Protein 3H7T (pdb70)

Radius of gyration: 24.02 Å; Cα contacts (8 Å, |Δi|>4): 1308; chains: 2; bounding box: 68×55×52 Å

CATH classification: 2.40.10.10 (+1 more: 2.40.10.10)

InterPro domains:
  IPR001254 Serine proteases, trypsin domain [PF00089] (27-246)
  IPR001254 Serine proteases, trypsin domain [PS50240] (27-255)
  IPR001254 Serine proteases, trypsin domain [SM00020] (26-250)
  IPR001254 Serine proteases, trypsin domain [cd00190] (27-247)
  IPR009003 Peptidase S1, PA clan [SSF50494] (15-255)
  IPR050430 Peptidase S1 family serine proteases [PTHR24276] (25-256)

Structure (mmCIF, N/CA/C/O backbone):
data_3H7T
#
_entry.id   3H7T
#
_cell.length_a   133.159
_cell.length_b   133.159
_cell.length_c   83.706
_cell.angle_alpha   90.000
_cell.angle_beta   90.000
_cell.angle_gamma   120.000
#
_symmetry.space_group_name_H-M   'P 63'
#
loop_
_entity.id
_entity.type
_entity.pdbx_description
1 polymer 'Group 3 allergen SMIPP-S YvT004A06'
2 non-polymer 'ZINC ION'
3 water water
#
loop_
_atom_site.group_PDB
_atom_site.id
_atom_site.type_symbol
_atom_site.label_atom_id
_atom_site.label_alt_id
_atom_site.label_comp_id
_atom_site.label_asym_id
_atom_site.label_entity_id
_atom_site.label_seq_id
_atom_site.pdbx_PDB_ins_code
_atom_site.Cartn_x
_atom_site.Cartn_y
_atom_site.Cartn_z
_atom_site.occupancy
_atom_site.B_iso_or_equiv
_atom_site.auth_seq_id
_atom_site.auth_comp_id
_atom_site.auth_asym_id
_atom_site.auth_atom_id
_atom_site.pdbx_PDB_model_num
ATOM 1 N N . ILE A 1 1 ? 18.757 76.036 1.995 1.00 19.72 1 ILE A N 1
ATOM 2 C CA . ILE A 1 1 ? 18.325 74.738 2.597 1.00 20.29 1 ILE A CA 1
ATOM 3 C C . ILE A 1 1 ? 17.420 74.009 1.607 1.00 21.13 1 ILE A C 1
ATOM 4 O O . ILE A 1 1 ? 16.399 74.547 1.166 1.00 22.08 1 ILE A O 1
ATOM 9 N N . ILE A 1 2 ? 17.814 72.798 1.243 1.00 20.81 2 ILE A N 1
ATOM 10 C CA . ILE A 1 2 ? 17.000 71.956 0.372 1.00 21.52 2 ILE A CA 1
ATOM 11 C C . ILE A 1 2 ? 16.079 71.070 1.218 1.00 21.91 2 ILE A C 1
ATOM 12 O O . ILE A 1 2 ? 16.543 70.346 2.090 1.00 22.75 2 ILE A O 1
ATOM 17 N N . GLY A 1 3 ? 14.772 71.151 0.974 1.00 21.41 3 GLY A N 1
ATOM 18 C CA . GLY A 1 3 ? 13.815 70.281 1.663 1.00 21.39 3 GLY A CA 1
ATOM 19 C C . GLY A 1 3 ? 13.342 70.831 3.000 1.00 21.05 3 GLY A C 1
ATOM 20 O O . GLY A 1 3 ? 12.905 70.082 3.873 1.00 21.84 3 GLY A O 1
ATOM 21 N N . GLY A 1 4 ? 13.443 72.140 3.166 1.00 20.42 4 GLY A N 1
ATOM 22 C CA . GLY A 1 4 ? 12.918 72.805 4.347 1.00 20.92 4 GLY A CA 1
ATOM 23 C C . GLY A 1 4 ? 11.673 73.582 3.967 1.00 21.45 4 GLY A C 1
ATOM 24 O O . GLY A 1 4 ? 11.021 73.267 2.980 1.00 20.58 4 GLY A O 1
ATOM 25 N N . LYS A 1 5 ? 11.349 74.600 4.753 1.00 22.20 5 LYS A N 1
ATOM 26 C CA . LYS A 1 5 ? 10.176 75.430 4.486 1.00 24.29 5 LYS A CA 1
ATOM 27 C C . LYS A 1 5 ? 10.445 76.868 4.884 1.00 24.14 5 LYS A C 1
ATOM 28 O O . LYS A 1 5 ? 11.394 77.141 5.631 1.00 23.09 5 LYS A O 1
ATOM 34 N N . LYS A 1 6 ? 9.622 77.784 4.376 1.00 24.34 6 LYS A N 1
ATOM 35 C CA . LYS A 1 6 ? 9.777 79.201 4.683 1.00 25.56 6 LYS A CA 1
ATOM 36 C C . LYS A 1 6 ? 9.628 79.427 6.176 1.00 25.40 6 LYS A C 1
ATOM 37 O O . LYS A 1 6 ? 8.715 78.899 6.808 1.00 25.61 6 LYS A O 1
ATOM 43 N N . SER A 1 7 ? 10.549 80.197 6.737 1.00 25.06 7 SER A N 1
ATOM 44 C CA . SER A 1 7 ? 10.522 80.493 8.150 1.00 25.46 7 SER A CA 1
ATOM 45 C C . SER A 1 7 ? 10.266 81.982 8.388 1.00 25.24 7 SER A C 1
ATOM 46 O O . SER A 1 7 ? 9.816 82.702 7.493 1.00 24.25 7 SER A O 1
ATOM 49 N N . ASP A 1 8 ? 10.564 82.422 9.604 1.00 25.18 8 ASP A N 1
ATOM 50 C CA . ASP A 1 8 ? 10.455 83.820 9.999 1.00 26.17 8 ASP A CA 1
ATOM 51 C C . ASP A 1 8 ? 11.561 84.097 11.008 1.00 24.50 8 ASP A C 1
ATOM 52 O O . ASP A 1 8 ? 11.912 83.212 11.802 1.00 24.63 8 ASP A O 1
ATOM 57 N N . ILE A 1 9 ? 12.116 85.308 10.982 1.00 23.60 9 ILE A N 1
ATOM 58 C CA . ILE A 1 9 ? 13.233 85.657 11.872 1.00 23.89 9 ILE A CA 1
ATOM 59 C C . ILE A 1 9 ? 12.837 85.597 13.356 1.00 25.13 9 ILE A C 1
ATOM 60 O O . ILE A 1 9 ? 13.704 85.439 14.215 1.00 24.31 9 ILE A O 1
ATOM 65 N N . THR A 1 10 ? 11.536 85.684 13.644 1.00 25.98 10 THR A N 1
ATOM 66 C CA . THR A 1 10 ? 11.052 85.532 15.023 1.00 26.74 10 THR A CA 1
ATOM 67 C C . THR A 1 10 ? 11.126 84.074 15.489 1.00 26.95 10 THR A C 1
ATOM 68 O O . THR A 1 10 ? 11.203 83.807 16.688 1.00 27.49 10 THR A O 1
ATOM 72 N N . LYS A 1 11 ? 11.150 83.137 14.540 1.00 26.69 11 LYS A N 1
ATOM 73 C CA . LYS A 1 11 ? 11.343 81.718 14.870 1.00 26.66 11 LYS A CA 1
ATOM 74 C C . LYS A 1 11 ? 12.808 81.365 15.107 1.00 26.37 11 LYS A C 1
ATOM 75 O O . LYS A 1 11 ? 13.103 80.406 15.809 1.00 27.34 11 LYS A O 1
ATOM 81 N N . GLU A 1 12 ? 13.725 82.119 14.504 1.00 25.85 12 GLU A N 1
ATOM 82 C CA . GLU A 1 12 ? 15.158 81.907 14.725 1.00 25.44 12 GLU A CA 1
ATOM 83 C C . GLU A 1 12 ? 15.876 83.240 14.878 1.00 24.51 12 GLU A C 1
ATOM 84 O O . GLU A 1 12 ? 16.726 83.575 14.053 1.00 23.35 12 GLU A O 1
ATOM 90 N N . PRO A 1 13 ? 15.545 84.000 15.951 1.00 25.10 13 PRO A N 1
ATOM 91 C CA . PRO A 1 13 ? 16.034 85.374 16.136 1.00 24.70 13 PRO A CA 1
ATOM 92 C C . PRO A 1 13 ? 17.546 85.489 16.326 1.00 24.91 13 PRO A C 1
ATOM 93 O O . PRO A 1 13 ? 18.079 86.606 16.343 1.00 25.16 13 PRO A O 1
ATOM 97 N N . TRP A 1 14 ? 18.219 84.344 16.452 1.00 24.71 14 TRP A N 1
ATOM 98 C CA . TRP A 1 14 ? 19.676 84.278 16.561 1.00 24.75 14 TRP A CA 1
ATOM 99 C C . TRP A 1 14 ? 20.371 84.307 15.204 1.00 25.04 14 TRP A C 1
ATOM 100 O O . TRP A 1 14 ? 21.566 84.605 15.124 1.00 25.60 14 TRP A O 1
ATOM 111 N N . ALA A 1 15 ? 19.622 83.994 14.147 1.00 25.04 15 ALA A N 1
ATOM 112 C CA . ALA A 1 15 ? 20.179 83.890 12.800 1.00 24.65 15 ALA A CA 1
ATOM 113 C C . ALA A 1 15 ? 20.534 85.248 12.211 1.00 24.85 15 ALA A C 1
ATOM 114 O O . ALA A 1 15 ? 19.762 86.208 12.311 1.00 25.28 15 ALA A O 1
ATOM 116 N N . VAL A 1 16 ? 21.722 85.318 11.620 1.00 24.17 16 VAL A N 1
ATOM 117 C CA . VAL A 1 16 ? 22.160 86.490 10.873 1.00 22.60 16 VAL A CA 1
ATOM 118 C C . VAL A 1 16 ? 22.728 86.124 9.506 1.00 22.03 16 VAL A C 1
ATOM 119 O O . VAL A 1 16 ? 23.090 84.966 9.243 1.00 20.19 16 VAL A O 1
ATOM 123 N N . GLY A 1 17 ? 22.792 87.130 8.634 1.00 22.63 17 GLY A N 1
ATOM 124 C CA . GLY A 1 17 ? 23.441 87.003 7.348 1.00 23.67 17 GLY A CA 1
ATOM 125 C C . GLY A 1 17 ? 24.850 87.549 7.413 1.00 24.72 17 GLY A C 1
ATOM 126 O O . GLY A 1 17 ? 25.112 88.553 8.085 1.00 25.02 17 GLY A O 1
ATOM 127 N N . VAL A 1 18 ? 25.771 86.872 6.741 1.00 24.66 18 VAL A N 1
ATOM 128 C CA . VAL A 1 18 ? 27.154 87.337 6.689 1.00 25.80 18 VAL A CA 1
ATOM 129 C C . VAL A 1 18 ? 27.491 87.686 5.248 1.00 26.75 18 VAL A C 1
ATOM 130 O O . VAL A 1 18 ? 27.740 86.811 4.416 1.00 27.40 18 VAL A O 1
ATOM 134 N N . LEU A 1 19 ? 27.461 88.983 4.964 1.00 26.63 19 LEU A N 1
ATOM 135 C CA . LEU A 1 19 ? 27.724 89.487 3.625 1.00 27.27 19 LEU A CA 1
ATOM 136 C C . LEU A 1 19 ? 29.211 89.766 3.484 1.00 27.21 19 LEU A C 1
ATOM 137 O O . LEU A 1 19 ? 29.800 90.516 4.270 1.00 27.23 19 LEU A O 1
ATOM 142 N N . VAL A 1 20 ? 29.817 89.133 2.493 1.00 27.60 20 VAL A N 1
ATOM 143 C CA . VAL A 1 20 ? 31.250 89.228 2.290 1.00 29.06 20 VAL A CA 1
ATOM 144 C C . VAL A 1 20 ? 31.489 89.796 0.907 1.00 30.37 20 VAL A C 1
ATOM 145 O O . VAL A 1 20 ? 31.002 89.256 -0.086 1.00 28.77 20 VAL A O 1
ATOM 149 N N . ASP A 1 21 ? 32.249 90.888 0.857 1.00 32.22 21 ASP A N 1
ATOM 150 C CA . ASP A 1 21 ? 32.471 91.627 -0.374 1.00 33.82 21 ASP A CA 1
ATOM 151 C C . ASP A 1 21 ? 33.046 90.741 -1.478 1.00 33.74 21 ASP A C 1
ATOM 152 O O . ASP A 1 21 ? 34.109 90.137 -1.310 1.00 33.96 21 ASP A O 1
ATOM 157 N N . GLU A 1 22 ? 32.305 90.662 -2.587 1.00 33.80 22 GLU A N 1
ATOM 158 C CA . GLU A 1 22 ? 32.661 89.882 -3.790 1.00 33.86 22 GLU A CA 1
ATOM 159 C C . GLU A 1 22 ? 32.887 88.380 -3.545 1.00 33.75 22 GLU A C 1
ATOM 160 O O . GLU A 1 22 ? 33.506 87.686 -4.363 1.00 33.63 22 GLU A O 1
ATOM 162 N N . LYS A 1 23 ? 32.354 87.882 -2.429 1.00 32.28 23 LYS A N 1
ATOM 163 C CA . LYS A 1 23 ? 32.493 86.483 -2.048 1.00 31.57 23 LYS A CA 1
ATOM 164 C C . LYS A 1 23 ? 31.117 85.866 -1.741 1.00 29.89 23 LYS A C 1
ATOM 165 O O . LYS A 1 23 ? 30.133 86.600 -1.602 1.00 28.73 23 LYS A O 1
ATOM 169 N N . PRO A 1 24 ? 31.043 84.520 -1.634 1.00 28.78 24 PRO A N 1
ATOM 170 C CA . PRO A 1 24 ? 29.786 83.827 -1.312 1.00 27.37 24 PRO A CA 1
ATOM 171 C C . PRO A 1 24 ? 29.132 84.298 -0.016 1.00 26.37 24 PRO A C 1
ATOM 172 O O . PRO A 1 24 ? 29.828 84.606 0.952 1.00 25.79 24 PRO A O 1
ATOM 176 N N . PHE A 1 25 ? 27.801 84.363 -0.019 1.00 25.69 25 PHE A N 1
ATOM 177 C CA . PHE A 1 25 ? 27.009 84.615 1.184 1.00 24.95 25 PHE A CA 1
ATOM 178 C C . PHE A 1 25 ? 27.121 83.429 2.153 1.00 25.04 25 PHE A C 1
ATOM 179 O O . PHE A 1 25 ? 27.285 82.281 1.728 1.00 25.01 25 PHE A O 1
ATOM 187 N N . CYS A 1 26 ? 27.050 83.739 3.445 1.00 25.21 26 CYS A N 1
ATOM 188 C CA . CYS A 1 26 ? 26.966 82.750 4.510 1.00 27.07 26 CYS A CA 1
ATOM 189 C C . CYS A 1 26 ? 25.976 83.186 5.572 1.00 26.00 26 CYS A C 1
ATOM 190 O O . CYS A 1 26 ? 25.643 84.371 5.679 1.00 25.96 26 CYS A O 1
ATOM 193 N N . GLY A 1 27 ? 25.516 82.219 6.357 1.00 23.12 27 GLY A N 1
ATOM 194 C CA . GLY A 1 27 ? 24.722 82.505 7.536 1.00 22.24 27 GLY A CA 1
ATOM 195 C C . GLY A 1 27 ? 25.621 82.613 8.759 1.00 21.13 27 GLY A C 1
ATOM 196 O O . GLY A 1 27 ? 26.825 82.337 8.694 1.00 20.43 27 GLY A O 1
ATOM 197 N N . GLY A 1 28 ? 25.026 83.017 9.872 1.00 21.92 28 GLY A N 1
ATOM 198 C CA . GLY A 1 28 ? 25.743 83.185 11.135 1.00 23.16 28 GLY A CA 1
ATOM 199 C C . GLY A 1 28 ? 24.764 83.103 12.294 1.00 23.57 28 GLY A C 1
ATOM 200 O O . GLY A 1 28 ? 23.555 82.934 12.089 1.00 23.47 28 GLY A O 1
ATOM 201 N N . SER A 1 29 ? 25.279 83.223 13.512 1.00 22.13 29 SER A N 1
ATOM 202 C CA . SER A 1 29 ? 24.429 83.200 14.694 1.00 24.12 29 SER A CA 1
ATOM 203 C C . SER A 1 29 ? 24.949 84.182 15.761 1.00 24.51 29 SER A C 1
ATOM 204 O O . SER A 1 29 ? 26.164 84.332 15.923 1.00 25.50 29 SER A O 1
ATOM 207 N N . ILE A 1 30 ? 24.025 84.845 16.463 1.00 23.49 30 ILE A N 1
ATOM 208 C CA . ILE A 1 30 ? 24.346 85.772 17.548 1.00 24.07 30 ILE A CA 1
ATOM 209 C C . ILE A 1 30 ? 24.779 85.031 18.810 1.00 23.89 30 ILE A C 1
ATOM 210 O O . ILE A 1 30 ? 23.977 84.319 19.422 1.00 22.71 30 ILE A O 1
ATOM 215 N N . LEU A 1 31 ? 26.026 85.240 19.220 1.00 23.93 31 LEU A N 1
ATOM 216 C CA . LEU A 1 31 ? 26.492 84.749 20.521 1.00 25.17 31 LEU A CA 1
ATOM 217 C C . LEU A 1 31 ? 26.321 85.796 21.632 1.00 26.18 31 LEU A C 1
ATOM 218 O O . LEU A 1 31 ? 25.827 85.484 22.726 1.00 26.45 31 LEU A O 1
ATOM 223 N N . THR A 1 32 ? 26.741 87.027 21.346 1.00 26.59 32 THR A N 1
ATOM 224 C CA . THR A 1 32 ? 26.526 88.178 22.236 1.00 27.50 32 THR A CA 1
ATOM 225 C C . THR A 1 32 ? 26.263 89.405 21.376 1.00 28.27 32 THR A C 1
ATOM 226 O O . THR A 1 32 ? 26.335 89.330 20.146 1.00 28.97 32 THR A O 1
ATOM 230 N N . ALA A 1 33 ? 25.994 90.538 22.021 1.00 28.76 33 ALA A N 1
ATOM 231 C CA . ALA A 1 33 ? 25.739 91.793 21.318 1.00 28.98 33 ALA A CA 1
ATOM 232 C C . ALA A 1 33 ? 26.918 92.237 20.450 1.00 28.75 33 ALA A C 1
ATOM 233 O O . ALA A 1 33 ? 26.764 93.070 19.561 1.00 29.47 33 ALA A O 1
ATOM 235 N N . ASN A 1 34 ? 28.089 91.670 20.713 1.00 29.64 34 ASN A N 1
ATOM 236 C CA . ASN A 1 34 ? 29.321 92.040 20.019 1.00 29.62 34 ASN A CA 1
ATOM 237 C C . ASN A 1 34 ? 29.921 90.924 19.161 1.00 28.97 34 ASN A C 1
ATOM 238 O O . ASN A 1 34 ? 30.804 91.181 18.340 1.00 28.99 34 ASN A O 1
ATOM 243 N N . PHE A 1 35 ? 29.434 89.695 19.336 1.00 28.32 35 PHE A N 1
ATOM 244 C CA . PHE A 1 35 ? 30.038 88.532 18.671 1.00 26.97 35 PHE A CA 1
ATOM 245 C C . PHE A 1 35 ? 29.066 87.657 17.867 1.00 25.55 35 PHE A C 1
ATOM 246 O O . PHE A 1 35 ? 27.977 87.304 18.335 1.00 23.27 35 PHE A O 1
ATOM 254 N N . VAL A 1 36 ? 29.494 87.301 16.660 1.00 25.30 36 VAL A N 1
ATOM 255 C CA . VAL A 1 36 ? 28.746 86.404 15.791 1.00 24.81 36 VAL A CA 1
ATOM 256 C C . VAL A 1 36 ? 29.643 85.234 15.392 1.00 25.00 36 VAL A C 1
ATOM 257 O O . VAL A 1 36 ? 30.841 85.417 15.192 1.00 25.98 36 VAL A O 1
ATOM 261 N N . ILE A 1 37 ? 29.067 84.034 15.298 1.00 23.95 37 ILE A N 1
ATOM 262 C CA . ILE A 1 37 ? 29.811 82.863 14.832 1.00 23.32 37 ILE A CA 1
ATOM 263 C C . ILE A 1 37 ? 29.294 82.384 13.466 1.00 22.91 37 ILE A C 1
ATOM 264 O O . ILE A 1 37 ? 28.089 82.288 13.247 1.00 21.98 37 ILE A O 1
ATOM 269 N N . THR A 1 38 ? 30.230 82.091 12.571 1.00 23.47 38 THR A N 1
ATOM 270 C CA . THR A 1 38 ? 29.932 81.596 11.227 1.00 24.43 38 THR A CA 1
ATOM 271 C C . THR A 1 38 ? 30.962 80.513 10.870 1.00 24.39 38 THR A C 1
ATOM 272 O O . THR A 1 38 ? 31.735 80.089 11.738 1.00 24.34 38 THR A O 1
ATOM 276 N N . ALA A 1 39 ? 30.957 80.038 9.624 1.00 23.89 39 ALA A N 1
ATOM 277 C CA . ALA A 1 39 ? 31.963 79.075 9.174 1.00 24.28 39 ALA A CA 1
ATOM 278 C C . ALA A 1 39 ? 33.235 79.799 8.762 1.00 24.19 39 ALA A C 1
ATOM 279 O O . ALA A 1 39 ? 33.172 80.898 8.220 1.00 24.70 39 ALA A O 1
ATOM 281 N N . ALA A 1 40 ? 34.386 79.174 9.002 1.00 23.46 40 ALA A N 1
ATOM 282 C CA . ALA A 1 40 ? 35.668 79.742 8.574 1.00 22.97 40 ALA A CA 1
ATOM 283 C C . ALA A 1 40 ? 35.770 79.919 7.058 1.00 22.73 40 ALA A C 1
ATOM 284 O O . ALA A 1 40 ? 36.278 80.936 6.595 1.00 22.18 40 ALA A O 1
ATOM 286 N N . GLN A 1 41 ? 35.282 78.928 6.301 1.00 23.25 41 GLN A N 1
ATOM 287 C CA . GLN A 1 41 ? 35.277 78.962 4.829 1.00 25.19 41 GLN A CA 1
ATOM 288 C C . GLN A 1 41 ? 34.654 80.232 4.243 1.00 26.67 41 GLN A C 1
ATOM 289 O O . GLN A 1 41 ? 34.851 80.537 3.068 1.00 28.59 41 GLN A O 1
ATOM 295 N N . CYS A 1 42 ? 33.888 80.944 5.060 1.00 27.65 42 CYS A N 1
ATOM 296 C CA . CYS A 1 42 ? 33.180 82.144 4.636 1.00 29.51 42 CYS A CA 1
ATOM 297 C C . CYS A 1 42 ? 34.071 83.374 4.612 1.00 29.78 42 CYS A C 1
ATOM 298 O O . CYS A 1 42 ? 33.903 84.242 3.760 1.00 29.14 42 CYS A O 1
ATOM 301 N N . VAL A 1 43 ? 35.005 83.451 5.555 1.00 30.71 43 VAL A N 1
ATOM 302 C CA . VAL A 1 43 ? 35.690 84.714 5.838 1.00 31.94 43 VAL A CA 1
ATOM 303 C C . VAL A 1 43 ? 37.212 84.601 5.986 1.00 33.11 43 VAL A C 1
ATOM 304 O O . VAL A 1 43 ? 37.888 85.602 6.239 1.00 33.13 43 VAL A O 1
ATOM 308 N N . ASP A 1 44 ? 37.737 83.387 5.827 1.00 34.42 44 ASP A N 1
ATOM 309 C CA . ASP A 1 44 ? 39.175 83.124 5.914 1.00 35.16 44 ASP A CA 1
ATOM 310 C C . ASP A 1 44 ? 39.971 84.004 4.949 1.00 35.40 44 ASP A C 1
ATOM 311 O O . ASP A 1 44 ? 39.780 83.935 3.737 1.00 34.79 44 ASP A O 1
ATOM 316 N N . GLY A 1 45 ? 40.852 84.830 5.510 1.00 35.68 45 GLY A N 1
ATOM 317 C CA . GLY A 1 45 ? 41.724 85.707 4.730 1.00 36.07 45 GLY A CA 1
ATOM 318 C C . GLY A 1 45 ? 41.037 86.950 4.189 1.00 36.36 45 GLY A C 1
ATOM 319 O O . GLY A 1 45 ? 41.567 87.610 3.299 1.00 36.59 45 GLY A O 1
ATOM 320 N N . THR A 1 46 ? 39.864 87.269 4.735 1.00 36.28 46 THR A N 1
ATOM 321 C CA . THR A 1 46 ? 39.092 88.437 4.317 1.00 36.47 46 THR A CA 1
ATOM 322 C C . THR A 1 46 ? 39.162 89.534 5.374 1.00 36.35 46 THR A C 1
ATOM 323 O O . THR A 1 46 ? 38.937 89.287 6.565 1.00 34.94 46 THR A O 1
ATOM 327 N N . LYS A 1 47 ? 39.484 90.744 4.919 1.00 36.65 47 LYS A N 1
ATOM 328 C CA . LYS A 1 47 ? 39.531 91.933 5.771 1.00 37.02 47 LYS A CA 1
ATOM 329 C C . LYS A 1 47 ? 38.153 92.235 6.356 1.00 36.95 47 LYS A C 1
ATOM 330 O O . LYS A 1 47 ? 37.149 92.109 5.653 1.00 37.24 47 LYS A O 1
ATOM 336 N N . PRO A 1 48 ? 38.100 92.623 7.647 1.00 37.04 48 PRO A N 1
ATOM 337 C CA . PRO A 1 48 ? 36.837 92.867 8.351 1.00 37.65 48 PRO A CA 1
ATOM 338 C C . PRO A 1 48 ? 35.943 93.931 7.705 1.00 38.65 48 PRO A C 1
ATOM 339 O O . PRO A 1 48 ? 34.718 93.822 7.774 1.00 38.88 48 PRO A O 1
ATOM 343 N N . SER A 1 49 ? 36.548 94.937 7.075 1.00 38.75 49 SER A N 1
ATOM 344 C CA . SER A 1 49 ? 35.792 96.006 6.417 1.00 38.71 49 SER A CA 1
ATOM 345 C C . SER A 1 49 ? 34.993 95.503 5.211 1.00 38.53 49 SER A C 1
ATOM 346 O O . SER A 1 49 ? 34.034 96.146 4.783 1.00 37.93 49 SER A O 1
ATOM 349 N N . ASP A 1 50 ? 35.385 94.344 4.683 1.00 38.01 50 ASP A N 1
ATOM 350 C CA . ASP A 1 50 ? 34.6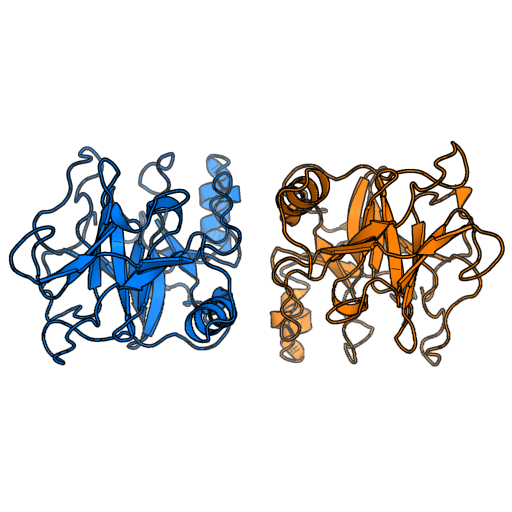80 93.712 3.574 1.00 37.03 50 ASP A CA 1
ATOM 351 C C . ASP A 1 50 ? 33.535 92.807 4.044 1.00 35.60 50 ASP A C 1
ATOM 352 O O . ASP A 1 50 ? 32.901 92.131 3.235 1.00 35.40 50 ASP A O 1
ATOM 357 N N . ILE A 1 51 ? 33.269 92.805 5.349 1.00 34.25 51 ILE A N 1
ATOM 358 C CA . ILE A 1 51 ? 32.257 91.917 5.925 1.00 32.65 51 ILE A CA 1
ATOM 359 C C . ILE A 1 51 ? 31.147 92.696 6.634 1.00 32.60 51 ILE A C 1
ATOM 360 O O . ILE A 1 51 ? 31.416 93.606 7.420 1.00 32.72 51 ILE A O 1
ATOM 365 N N . SER A 1 52 ? 29.904 92.326 6.335 1.00 32.70 52 SER A N 1
ATOM 366 C CA . SER A 1 52 ? 28.724 92.918 6.955 1.00 33.09 52 SER A CA 1
ATOM 367 C C . SER A 1 52 ? 27.891 91.840 7.649 1.00 32.58 52 SER A C 1
ATOM 368 O O . SER A 1 52 ? 27.797 90.709 7.170 1.00 32.17 52 SER A O 1
ATOM 371 N N . ILE A 1 53 ? 27.299 92.202 8.782 1.00 32.11 53 ILE A N 1
ATOM 372 C CA . ILE A 1 53 ? 26.389 91.326 9.509 1.00 31.09 53 ILE A CA 1
ATOM 373 C C . ILE A 1 53 ? 24.978 91.896 9.389 1.00 31.10 53 ILE A C 1
ATOM 374 O O . ILE A 1 53 ? 24.723 93.027 9.820 1.00 31.76 53 ILE A O 1
ATOM 379 N N . HIS A 1 54 ? 24.074 91.107 8.810 1.00 29.05 54 HIS A N 1
ATOM 380 C CA . HIS A 1 54 ? 22.689 91.524 8.579 1.00 28.21 54 HIS A CA 1
ATOM 381 C C . HIS A 1 54 ? 21.783 90.782 9.552 1.00 27.69 54 HIS A C 1
ATOM 382 O O . HIS A 1 54 ? 21.712 89.552 9.521 1.00 28.07 54 HIS A O 1
ATOM 389 N N . TYR A 1 55 ? 21.109 91.536 10.423 1.00 27.42 55 TYR A N 1
ATOM 390 C CA . TYR A 1 55 ? 20.300 90.961 11.498 1.00 26.69 55 TYR A CA 1
ATOM 391 C C . TYR A 1 55 ? 18.887 91.549 11.610 1.00 26.57 55 TYR A C 1
ATOM 392 O O . TYR A 1 55 ? 18.615 92.641 11.100 1.00 26.59 55 TYR A O 1
ATOM 401 N N . GLY A 1 56 ? 18.002 90.804 12.272 1.00 25.36 56 GLY A N 1
ATOM 402 C CA . GLY A 1 56 ? 16.635 91.241 12.544 1.00 25.65 56 GLY A CA 1
ATOM 403 C C . GLY A 1 56 ? 15.676 91.214 11.367 1.00 25.85 56 GLY A C 1
ATOM 404 O O . GLY A 1 56 ? 14.645 91.880 11.397 1.00 26.38 56 GLY A O 1
ATOM 405 N N . SER A 1 57 ? 16.002 90.436 10.337 1.00 23.91 57 SER A N 1
ATOM 406 C CA . SER A 1 57 ? 15.146 90.338 9.157 1.00 23.58 57 SER A CA 1
ATOM 407 C C . SER A 1 57 ? 15.012 88.899 8.659 1.00 22.63 57 SER A C 1
ATOM 408 O O . SER A 1 57 ? 15.966 88.125 8.731 1.00 22.82 57 SER A O 1
ATOM 411 N N . SER A 1 58 ? 13.821 88.554 8.172 1.00 22.54 58 SER A N 1
ATOM 412 C CA . SER A 1 58 ? 13.580 87.284 7.463 1.00 23.36 58 SER A CA 1
ATOM 413 C C . SER A 1 58 ? 14.220 87.277 6.069 1.00 22.81 58 SER A C 1
ATOM 414 O O . SER A 1 58 ? 14.392 86.217 5.454 1.00 22.55 58 SER A O 1
ATOM 417 N N . TYR A 1 59 ? 14.553 88.466 5.570 1.00 22.79 59 TYR A N 1
ATOM 418 C CA . TYR A 1 59 ? 15.107 88.623 4.238 1.00 23.29 59 TYR A CA 1
ATOM 419 C C . TYR A 1 59 ? 16.629 88.575 4.253 1.00 23.66 59 TYR A C 1
ATOM 420 O O . TYR A 1 59 ? 17.261 89.007 5.216 1.00 23.95 59 TYR A O 1
ATOM 429 N N . ARG A 1 60 ? 17.200 88.060 3.167 1.00 23.61 60 ARG A N 1
ATOM 430 C CA . ARG A 1 60 ? 18.635 87.789 3.089 1.00 24.22 60 ARG A CA 1
ATOM 431 C C . ARG A 1 60 ? 19.508 89.038 3.157 1.00 24.55 60 ARG A C 1
ATOM 432 O O . ARG A 1 60 ? 20.569 89.020 3.796 1.00 23.01 60 ARG A O 1
ATOM 440 N N . THR A 1 61 ? 19.073 90.106 2.482 1.00 24.94 61 THR A N 1
ATOM 441 C CA . THR A 1 61 ? 19.917 91.292 2.303 1.00 25.88 61 THR A CA 1
ATOM 442 C C . THR A 1 61 ? 19.222 92.605 2.666 1.00 26.07 61 THR A C 1
ATOM 443 O O . THR A 1 61 ? 19.861 93.649 2.668 1.00 25.67 61 THR A O 1
ATOM 447 N N . THR A 1 62 ? 17.924 92.550 2.962 1.00 26.43 62 THR A N 1
ATOM 448 C CA . THR A 1 62 ? 17.122 93.764 3.162 1.00 27.04 62 THR A CA 1
ATOM 449 C C . THR A 1 62 ? 16.278 93.760 4.437 1.00 27.71 62 THR A C 1
ATOM 450 O O . THR A 1 62 ? 16.041 92.710 5.044 1.00 27.41 62 THR A O 1
ATOM 454 N N . LYS A 1 63 ? 15.838 94.956 4.830 1.00 29.05 63 LYS A N 1
ATOM 455 C CA . LYS A 1 63 ? 14.838 95.161 5.893 1.00 30.83 63 LYS A CA 1
ATOM 456 C C . LYS A 1 63 ? 15.269 94.801 7.300 1.00 32.58 63 LYS A C 1
ATOM 457 O O . LYS A 1 63 ? 14.442 94.434 8.135 1.00 35.06 63 LYS A O 1
ATOM 463 N N . GLY A 1 64 ? 16.554 94.910 7.584 1.00 31.80 64 GLY A N 1
ATOM 464 C CA . GLY A 1 64 ? 16.973 94.769 8.964 1.00 32.62 64 GLY A CA 1
ATOM 465 C C . GLY A 1 64 ? 17.943 95.864 9.314 1.00 31.97 64 GLY A C 1
ATOM 466 O O . GLY A 1 64 ? 17.738 97.037 8.990 1.00 31.40 64 GLY A O 1
ATOM 467 N N . THR A 1 65 ? 19.017 95.456 9.960 1.00 31.60 65 THR A N 1
ATOM 468 C CA . THR A 1 65 ? 20.093 96.352 10.308 1.00 31.85 65 THR A CA 1
ATOM 469 C C . THR A 1 65 ? 21.377 95.681 9.862 1.00 32.02 65 THR A C 1
ATOM 470 O O . THR A 1 65 ? 21.516 94.458 9.963 1.00 32.42 65 THR A O 1
ATOM 474 N N . SER A 1 66 ? 22.292 96.478 9.328 1.00 32.13 66 SER A N 1
ATOM 475 C CA . SER A 1 66 ? 23.596 95.982 8.923 1.00 32.87 66 SER A CA 1
ATOM 476 C C . SER A 1 66 ? 24.657 96.677 9.753 1.00 32.83 66 SER A C 1
ATOM 477 O O . SER A 1 66 ? 24.555 97.869 10.040 1.00 33.04 66 SER A O 1
ATOM 480 N N . VAL A 1 67 ? 25.661 95.910 10.154 1.00 32.71 67 VAL A N 1
ATOM 481 C CA . VAL A 1 67 ? 26.748 96.413 10.979 1.00 32.86 67 VAL A CA 1
ATOM 482 C C . VAL A 1 67 ? 28.041 95.807 10.445 1.00 33.13 67 VAL A C 1
ATOM 483 O O . VAL A 1 67 ? 28.092 94.615 10.111 1.00 32.66 67 VAL A O 1
ATOM 487 N N . MET A 1 68 ? 29.069 96.641 10.336 1.00 32.99 68 MET A N 1
ATOM 488 C CA . MET A 1 68 ? 30.355 96.221 9.800 1.00 33.73 68 MET A CA 1
ATOM 489 C C . MET A 1 68 ? 31.097 95.341 10.804 1.00 33.17 68 MET A C 1
ATOM 490 O O . MET A 1 68 ? 30.903 95.467 12.016 1.00 32.03 68 MET A O 1
ATOM 495 N N . ALA A 1 69 ? 31.935 94.443 10.294 1.00 33.65 69 ALA A N 1
ATOM 496 C CA . ALA A 1 69 ? 32.829 93.662 11.150 1.00 33.86 69 ALA A CA 1
ATOM 497 C C . ALA A 1 69 ? 34.019 94.512 11.573 1.00 34.11 69 ALA A C 1
ATOM 498 O O . ALA A 1 69 ? 34.479 95.369 10.814 1.00 34.07 69 ALA A O 1
ATOM 500 N N . LYS A 1 70 ? 34.505 94.265 12.786 1.00 34.05 70 LYS A N 1
ATOM 501 C CA . LYS A 1 70 ? 35.701 94.921 13.305 1.00 34.44 70 LYS A CA 1
ATOM 502 C C . LYS A 1 70 ? 36.896 93.968 13.279 1.00 33.99 70 LYS A C 1
ATOM 503 O O . LYS A 1 70 ? 37.949 94.309 12.742 1.00 34.33 70 LYS A O 1
ATOM 509 N N . LYS A 1 71 ? 36.726 92.785 13.870 1.00 33.25 71 LYS A N 1
ATOM 510 C CA . LYS A 1 71 ? 37.777 91.769 13.921 1.00 33.21 71 LYS A CA 1
ATOM 511 C C . LYS A 1 71 ? 37.236 90.386 13.550 1.00 33.08 71 LYS A C 1
ATOM 512 O O . LYS A 1 71 ? 36.074 90.069 13.812 1.00 32.65 71 LYS A O 1
ATOM 518 N N . ILE A 1 72 ? 38.100 89.574 12.944 1.00 32.80 72 ILE A N 1
ATOM 519 C CA . ILE A 1 72 ? 37.776 88.209 12.559 1.00 32.08 72 ILE A CA 1
ATOM 520 C C . ILE A 1 72 ? 38.714 87.255 13.303 1.00 31.42 72 ILE A C 1
ATOM 521 O O . ILE A 1 72 ? 39.934 87.409 13.244 1.00 32.05 72 ILE A O 1
ATOM 526 N N . TYR A 1 73 ? 38.141 86.271 13.986 1.00 30.12 73 TYR A N 1
ATOM 527 C CA . TYR A 1 73 ? 38.929 85.282 14.722 1.00 29.91 73 TYR A CA 1
ATOM 528 C C . TYR A 1 73 ? 38.795 83.921 14.074 1.00 29.79 73 TYR A C 1
ATOM 529 O O . TYR A 1 73 ? 37.692 83.378 13.981 1.00 29.60 73 TYR A O 1
ATOM 538 N N . ILE A 1 74 ? 39.927 83.399 13.605 1.00 29.54 74 ILE A N 1
ATOM 539 C CA . ILE A 1 74 ? 40.025 82.065 13.023 1.00 29.96 74 ILE A CA 1
ATOM 540 C C . ILE A 1 74 ? 40.996 81.258 13.891 1.00 29.75 74 ILE A C 1
ATOM 541 O O . ILE A 1 74 ? 42.074 81.748 14.238 1.00 29.03 74 ILE A O 1
ATOM 546 N N . VAL A 1 75 ? 40.616 80.032 14.245 1.00 28.94 75 VAL A N 1
ATOM 547 C CA . VAL A 1 75 ? 41.481 79.168 15.065 1.00 28.04 75 VAL A CA 1
ATOM 548 C C . VAL A 1 75 ? 41.868 77.883 14.32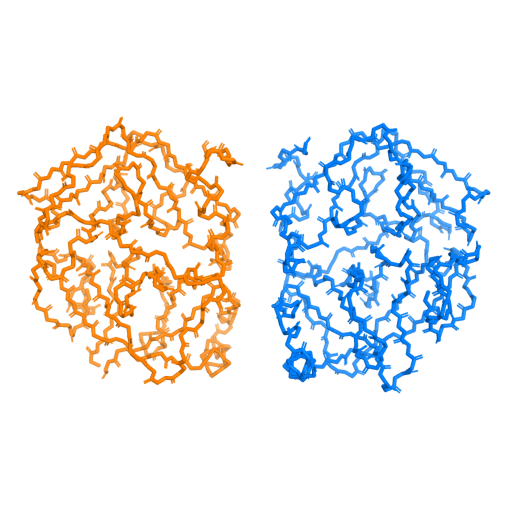8 1.00 27.77 75 VAL A C 1
ATOM 549 O O . VAL A 1 75 ? 41.218 76.843 14.475 1.00 29.02 75 VAL A O 1
ATOM 553 N N . ARG A 1 76 ? 42.931 77.980 13.530 1.00 27.04 76 ARG A N 1
ATOM 554 C CA . ARG A 1 76 ? 43.536 76.840 12.819 1.00 25.70 76 ARG A CA 1
ATOM 555 C C . ARG A 1 76 ? 42.630 76.177 11.767 1.00 24.98 76 ARG A C 1
ATOM 556 O O . ARG A 1 76 ? 42.627 74.951 11.613 1.00 23.65 76 ARG A O 1
ATOM 564 N N . TYR A 1 77 ? 41.875 76.986 11.025 1.00 25.11 77 TYR A N 1
ATOM 565 C CA . TYR A 1 77 ? 41.093 76.442 9.915 1.00 24.97 77 TYR A CA 1
ATOM 566 C C . TYR A 1 77 ? 42.012 75.749 8.913 1.00 24.87 77 TYR A C 1
ATOM 567 O O . TYR A 1 77 ? 43.014 76.326 8.493 1.00 24.93 77 TYR A O 1
ATOM 576 N N . HIS A 1 78 ? 41.683 74.507 8.563 1.00 24.41 78 HIS A N 1
ATOM 577 C CA . HIS A 1 78 ? 42.433 73.774 7.550 1.00 25.13 78 HIS A CA 1
ATOM 578 C C . HIS A 1 78 ? 41.553 73.543 6.324 1.00 25.78 78 HIS A C 1
ATOM 579 O O . HIS A 1 78 ? 40.736 72.621 6.318 1.00 24.84 78 HIS A O 1
ATOM 586 N N . PRO A 1 79 ? 41.718 74.381 5.277 1.00 26.54 79 PRO A N 1
ATOM 587 C CA . PRO A 1 79 ? 40.746 74.305 4.173 1.00 27.98 79 PRO A CA 1
ATOM 588 C C . PRO A 1 79 ? 40.749 72.971 3.426 1.00 28.62 79 PRO A C 1
ATOM 589 O O . PRO A 1 79 ? 39.730 72.610 2.851 1.00 29.73 79 PRO A O 1
ATOM 593 N N . LEU A 1 80 ? 41.860 72.237 3.450 1.00 29.14 80 LEU A N 1
ATOM 594 C CA . LEU A 1 80 ? 41.936 70.961 2.726 1.00 29.63 80 LEU A CA 1
ATOM 595 C C . LEU A 1 80 ? 40.995 69.902 3.293 1.00 29.66 80 LEU A C 1
ATOM 596 O O . LEU A 1 80 ? 40.312 69.198 2.546 1.00 30.32 80 LEU A O 1
ATOM 601 N N . THR A 1 81 ? 40.954 69.797 4.615 1.00 29.19 81 THR A N 1
ATOM 602 C CA . THR A 1 81 ? 40.085 68.837 5.282 1.00 27.96 81 THR A CA 1
ATOM 603 C C . THR A 1 81 ? 38.855 69.537 5.834 1.00 27.38 81 THR A C 1
ATOM 604 O O . THR A 1 81 ? 37.923 68.886 6.299 1.00 27.88 81 THR A O 1
ATOM 608 N N . MET A 1 82 ? 38.878 70.868 5.787 1.00 26.97 82 MET A N 1
ATOM 609 C CA . MET A 1 82 ? 37.844 71.726 6.375 1.00 26.88 82 MET A CA 1
ATOM 610 C C . MET A 1 82 ? 37.739 71.561 7.899 1.00 26.93 82 MET A C 1
ATOM 611 O O . MET A 1 82 ? 36.687 71.814 8.500 1.00 27.70 82 MET A O 1
ATOM 616 N N . GLN A 1 83 ? 38.850 71.156 8.510 1.00 26.66 83 GLN A N 1
ATOM 617 C CA . GLN A 1 83 ? 38.937 71.000 9.965 1.00 26.86 83 GLN A CA 1
ATOM 618 C C . GLN A 1 83 ? 38.821 72.347 10.641 1.00 25.71 83 GLN A C 1
ATOM 619 O O . GLN A 1 83 ? 39.357 73.343 10.143 1.00 26.29 83 GLN A O 1
ATOM 625 N N . ASN A 1 84 ? 38.146 72.367 11.789 1.00 24.68 84 ASN A N 1
ATOM 626 C CA . ASN A 1 84 ? 38.017 73.580 12.603 1.00 23.65 84 ASN A CA 1
ATOM 627 C C . ASN A 1 84 ? 37.366 74.709 11.806 1.00 22.01 84 ASN A C 1
ATOM 628 O O . ASN A 1 84 ? 37.788 75.862 11.877 1.00 19.27 84 ASN A O 1
ATOM 633 N N . ASN A 1 85 ? 36.322 74.353 11.058 1.00 21.74 85 ASN A N 1
ATOM 634 C CA . ASN A 1 85 ? 35.655 75.273 10.145 1.00 21.29 85 ASN A CA 1
ATOM 635 C C . ASN A 1 85 ? 34.665 76.190 10.879 1.00 21.60 85 ASN A C 1
ATOM 636 O O . ASN A 1 85 ? 33.448 76.078 10.718 1.00 20.82 85 ASN A O 1
ATOM 641 N N . TYR A 1 86 ? 35.204 77.088 11.701 1.00 21.84 86 TYR A N 1
ATOM 642 C CA . TYR A 1 86 ? 34.400 78.135 12.330 1.00 21.80 86 TYR A CA 1
ATOM 643 C C . TYR A 1 86 ? 35.169 79.450 12.392 1.00 22.98 86 TYR A C 1
ATOM 644 O O . TYR A 1 86 ? 36.409 79.468 12.394 1.00 23.24 86 TYR A O 1
ATOM 653 N N . ALA A 1 87 ? 34.429 80.555 12.406 1.00 23.70 87 ALA A N 1
ATOM 654 C CA . ALA A 1 87 ? 35.038 81.860 12.648 1.00 24.16 87 ALA A CA 1
ATOM 655 C C . ALA A 1 87 ? 34.157 82.696 13.545 1.00 24.23 87 ALA A C 1
ATOM 656 O O . ALA A 1 87 ? 32.931 82.583 13.511 1.00 23.93 87 ALA A O 1
ATOM 658 N N . VAL A 1 88 ? 34.787 83.530 14.361 1.00 24.72 88 VAL A N 1
ATOM 659 C CA . VAL A 1 88 ? 34.038 84.445 15.196 1.00 25.48 88 VAL A CA 1
ATOM 660 C C . VAL A 1 88 ? 34.281 85.860 14.715 1.00 26.03 88 VAL A C 1
ATOM 661 O O . VAL A 1 88 ? 35.423 86.281 14.507 1.00 26.60 88 VAL A O 1
ATOM 665 N N . ILE A 1 89 ? 33.185 86.574 14.516 1.00 25.97 89 ILE A N 1
ATOM 666 C CA . ILE A 1 89 ? 33.229 87.934 14.026 1.00 27.48 89 ILE A CA 1
ATOM 667 C C . ILE A 1 89 ? 32.839 88.866 15.159 1.00 28.15 89 ILE A C 1
ATOM 668 O O . ILE A 1 89 ? 31.804 88.678 15.803 1.00 27.56 89 ILE A O 1
ATOM 673 N N . GLU A 1 90 ? 33.691 89.851 15.424 1.00 30.09 90 GLU A N 1
ATOM 674 C CA . GLU A 1 90 ? 33.338 90.926 16.344 1.00 31.40 90 GLU A CA 1
ATOM 675 C C . GLU A 1 90 ? 32.813 92.105 15.530 1.00 31.37 90 GLU A C 1
ATOM 676 O O . GLU A 1 90 ? 33.423 92.493 14.534 1.00 31.60 90 GLU A O 1
ATOM 682 N N . THR A 1 91 ? 31.679 92.660 15.948 1.00 32.38 91 THR A N 1
ATOM 683 C CA . THR A 1 91 ? 31.059 93.780 15.235 1.00 33.83 91 THR A CA 1
ATOM 684 C C . THR A 1 91 ? 31.684 95.121 15.618 1.00 35.63 91 THR A C 1
ATOM 685 O O . THR A 1 91 ? 32.257 95.266 16.710 1.00 35.38 91 THR A O 1
ATOM 689 N N . GLU A 1 92 ? 31.592 96.085 14.699 1.00 37.32 92 GLU A N 1
ATOM 690 C CA . GLU A 1 92 ? 32.054 97.458 14.927 1.00 38.96 92 GLU A CA 1
ATOM 691 C C . GLU A 1 92 ? 31.224 98.156 15.996 1.00 39.40 92 GLU A C 1
ATOM 692 O O . GLU A 1 92 ? 31.763 98.840 16.869 1.00 39.70 92 GLU A O 1
ATOM 698 N N . MET A 1 93 ? 29.908 97.983 15.905 1.00 39.24 93 MET A N 1
ATOM 699 C CA . MET A 1 93 ? 28.961 98.536 16.864 1.00 38.89 93 MET A CA 1
ATOM 700 C C . MET A 1 93 ? 28.143 97.384 17.451 1.00 38.47 93 MET A C 1
ATOM 701 O O . MET A 1 93 ? 28.024 96.335 16.819 1.00 38.77 93 MET A O 1
ATOM 704 N N . PRO A 1 94 ? 27.585 97.567 18.663 1.00 38.21 94 PRO A N 1
ATOM 705 C CA . PRO A 1 94 ? 26.802 96.493 19.277 1.00 37.55 94 PRO A CA 1
ATOM 706 C C . PRO A 1 94 ? 25.523 96.163 18.510 1.00 36.68 94 PRO A C 1
ATOM 707 O O . PRO A 1 94 ? 24.887 97.046 17.942 1.00 36.37 94 PRO A O 1
ATOM 711 N N . ILE A 1 95 ? 25.173 94.883 18.490 1.00 36.19 95 ILE A N 1
ATOM 712 C CA . ILE A 1 95 ? 23.936 94.423 17.878 1.00 34.94 95 ILE A CA 1
ATOM 713 C C . ILE A 1 95 ? 22.777 94.756 18.816 1.00 34.53 95 ILE A C 1
ATOM 714 O O . ILE A 1 95 ? 22.830 94.456 20.014 1.00 33.70 95 ILE A O 1
ATOM 719 N N . LYS A 1 96 ? 21.739 95.381 18.269 1.00 34.52 96 LYS A N 1
ATOM 720 C CA . LYS A 1 96 ? 20.580 95.784 19.061 1.00 35.41 96 LYS A CA 1
ATOM 721 C C . LYS A 1 96 ? 19.622 94.619 19.313 1.00 35.57 96 LYS A C 1
ATOM 722 O O . LYS A 1 96 ? 18.696 94.379 18.530 1.00 35.72 96 LYS A O 1
ATOM 728 N N . LEU A 1 97 ? 19.864 93.899 20.406 1.00 35.26 97 LEU A N 1
ATOM 729 C CA . LEU A 1 97 ? 19.011 92.793 20.834 1.00 35.18 97 LEU A CA 1
ATOM 730 C C . LEU A 1 97 ? 17.637 93.312 21.243 1.00 35.69 97 LEU A C 1
ATOM 731 O O . LEU A 1 97 ? 17.522 94.406 21.794 1.00 36.54 97 LEU A O 1
ATOM 736 N N . ASP A 1 98 ? 16.593 92.533 20.973 1.00 35.59 98 ASP A N 1
ATOM 737 C CA . ASP A 1 98 ? 15.228 92.995 21.231 1.00 35.75 98 ASP A CA 1
ATOM 738 C C . ASP A 1 98 ? 14.261 91.891 21.664 1.00 35.45 98 ASP A C 1
ATOM 739 O O . ASP A 1 98 ? 13.056 92.119 21.743 1.00 34.70 98 ASP A O 1
ATOM 744 N N . ASP A 1 99 ? 14.790 90.698 21.928 1.00 36.71 99 ASP A N 1
ATOM 745 C CA . ASP A 1 99 ? 13.973 89.542 22.327 1.00 37.97 99 ASP A CA 1
ATOM 746 C C . ASP A 1 99 ? 12.719 89.349 21.448 1.00 38.58 99 ASP A C 1
ATOM 747 O O . ASP A 1 99 ? 11.647 88.976 21.936 1.00 39.74 99 ASP A O 1
ATOM 749 N N . LYS A 1 100 ? 12.863 89.619 20.154 1.00 37.46 100 LYS A N 1
ATOM 750 C CA . LYS A 1 100 ? 11.789 89.401 19.194 1.00 36.81 100 LYS A CA 1
ATOM 751 C C . LYS A 1 100 ? 12.374 88.902 17.878 1.00 35.30 100 LYS A C 1
ATOM 752 O O . LYS A 1 100 ? 12.139 87.763 17.483 1.00 34.88 100 LYS A O 1
ATOM 758 N N . THR A 1 101 ? 13.146 89.761 17.218 1.00 34.19 101 THR A N 1
ATOM 759 C CA . THR A 1 101 ? 13.735 89.439 15.922 1.00 33.08 101 THR A CA 1
ATOM 760 C C . THR A 1 101 ? 15.246 89.274 16.030 1.00 32.20 101 THR A C 1
ATOM 761 O O . THR A 1 101 ? 15.884 88.769 15.110 1.00 31.80 101 THR A O 1
ATOM 765 N N . THR A 1 102 ? 15.816 89.716 17.150 1.00 31.46 102 THR A N 1
ATOM 766 C CA . THR A 1 102 ? 17.259 89.677 17.342 1.00 30.83 102 THR A CA 1
ATOM 767 C C . THR A 1 102 ? 17.599 89.254 18.772 1.00 30.61 102 THR A C 1
ATOM 768 O O . THR A 1 102 ? 17.384 90.018 19.719 1.00 30.02 102 THR A O 1
ATOM 772 N N . LYS A 1 103 ? 18.114 88.029 18.915 1.00 30.28 103 LYS A N 1
ATOM 773 C CA . LYS A 1 103 ? 18.424 87.438 20.227 1.00 31.01 103 LYS A CA 1
ATOM 774 C C . LYS A 1 103 ? 19.709 86.628 20.168 1.00 30.07 103 LYS A C 1
ATOM 775 O O . LYS A 1 103 ? 20.043 86.063 19.128 1.00 28.23 103 LYS A O 1
ATOM 781 N N . LYS A 1 104 ? 20.415 86.537 21.295 1.00 29.76 104 LYS A N 1
ATOM 782 C CA . LYS A 1 104 ? 21.578 85.658 21.360 1.00 30.12 104 LYS A CA 1
ATOM 783 C C . LYS A 1 104 ? 21.163 84.202 21.570 1.00 29.42 104 LYS A C 1
ATOM 784 O O . LYS A 1 104 ? 20.135 83.918 22.191 1.00 29.61 104 LYS A O 1
ATOM 790 N N . ILE A 1 105 ? 21.959 83.289 21.020 1.00 28.40 105 ILE A N 1
ATOM 791 C CA . ILE A 1 105 ? 21.789 81.856 21.241 1.00 27.52 105 ILE A CA 1
ATOM 792 C C . ILE A 1 105 ? 22.881 81.379 22.194 1.00 27.25 105 ILE A C 1
ATOM 793 O O . ILE A 1 105 ? 24.046 81.730 22.022 1.00 25.87 105 ILE A O 1
ATOM 798 N N . GLU A 1 106 ? 22.501 80.579 23.188 1.00 28.72 106 GLU A N 1
ATOM 799 C CA . GLU A 1 106 ? 23.452 80.076 24.188 1.00 29.99 106 GLU A CA 1
ATOM 800 C C . GLU A 1 106 ? 24.365 78.989 23.627 1.00 28.96 106 GLU A C 1
ATOM 801 O O . GLU A 1 106 ? 23.973 78.226 22.746 1.00 28.72 106 GLU A O 1
ATOM 807 N N . LEU A 1 107 ? 25.588 78.924 24.140 1.00 28.70 107 LEU A N 1
ATOM 808 C CA . LEU A 1 107 ? 26.511 77.850 23.775 1.00 27.82 107 LEU A CA 1
ATOM 809 C C . LEU A 1 107 ? 26.144 76.547 24.494 1.00 27.26 107 LEU A C 1
ATOM 810 O O . LEU A 1 107 ? 25.543 76.587 25.564 1.00 27.33 107 LEU A O 1
ATOM 815 N N . PRO A 1 108 ? 26.486 75.385 23.898 1.00 26.49 108 PRO A N 1
ATOM 816 C CA . PRO A 1 108 ? 26.208 74.099 24.522 1.00 25.45 108 PRO A CA 1
ATOM 817 C C . PRO A 1 108 ? 27.263 73.786 25.588 1.00 25.55 108 PRO A C 1
ATOM 818 O O . PRO A 1 108 ? 28.279 74.473 25.655 1.00 23.27 108 PRO A O 1
ATOM 822 N N . SER A 1 109 ? 27.031 72.735 26.371 1.00 26.76 109 SER A N 1
ATOM 823 C CA . SER A 1 109 ? 28.010 72.235 27.340 1.00 28.25 109 SER A CA 1
ATOM 824 C C . SER A 1 109 ? 29.225 71.642 26.623 1.00 28.10 109 SER A C 1
ATOM 825 O O . SER A 1 109 ? 29.153 71.283 25.431 1.00 26.24 109 SER A O 1
ATOM 828 N N . LEU A 1 110 ? 30.339 71.547 27.346 1.00 27.74 110 LEU A N 1
ATOM 829 C CA . LEU A 1 110 ? 31.593 71.090 26.766 1.00 28.58 110 LEU A CA 1
ATOM 830 C C . LEU A 1 110 ? 31.452 69.724 26.114 1.00 27.83 110 LEU A C 1
ATOM 831 O O . LEU A 1 110 ? 30.886 68.801 26.702 1.00 27.82 110 LEU A O 1
ATOM 836 N N . LEU A 1 111 ? 31.973 69.623 24.894 1.00 26.11 111 LEU A N 1
ATOM 837 C CA . LEU A 1 111 ? 31.970 68.390 24.112 1.00 26.23 111 LEU A CA 1
ATOM 838 C C . LEU A 1 111 ? 30.579 67.809 23.818 1.00 25.29 111 LEU A C 1
ATOM 839 O O . LEU A 1 111 ? 30.452 66.621 23.515 1.00 25.11 111 LEU A O 1
ATOM 844 N N . TYR A 1 112 ? 29.548 68.650 23.870 1.00 24.40 112 TYR A N 1
ATOM 845 C CA . TYR A 1 112 ? 28.205 68.224 23.474 1.00 24.55 112 TYR A CA 1
ATOM 846 C C . TYR A 1 112 ? 28.239 67.553 22.096 1.00 25.03 112 TYR A C 1
ATOM 847 O O . TYR A 1 112 ? 28.906 68.040 21.173 1.00 22.82 112 TYR A O 1
ATOM 856 N N . ASP A 1 113 ? 27.546 66.425 21.972 1.00 26.35 113 ASP A N 1
ATOM 857 C CA . ASP A 1 113 ? 27.534 65.669 20.722 1.00 26.63 113 ASP A CA 1
ATOM 858 C C . ASP A 1 113 ? 26.121 65.161 20.460 1.00 26.55 113 ASP A C 1
ATOM 859 O O . ASP A 1 113 ? 25.657 64.255 21.158 1.00 26.64 113 ASP A O 1
ATOM 864 N N . PRO A 1 114 ? 25.425 65.751 19.461 1.00 26.09 114 PRO A N 1
ATOM 865 C CA . PRO A 1 114 ? 24.023 65.393 19.223 1.00 26.72 114 PRO A CA 1
ATOM 866 C C . PRO A 1 114 ? 23.868 63.902 18.937 1.00 27.37 114 PRO A C 1
ATOM 867 O O . PRO A 1 114 ? 24.632 63.338 18.146 1.00 27.65 114 PRO A O 1
ATOM 871 N N . GLU A 1 115 ? 22.883 63.278 19.577 1.00 27.98 115 GLU A N 1
ATOM 872 C CA . GLU A 1 115 ? 22.671 61.838 19.456 1.00 27.64 115 GLU A CA 1
ATOM 873 C C . GLU A 1 115 ? 22.046 61.509 18.106 1.00 26.53 115 GLU A C 1
ATOM 874 O O . GLU A 1 115 ? 21.170 62.241 17.649 1.00 25.65 115 GLU A O 1
ATOM 878 N N . PRO A 1 116 ? 22.490 60.404 17.468 1.00 26.49 116 PRO A N 1
ATOM 879 C CA . PRO A 1 116 ? 21.846 59.919 16.239 1.00 26.12 116 PRO A CA 1
ATOM 880 C C . PRO A 1 116 ? 20.347 59.769 16.431 1.00 25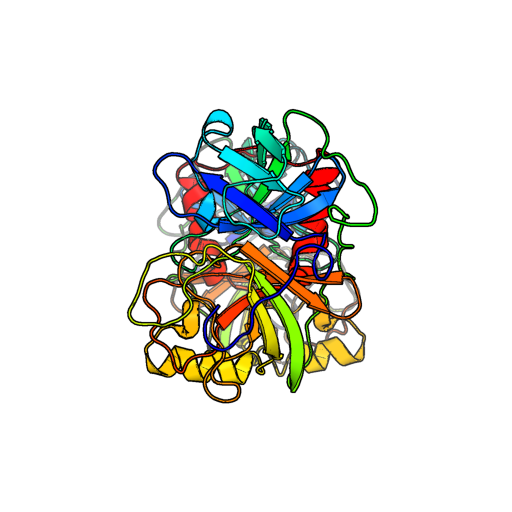.54 116 PRO A C 1
ATOM 881 O O . PRO A 1 116 ? 19.900 59.381 17.512 1.00 23.78 116 PRO A O 1
ATOM 885 N N . ASP A 1 117 ? 19.590 60.108 15.390 1.00 26.79 117 ASP A N 1
ATOM 886 C CA . ASP A 1 117 ? 18.123 60.038 15.391 1.00 28.00 117 ASP A CA 1
ATOM 887 C C . ASP A 1 117 ? 17.419 61.196 16.109 1.00 27.50 117 ASP A C 1
ATOM 888 O O . ASP A 1 117 ? 16.196 61.310 16.046 1.00 28.75 117 ASP A O 1
ATOM 893 N N . THR A 1 118 ? 18.174 62.057 16.783 1.00 26.85 118 THR A N 1
ATOM 894 C CA . THR A 1 118 ? 17.588 63.313 17.262 1.00 25.77 118 THR A CA 1
ATOM 895 C C . THR A 1 118 ? 17.638 64.325 16.120 1.00 25.40 118 THR A C 1
ATOM 896 O O . THR A 1 118 ? 18.258 64.055 15.079 1.00 25.32 118 THR A O 1
ATOM 900 N N . SER A 1 119 ? 16.977 65.464 16.312 1.00 24.63 119 SER A N 1
ATOM 901 C CA . SER A 1 119 ? 16.877 66.506 15.292 1.00 25.32 119 SER A CA 1
ATOM 902 C C . SER A 1 119 ? 17.486 67.830 15.743 1.00 24.67 119 SER A C 1
ATOM 903 O O . SER A 1 119 ? 17.380 68.213 16.916 1.00 24.14 119 SER A O 1
ATOM 906 N N . VAL A 1 120 ? 18.117 68.518 14.793 1.00 22.32 120 VAL A N 1
ATOM 907 C CA . VAL A 1 120 ? 18.613 69.872 15.001 1.00 20.91 120 VAL A CA 1
ATOM 908 C C . VAL A 1 120 ? 17.846 70.818 14.092 1.00 19.55 120 VAL A C 1
ATOM 909 O O . VAL A 1 120 ? 17.553 70.498 12.923 1.00 17.92 120 VAL A O 1
ATOM 913 N N . LEU A 1 121 ? 17.500 71.971 14.643 1.00 18.48 121 LEU A N 1
ATOM 914 C CA . LEU A 1 121 ? 16.810 73.007 13.886 1.00 18.33 121 LEU A CA 1
ATOM 915 C C . LEU A 1 121 ? 17.842 73.890 13.181 1.00 17.22 121 LEU A C 1
ATOM 916 O O . LEU A 1 121 ? 18.673 74.523 13.830 1.00 16.96 121 LEU A O 1
ATOM 921 N N . VAL A 1 122 ? 17.766 73.935 11.857 1.00 17.72 122 VAL A N 1
ATOM 922 C CA . VAL A 1 122 ? 18.723 74.660 11.024 1.00 18.93 122 VAL A CA 1
ATOM 923 C C . VAL A 1 122 ? 17.964 75.714 10.225 1.00 20.56 122 VAL A C 1
ATOM 924 O O . VAL A 1 122 ? 16.845 75.476 9.786 1.00 22.20 122 VAL A O 1
ATOM 928 N N . SER A 1 123 ? 18.579 76.876 10.034 1.00 20.38 123 SER A N 1
ATOM 929 C CA . SER A 1 123 ? 17.905 77.991 9.381 1.00 21.02 123 SER A CA 1
ATOM 930 C C . SER A 1 123 ? 18.913 78.849 8.635 1.00 20.45 123 SER A C 1
ATOM 931 O O . SER A 1 123 ? 20.009 79.121 9.139 1.00 20.90 123 SER A O 1
ATOM 934 N N . GLY A 1 124 ? 18.559 79.243 7.414 1.00 19.75 124 GLY A N 1
ATOM 935 C CA . GLY A 1 124 ? 19.438 80.071 6.606 1.00 19.22 124 GLY A CA 1
ATOM 936 C C . GLY A 1 124 ? 18.826 80.476 5.281 1.00 18.90 124 GLY A C 1
ATOM 937 O O . GLY A 1 124 ? 17.643 80.228 5.030 1.00 18.78 124 GLY A O 1
ATOM 938 N N . TRP A 1 125 ? 19.646 81.102 4.446 1.00 18.27 125 TRP A N 1
ATOM 939 C CA . TRP A 1 125 ? 19.205 81.669 3.165 1.00 18.30 125 TRP A CA 1
ATOM 940 C C . TRP A 1 125 ? 19.906 81.034 1.966 1.00 18.92 125 TRP A C 1
ATOM 941 O O . TRP A 1 125 ? 19.968 81.641 0.902 1.00 20.73 125 TRP A O 1
ATOM 952 N N . GLY A 1 126 ? 20.422 79.816 2.127 1.00 18.63 126 GLY A N 1
ATOM 953 C CA . GLY A 1 126 ? 21.097 79.120 1.023 1.00 19.66 126 GLY A CA 1
ATOM 954 C C . GLY A 1 126 ? 20.132 78.600 -0.030 1.00 18.71 126 GLY A C 1
ATOM 955 O O . GLY A 1 126 ? 18.907 78.694 0.137 1.00 17.23 126 GLY A O 1
ATOM 956 N N . SER A 1 127 ? 20.692 78.012 -1.092 1.00 18.67 127 SER A N 1
ATOM 957 C CA A SER A 1 127 ? 19.900 77.481 -2.200 0.50 18.83 127 SER A CA 1
ATOM 958 C CA B SER A 1 127 ? 19.899 77.478 -2.201 0.50 19.25 127 SER A CA 1
ATOM 959 C C . SER A 1 127 ? 18.892 76.438 -1.721 1.00 19.67 127 SER A C 1
ATOM 960 O O . SER A 1 127 ? 19.132 75.738 -0.720 1.00 18.98 127 SER A O 1
ATOM 965 N N . THR A 1 128 ? 17.760 76.354 -2.426 1.00 19.04 128 THR A N 1
ATOM 966 C CA . THR A 1 128 ? 16.675 75.444 -2.068 1.00 20.82 128 THR A CA 1
ATOM 967 C C . THR A 1 128 ? 16.457 74.298 -3.070 1.00 23.26 128 THR A C 1
ATOM 968 O O . THR A 1 128 ? 15.445 73.601 -3.014 1.00 22.05 128 THR A O 1
ATOM 972 N N . ASN A 1 129 ? 17.394 74.127 -3.998 1.00 27.06 129 ASN A N 1
ATOM 973 C CA . ASN A 1 129 ? 17.476 72.893 -4.789 1.00 31.02 129 ASN A CA 1
ATOM 974 C C . ASN A 1 129 ? 18.912 72.671 -5.278 1.00 32.39 129 ASN A C 1
ATOM 975 O O . ASN A 1 129 ? 19.690 73.626 -5.365 1.00 33.01 129 ASN A O 1
ATOM 980 N N . PHE A 1 130 ? 19.277 71.429 -5.587 1.00 34.50 130 PHE A N 1
ATOM 981 C CA . PHE A 1 130 ? 20.690 71.126 -5.850 1.00 35.91 130 PHE A CA 1
ATOM 982 C C . PHE A 1 130 ? 21.168 71.546 -7.240 1.00 35.25 130 PHE A C 1
ATOM 983 O O . PHE A 1 130 ? 22.366 71.531 -7.511 1.00 37.34 130 PHE A O 1
ATOM 991 N N . LYS A 1 131 ? 20.250 71.956 -8.108 1.00 32.87 131 LYS A N 1
ATOM 992 C CA . LYS A 1 131 ? 20.657 72.439 -9.428 1.00 32.22 131 LYS A CA 1
ATOM 993 C C . LYS A 1 131 ? 21.045 73.913 -9.446 1.00 30.63 131 LYS A C 1
ATOM 994 O O . LYS A 1 131 ? 21.879 74.325 -10.247 1.00 31.50 131 LYS A O 1
ATOM 1000 N N . SER A 1 132 ? 20.446 74.695 -8.554 1.00 29.01 132 SER A N 1
ATOM 1001 C CA A SER A 1 132 ? 20.689 76.134 -8.514 0.50 28.05 132 SER A CA 1
ATOM 1002 C CA B SER A 1 132 ? 20.676 76.137 -8.508 0.50 27.05 132 SER A CA 1
ATOM 1003 C C . SER A 1 132 ? 21.691 76.523 -7.440 1.00 26.68 132 SER A C 1
ATOM 1004 O O . SER A 1 132 ? 21.684 75.985 -6.336 1.00 27.31 132 SER A O 1
ATOM 1009 N N . LEU A 1 133 ? 22.564 77.457 -7.781 1.00 25.56 133 LEU A N 1
ATOM 1010 C CA . LEU A 1 133 ? 23.493 78.023 -6.814 1.00 24.80 133 LEU A CA 1
ATOM 1011 C C . LEU A 1 133 ? 22.967 79.363 -6.285 1.00 23.78 133 LEU A C 1
ATOM 1012 O O . LEU A 1 133 ? 23.629 80.015 -5.492 1.00 24.32 133 LEU A O 1
ATOM 1017 N N . GLU A 1 134 ? 21.769 79.769 -6.718 1.00 23.92 134 GLU A N 1
ATOM 1018 C CA . GLU A 1 134 ? 21.188 81.054 -6.271 1.00 21.66 134 GLU A CA 1
ATOM 1019 C C . GLU A 1 134 ? 20.685 80.939 -4.829 1.00 21.40 134 GLU A C 1
ATOM 1020 O O . GLU A 1 134 ? 20.155 79.892 -4.440 1.00 21.46 134 GLU A O 1
ATOM 1026 N N . TYR A 1 135 ? 20.824 82.016 -4.055 1.00 20.52 135 TYR A N 1
ATOM 1027 C CA . TYR A 1 135 ? 20.389 82.030 -2.654 1.00 21.15 135 TYR A CA 1
ATOM 1028 C C . TYR A 1 135 ? 18.878 82.226 -2.545 1.00 21.66 135 TYR A C 1
ATOM 1029 O O . TYR A 1 135 ? 18.228 82.673 -3.495 1.00 20.68 135 TYR A O 1
ATOM 1038 N N . SER A 1 136 ? 18.327 81.872 -1.389 1.00 20.23 136 SER A N 1
ATOM 1039 C CA . SER A 1 136 ? 16.918 82.127 -1.103 1.00 20.95 136 SER A CA 1
ATOM 1040 C C . SER A 1 136 ? 16.775 83.557 -0.577 1.00 20.82 136 SER A C 1
ATOM 1041 O O . SER A 1 136 ? 17.535 83.967 0.288 1.00 20.44 136 SER A O 1
ATOM 1044 N N . GLY A 1 137 ? 15.800 84.311 -1.091 1.00 20.89 137 GLY A N 1
ATOM 1045 C CA . GLY A 1 137 ? 15.501 85.645 -0.554 1.00 20.84 137 GLY A CA 1
ATOM 1046 C C . GLY A 1 137 ? 14.909 85.592 0.852 1.00 22.00 137 GLY A C 1
ATOM 1047 O O . GLY A 1 137 ? 15.094 86.511 1.658 1.00 23.23 137 GLY A O 1
ATOM 1048 N N . ASP A 1 138 ? 14.211 84.495 1.141 1.00 20.84 138 ASP A N 1
ATOM 1049 C CA . ASP A 1 138 ? 13.492 84.298 2.391 1.00 21.14 138 ASP A CA 1
ATOM 1050 C C . ASP A 1 138 ? 14.262 83.327 3.280 1.00 20.58 138 ASP A C 1
ATOM 1051 O O . ASP A 1 138 ? 14.874 82.370 2.782 1.00 19.40 138 ASP A O 1
ATOM 1056 N N . LEU A 1 139 ? 14.226 83.574 4.585 1.00 21.18 139 LEU A N 1
ATOM 1057 C CA . LEU A 1 139 ? 14.797 82.647 5.561 1.00 20.64 139 LEU A CA 1
ATOM 1058 C C . LEU A 1 139 ? 14.023 81.324 5.521 1.00 20.12 139 LEU A C 1
ATOM 1059 O O . LEU A 1 139 ? 12.785 81.317 5.553 1.00 20.59 139 LEU A O 1
ATOM 1064 N N . MET A 1 140 ? 14.759 80.219 5.393 1.00 19.46 140 MET A N 1
ATOM 1065 C CA . MET A 1 140 ? 14.174 78.877 5.380 1.00 19.24 140 MET A CA 1
ATOM 1066 C C . MET A 1 140 ? 14.590 78.134 6.643 1.00 19.21 140 MET A C 1
ATOM 1067 O O . MET A 1 140 ? 15.633 78.440 7.223 1.00 19.20 140 MET A O 1
ATOM 1072 N N . GLU A 1 141 ? 13.797 77.141 7.042 1.00 18.50 141 GLU A N 1
ATOM 1073 C CA . GLU A 1 141 ? 14.154 76.299 8.184 1.00 19.58 141 GLU A CA 1
ATOM 1074 C C . GLU A 1 141 ? 13.905 74.829 7.877 1.00 20.08 141 GLU A C 1
ATOM 1075 O O . GLU A 1 141 ? 13.052 74.498 7.057 1.00 21.86 141 GLU A O 1
ATOM 1081 N N . ALA A 1 142 ? 14.649 73.953 8.542 1.00 19.85 142 ALA A N 1
ATOM 1082 C CA . ALA A 1 142 ? 14.354 72.525 8.528 1.00 20.90 142 ALA A CA 1
ATOM 1083 C C . ALA A 1 142 ? 14.894 71.840 9.775 1.00 21.50 142 ALA A C 1
ATOM 1084 O O . ALA A 1 142 ? 15.869 72.297 10.390 1.00 20.80 142 ALA A O 1
ATOM 1086 N N . ASN A 1 143 ? 14.248 70.739 10.141 1.00 21.67 143 ASN A N 1
ATOM 1087 C CA . ASN A 1 143 ? 14.817 69.821 11.102 1.00 22.64 143 ASN A CA 1
ATOM 1088 C C . ASN A 1 143 ? 15.643 68.766 10.376 1.00 22.11 143 ASN A C 1
ATOM 1089 O O . ASN A 1 143 ? 15.133 68.037 9.517 1.00 21.80 143 ASN A O 1
ATOM 1094 N N . PHE A 1 144 ? 16.934 68.732 10.698 1.00 21.04 144 PHE A N 1
ATOM 1095 C CA . PHE A 1 144 ? 17.867 67.752 10.154 1.00 19.60 144 PHE A CA 1
ATOM 1096 C C . PHE A 1 144 ? 18.030 66.631 11.172 1.00 19.74 144 PHE A C 1
ATOM 1097 O O . PHE A 1 144 ? 18.415 66.892 12.330 1.00 20.02 144 PHE A O 1
ATOM 1105 N N . THR A 1 145 ? 17.783 65.394 10.748 1.00 18.32 145 THR A N 1
ATOM 1106 C CA . THR A 1 145 ? 18.002 64.225 11.606 1.00 19.77 145 THR A CA 1
ATOM 1107 C C . THR A 1 145 ? 19.480 63.881 11.692 1.00 18.47 145 THR A C 1
ATOM 1108 O O . THR A 1 145 ? 20.146 63.695 10.671 1.00 18.28 145 THR A O 1
ATOM 1112 N N . VAL A 1 146 ? 19.978 63.802 12.920 1.00 18.84 146 VAL A N 1
ATOM 1113 C CA . VAL A 1 146 ? 21.385 63.526 13.183 1.00 18.53 146 VAL A CA 1
ATOM 1114 C C . VAL A 1 146 ? 21.745 62.081 12.803 1.00 19.27 146 VAL A C 1
ATOM 1115 O O . VAL A 1 146 ? 21.066 61.124 13.187 1.00 20.00 146 VAL A O 1
ATOM 1119 N N . VAL A 1 147 ? 22.809 61.948 12.021 1.00 20.31 147 VAL A N 1
ATOM 1120 C CA . VAL A 1 147 ? 23.292 60.658 11.552 1.00 21.31 147 VAL A CA 1
ATOM 1121 C C . VAL A 1 147 ? 24.530 60.292 12.372 1.00 22.46 147 VAL A C 1
ATOM 1122 O O . VAL A 1 147 ? 25.415 61.126 12.566 1.00 22.26 147 VAL A O 1
ATOM 1126 N N . ASP A 1 148 ? 24.587 59.044 12.833 1.00 22.59 148 ASP A N 1
ATOM 1127 C CA . ASP A 1 148 ? 25.756 58.514 13.534 1.00 23.03 148 ASP A CA 1
ATOM 1128 C C . ASP A 1 148 ? 27.072 58.831 12.814 1.00 22.78 148 ASP A C 1
ATOM 1129 O O . ASP A 1 148 ? 27.208 58.547 11.621 1.00 22.61 148 ASP A O 1
ATOM 1134 N N . ARG A 1 149 ? 28.033 59.419 13.535 1.00 22.37 149 ARG A N 1
ATOM 1135 C CA . ARG A 1 149 ? 29.319 59.819 12.930 1.00 23.13 149 ARG A CA 1
ATOM 1136 C C . ARG A 1 149 ? 30.047 58.702 12.173 1.00 23.73 149 ARG A C 1
ATOM 1137 O O . ARG A 1 149 ? 30.494 58.912 11.041 1.00 23.71 149 ARG A O 1
ATOM 1145 N N . LYS A 1 150 ? 30.172 57.525 12.795 1.00 23.40 150 LYS A N 1
ATOM 1146 C CA . LYS A 1 150 ? 30.787 56.380 12.128 1.00 24.92 150 LYS A CA 1
ATOM 1147 C C . LYS A 1 150 ? 30.074 56.014 10.819 1.00 24.37 150 LYS A C 1
ATOM 1148 O O . LYS A 1 150 ? 30.718 55.812 9.786 1.00 23.77 150 LYS A O 1
ATOM 1154 N N . SER A 1 151 ? 28.747 55.940 10.876 1.00 24.22 151 SER A N 1
ATOM 1155 C CA . SER A 1 151 ? 27.938 55.613 9.708 1.00 26.13 151 SER A CA 1
ATOM 1156 C C . SER A 1 151 ? 28.086 56.669 8.600 1.00 25.97 151 SER A C 1
ATOM 1157 O O . SER A 1 151 ? 28.189 56.330 7.411 1.00 26.76 151 SER A O 1
ATOM 1160 N N . CYS A 1 152 ? 28.131 57.938 8.996 1.00 24.98 152 CYS A N 1
ATOM 1161 C CA . CYS A 1 152 ? 28.354 59.039 8.051 1.00 24.30 152 CYS A CA 1
ATOM 1162 C C . CYS A 1 152 ? 29.739 58.959 7.414 1.00 23.26 152 CYS A C 1
ATOM 1163 O O . CYS A 1 152 ? 29.874 59.115 6.205 1.00 22.56 152 CYS A O 1
ATOM 1166 N N . GLU A 1 153 ? 30.761 58.709 8.233 1.00 22.43 153 GLU A N 1
ATOM 1167 C CA . GLU A 1 153 ? 32.109 58.517 7.717 1.00 21.92 153 GLU A CA 1
ATOM 1168 C C . GLU A 1 153 ? 32.211 57.383 6.703 1.00 21.86 153 GLU A C 1
ATOM 1169 O O . GLU A 1 153 ? 32.891 57.526 5.678 1.00 21.39 153 GLU A O 1
ATOM 1175 N N . GLU A 1 154 ? 31.562 56.260 7.010 1.00 22.29 154 GLU A N 1
ATOM 1176 C CA . GLU A 1 154 ? 31.529 55.107 6.103 1.00 24.18 154 GLU A CA 1
ATOM 1177 C C . GLU A 1 154 ? 30.924 55.482 4.749 1.00 24.56 154 GLU A C 1
ATOM 1178 O O . GLU A 1 154 ? 31.486 55.120 3.709 1.00 25.31 154 GLU A O 1
ATOM 1184 N N . GLN A 1 155 ? 29.808 56.225 4.770 1.00 24.59 155 GLN A N 1
ATOM 1185 C CA . GLN A 1 155 ? 29.170 56.753 3.552 1.00 25.60 155 GLN A CA 1
ATOM 1186 C C . GLN A 1 155 ? 30.092 57.670 2.740 1.00 25.20 155 GLN A C 1
ATOM 1187 O O . GLN A 1 155 ? 30.180 57.545 1.517 1.00 26.78 155 GLN A O 1
ATOM 1193 N N . TYR A 1 156 ? 30.736 58.620 3.420 1.00 24.59 156 TYR A N 1
ATOM 1194 C CA . TYR A 1 156 ? 31.689 59.529 2.777 1.00 24.26 156 TYR A CA 1
ATOM 1195 C C . TYR A 1 156 ? 32.909 58.783 2.228 1.00 24.65 156 TYR A C 1
ATOM 1196 O O . TYR A 1 156 ? 33.462 59.157 1.183 1.00 23.46 156 TYR A O 1
ATOM 1205 N N . LYS A 1 157 ? 33.319 57.728 2.934 1.00 25.23 157 LYS A N 1
ATOM 1206 C CA . LYS A 1 157 ? 34.451 56.899 2.514 1.00 26.70 157 LYS A CA 1
ATOM 1207 C C . LYS A 1 157 ? 34.225 56.251 1.142 1.00 28.41 157 LYS A C 1
ATOM 1208 O O . LYS A 1 157 ? 35.192 55.997 0.420 1.00 28.31 157 LYS A O 1
ATOM 1212 N N . GLN A 1 158 ? 32.956 55.992 0.801 1.00 29.60 158 GLN A N 1
ATOM 1213 C CA . GLN A 1 158 ? 32.565 55.406 -0.490 1.00 32.13 158 GLN A CA 1
ATOM 1214 C C . GLN A 1 158 ? 33.082 56.201 -1.689 1.00 32.44 158 GLN A C 1
ATOM 1215 O O . GLN A 1 158 ? 33.383 55.630 -2.739 1.00 32.98 158 GLN A O 1
ATOM 1221 N N . ILE A 1 159 ? 33.158 57.521 -1.535 1.00 32.25 159 ILE A N 1
ATOM 1222 C CA . ILE A 1 159 ? 33.669 58.388 -2.592 1.00 31.69 159 ILE A CA 1
ATOM 1223 C C . ILE A 1 159 ? 34.977 59.044 -2.147 1.00 31.64 159 ILE A C 1
ATOM 1224 O O . ILE A 1 159 ? 35.332 60.126 -2.612 1.00 31.41 159 ILE A O 1
ATOM 1229 N N . GLU A 1 160 ? 35.686 58.354 -1.248 1.00 31.45 160 GLU A N 1
ATOM 1230 C CA . GLU A 1 160 ? 36.956 58.817 -0.667 1.00 32.36 160 GLU A CA 1
ATOM 1231 C C . GLU A 1 160 ? 36.874 60.236 -0.088 1.00 31.43 160 GLU A C 1
ATOM 1232 O O . GLU A 1 160 ? 37.777 61.050 -0.290 1.00 32.63 160 GLU A O 1
ATOM 1238 N N . ALA A 1 161 ? 35.793 60.537 0.629 1.00 29.01 161 ALA A N 1
ATOM 1239 C CA . ALA A 1 161 ? 35.617 61.872 1.202 1.00 26.62 161 ALA A CA 1
ATOM 1240 C C . ALA A 1 161 ? 35.620 61.835 2.727 1.00 25.08 161 ALA A C 1
ATOM 1241 O O . ALA A 1 161 ? 35.279 62.820 3.385 1.00 23.11 161 ALA A O 1
ATOM 1243 N N . ASP A 1 162 ? 36.023 60.697 3.279 1.00 25.85 162 ASP A N 1
ATOM 1244 C CA . ASP A 1 162 ? 35.999 60.485 4.727 1.00 26.60 162 ASP A CA 1
ATOM 1245 C C . ASP A 1 162 ? 36.867 61.469 5.520 1.00 26.05 162 ASP A C 1
ATOM 1246 O O . ASP A 1 162 ? 36.691 61.601 6.724 1.00 26.46 162 ASP A O 1
ATOM 1251 N N . LYS A 1 163 ? 37.771 62.171 4.838 1.00 25.84 163 LYS A N 1
ATOM 1252 C CA . LYS A 1 163 ? 38.630 63.193 5.460 1.00 26.30 163 LYS A CA 1
ATOM 1253 C C . LYS A 1 163 ? 37.852 64.375 6.062 1.00 25.95 163 LYS A C 1
ATOM 1254 O O . LYS A 1 163 ? 38.358 65.062 6.955 1.00 24.61 163 LYS A O 1
ATOM 1260 N N . TYR A 1 164 ? 36.643 64.624 5.557 1.00 24.77 164 TYR A N 1
ATOM 1261 C CA . TYR A 1 164 ? 35.801 65.714 6.064 1.00 22.73 164 TYR A CA 1
ATOM 1262 C C . TYR A 1 164 ? 35.086 65.376 7.369 1.00 22.33 164 TYR A C 1
ATOM 1263 O O . TYR A 1 164 ? 34.576 66.280 8.043 1.00 23.26 164 TYR A O 1
ATOM 1272 N N . ILE A 1 165 ? 35.050 64.090 7.724 1.00 21.58 165 ILE A N 1
ATOM 1273 C CA . ILE A 1 165 ? 34.315 63.626 8.913 1.00 20.58 165 ILE A CA 1
ATOM 1274 C C . ILE A 1 165 ? 35.283 63.284 10.051 1.00 22.50 165 ILE A C 1
ATOM 1275 O O . ILE A 1 165 ? 36.128 62.385 9.931 1.00 22.46 165 ILE A O 1
ATOM 1280 N N . TYR A 1 166 ? 35.142 64.000 11.159 1.00 22.88 166 TYR A N 1
ATOM 1281 C CA . TYR A 1 166 ? 36.043 63.835 12.310 1.00 23.15 166 TYR A CA 1
ATOM 1282 C C . TYR A 1 166 ? 35.264 64.244 13.570 1.00 22.08 166 TYR A C 1
ATOM 1283 O O . TYR A 1 166 ? 34.109 64.655 13.464 1.00 23.13 166 TYR A O 1
ATOM 1292 N N . ASP A 1 167 ? 35.862 64.138 14.753 1.00 22.12 167 ASP A N 1
ATOM 1293 C CA . ASP A 1 167 ? 35.110 64.373 15.996 1.00 21.80 167 ASP A CA 1
ATOM 1294 C C . ASP A 1 167 ? 34.577 65.800 16.144 1.00 21.66 167 ASP A C 1
ATOM 1295 O O . ASP A 1 167 ? 33.625 66.040 16.897 1.00 22.39 167 ASP A O 1
ATOM 1300 N N . GLY A 1 168 ? 35.193 66.747 15.439 1.00 21.07 168 GLY A N 1
ATOM 1301 C CA . GLY A 1 168 ? 34.796 68.152 15.531 1.00 19.62 168 GLY A CA 1
ATOM 1302 C C . GLY A 1 168 ? 33.614 68.525 14.637 1.00 19.41 168 GLY A C 1
ATOM 1303 O O . GLY A 1 168 ? 33.232 69.701 14.561 1.00 19.56 168 GLY A O 1
ATOM 1304 N N . VAL A 1 169 ? 33.060 67.535 13.938 1.00 18.33 169 VAL A N 1
ATOM 1305 C CA . VAL A 1 169 ? 31.790 67.705 13.225 1.00 17.17 169 VAL A CA 1
ATOM 1306 C C . VAL A 1 169 ? 30.785 66.635 13.600 1.00 17.92 169 VAL A C 1
ATOM 1307 O O . VAL A 1 169 ? 31.156 65.570 14.103 1.00 19.71 169 VAL A O 1
ATOM 1311 N N . PHE A 1 170 ? 29.510 66.926 13.356 1.00 17.09 170 PHE A N 1
ATOM 1312 C CA . PHE A 1 170 ? 28.478 65.898 13.339 1.00 17.17 170 PHE A CA 1
ATOM 1313 C C . PHE A 1 170 ? 27.740 65.960 12.013 1.00 18.50 170 PHE A C 1
ATOM 1314 O O . PHE A 1 170 ? 27.816 66.968 11.298 1.00 18.77 170 PHE A O 1
ATOM 1322 N N . CYS A 1 171 ? 27.047 64.875 11.677 1.00 18.56 171 CYS A N 1
ATOM 1323 C CA . CYS A 1 171 ? 26.349 64.774 10.397 1.00 18.61 171 CYS A CA 1
ATOM 1324 C C . CYS A 1 171 ? 24.859 64.809 10.648 1.00 17.98 171 CYS A C 1
ATOM 1325 O O . CYS A 1 171 ? 24.384 64.266 11.651 1.00 18.10 171 CYS A O 1
ATOM 1328 N N . ALA A 1 172 ? 24.129 65.451 9.738 1.00 15.95 172 ALA A N 1
ATOM 1329 C CA . ALA A 1 172 ? 22.683 65.514 9.825 1.00 16.51 172 ALA A CA 1
ATOM 1330 C C . ALA A 1 172 ? 22.064 65.707 8.451 1.00 16.60 172 ALA A C 1
ATOM 1331 O O . ALA A 1 172 ? 22.701 66.247 7.536 1.00 16.71 172 ALA A O 1
ATOM 1333 N N . GLY A 1 173 ? 20.822 65.245 8.323 1.00 17.35 173 GLY A N 1
ATOM 1334 C CA . GLY A 1 173 ? 20.095 65.276 7.065 1.00 17.29 173 GLY A CA 1
ATOM 1335 C C . GLY A 1 173 ? 20.538 64.149 6.153 1.00 18.79 173 GLY A C 1
ATOM 1336 O O . GLY A 1 173 ? 20.969 63.082 6.612 1.00 18.51 173 GLY A O 1
ATOM 1337 N N . GLY A 1 174 ? 20.440 64.385 4.851 1.00 19.71 174 GLY A N 1
ATOM 1338 C CA . GLY A 1 174 ? 20.806 63.377 3.876 1.00 22.41 174 GLY A CA 1
ATOM 1339 C C . GLY A 1 174 ? 19.567 62.700 3.335 1.00 24.24 174 GLY A C 1
ATOM 1340 O O . GLY A 1 174 ? 18.465 63.251 3.427 1.00 23.28 174 GLY A O 1
ATOM 1341 N N . GLU A 1 175 ? 19.759 61.496 2.796 1.00 25.60 175 GLU A N 1
ATOM 1342 C CA . GLU A 1 175 ? 18.705 60.729 2.129 1.00 28.04 175 GLU A CA 1
ATOM 1343 C C . GLU A 1 175 ? 17.478 60.430 3.000 1.00 29.57 175 GLU A C 1
ATOM 1344 O O . GLU A 1 175 ? 16.359 60.437 2.503 1.00 28.71 175 GLU A O 1
ATOM 1350 N N . TYR A 1 176 ? 17.699 60.162 4.286 1.00 31.04 176 TYR A N 1
ATOM 1351 C CA . TYR A 1 176 ? 16.603 59.856 5.210 1.00 33.05 176 TYR A CA 1
ATOM 1352 C C . TYR A 1 176 ? 15.538 60.965 5.233 1.00 32.44 176 TYR A C 1
ATOM 1353 O O . TYR A 1 176 ? 14.345 60.688 5.084 1.00 32.28 176 TYR A O 1
ATOM 1362 N N . ASP A 1 177 ? 15.982 62.211 5.388 1.00 31.69 177 ASP A N 1
ATOM 1363 C CA . ASP A 1 177 ? 15.090 63.377 5.426 1.00 30.80 177 ASP A CA 1
ATOM 1364 C C . ASP A 1 177 ? 14.803 63.956 4.039 1.00 30.19 177 ASP A C 1
ATOM 1365 O O . ASP A 1 177 ? 13.805 64.658 3.853 1.00 30.22 177 ASP A O 1
ATOM 1370 N N . GLU A 1 178 ? 15.703 63.696 3.089 1.00 28.75 178 GLU A N 1
ATOM 1371 C CA . GLU A 1 178 ? 15.797 64.467 1.842 1.00 27.36 178 GLU A CA 1
ATOM 1372 C C . GLU A 1 178 ? 15.936 65.965 2.176 1.00 25.48 178 GLU A C 1
ATOM 1373 O O . GLU A 1 178 ? 15.231 66.820 1.642 1.00 25.32 178 GLU A O 1
ATOM 1379 N N . THR A 1 179 ? 16.872 66.254 3.076 1.00 22.96 179 THR A N 1
ATOM 1380 C CA . THR A 1 179 ? 17.077 67.590 3.621 1.00 22.25 179 THR A CA 1
ATOM 1381 C C . THR A 1 179 ? 18.584 67.860 3.586 1.00 21.68 179 THR A C 1
ATOM 1382 O O . THR A 1 179 ? 19.361 67.029 4.036 1.00 20.67 179 THR A O 1
ATOM 1386 N N . TYR A 1 180 ? 18.992 69.002 3.027 1.00 21.38 180 TYR A N 1
ATOM 1387 C CA . TYR A 1 180 ? 20.418 69.276 2.796 1.00 20.81 180 TYR A CA 1
ATOM 1388 C C . TYR A 1 180 ? 20.779 70.746 2.976 1.00 20.34 180 TYR A C 1
ATOM 1389 O O . TYR A 1 180 ? 19.958 71.638 2.739 1.00 20.68 180 TYR A O 1
ATOM 1398 N N . ILE A 1 181 ? 22.024 70.984 3.381 1.00 19.18 181 ILE A N 1
ATOM 1399 C CA . ILE A 1 181 ? 22.615 72.318 3.358 1.00 17.74 181 ILE A CA 1
ATOM 1400 C C . ILE A 1 181 ? 22.829 72.708 1.887 1.00 18.71 181 ILE A C 1
ATOM 1401 O O . ILE A 1 181 ? 23.393 71.933 1.116 1.00 18.49 181 ILE A O 1
ATOM 1406 N N . GLY A 1 182 ? 22.339 73.887 1.503 1.00 19.63 182 GLY A N 1
ATOM 1407 C CA . GLY A 1 182 ? 22.518 74.401 0.146 1.00 21.30 182 GLY A CA 1
ATOM 1408 C C . GLY A 1 182 ? 23.670 75.384 0.050 1.00 20.75 182 GLY A C 1
ATOM 1409 O O . GLY A 1 182 ? 24.253 75.766 1.063 1.00 20.52 182 GLY A O 1
ATOM 1410 N N . TYR A 1 183 ? 24.006 75.786 -1.175 1.00 21.54 183 TYR A N 1
ATOM 1411 C CA . TYR A 1 183 ? 25.038 76.802 -1.412 1.00 20.89 183 TYR A CA 1
ATOM 1412 C C . TYR A 1 183 ? 24.556 78.099 -0.788 1.00 19.75 183 TYR A C 1
ATOM 1413 O O . TYR A 1 183 ? 23.426 78.505 -1.020 1.00 20.55 183 TYR A O 1
ATOM 1422 N N . GLY A 1 184 ? 25.414 78.742 0.003 1.00 18.40 184 GLY A N 1
ATOM 1423 C CA . GLY A 1 184 ? 24.999 79.882 0.817 1.00 20.05 184 GLY A CA 1
ATOM 1424 C C . GLY A 1 184 ? 24.610 79.564 2.261 1.00 19.30 184 GLY A C 1
ATOM 1425 O O . GLY A 1 184 ? 24.409 80.475 3.072 1.00 20.12 184 GLY A O 1
ATOM 1426 N N . ASP A 1 185 ? 24.495 78.281 2.584 1.00 19.47 185 ASP A N 1
ATOM 1427 C CA . ASP A 1 185 ? 24.100 77.846 3.931 1.00 19.90 185 ASP A CA 1
ATOM 1428 C C . ASP A 1 185 ? 25.266 77.546 4.869 1.00 21.46 185 ASP A C 1
ATOM 1429 O O . ASP A 1 185 ? 25.038 77.147 6.015 1.00 22.05 185 ASP A O 1
ATOM 1434 N N . ALA A 1 186 ? 26.504 77.717 4.411 1.00 20.42 186 ALA A N 1
ATOM 1435 C CA . ALA A 1 186 ? 27.641 77.609 5.332 1.00 21.54 186 ALA A CA 1
ATOM 1436 C C . ALA A 1 186 ? 27.449 78.629 6.446 1.00 21.51 186 ALA A C 1
ATOM 1437 O O . ALA A 1 186 ? 27.050 79.771 6.192 1.00 20.36 186 ALA A O 1
ATOM 1439 N N . GLY A 1 187 ? 27.685 78.198 7.684 1.00 20.81 187 GLY A N 1
ATOM 1440 C CA . GLY A 1 187 ? 27.574 79.082 8.829 1.00 19.53 187 GLY A CA 1
ATOM 1441 C C . GLY A 1 187 ? 26.215 79.068 9.487 1.00 19.61 187 GLY A C 1
ATOM 1442 O O . GLY A 1 187 ? 26.054 79.626 10.576 1.00 20.79 187 GLY A O 1
ATOM 1443 N N . ASP A 1 188 ? 25.235 78.430 8.846 1.00 19.25 188 ASP A N 1
ATOM 1444 C CA . ASP A 1 188 ? 23.876 78.360 9.397 1.00 19.27 188 ASP A CA 1
ATOM 1445 C C . ASP A 1 188 ? 23.902 77.753 10.800 1.00 18.65 188 ASP A C 1
ATOM 1446 O O . ASP A 1 188 ? 24.639 76.796 11.043 1.00 17.91 188 ASP A O 1
ATOM 1451 N N . PRO A 1 189 ? 23.107 78.319 11.729 1.00 19.32 189 PRO A N 1
ATOM 1452 C CA . PRO A 1 189 ? 23.023 77.745 13.066 1.00 18.78 189 PRO A CA 1
ATOM 1453 C C . PRO A 1 189 ? 22.271 76.416 13.068 1.00 19.61 189 PRO A C 1
ATOM 1454 O O . PRO A 1 189 ? 21.321 76.223 12.295 1.00 18.79 189 PRO A O 1
ATOM 1458 N N . ALA A 1 190 ? 22.713 75.497 13.920 1.00 17.94 190 ALA A N 1
ATOM 1459 C CA . ALA A 1 190 ? 21.982 74.256 14.138 1.00 17.43 190 ALA A CA 1
ATOM 1460 C C . ALA A 1 190 ? 21.685 74.214 15.622 1.00 17.80 190 ALA A C 1
ATOM 1461 O O . ALA A 1 190 ? 22.605 74.255 16.434 1.00 16.56 190 ALA A O 1
ATOM 1463 N N . VAL A 1 191 ? 20.400 74.155 15.962 1.00 19.43 191 VAL A N 1
ATOM 1464 C CA . VAL A 1 191 ? 19.944 74.365 17.338 1.00 20.12 191 VAL A CA 1
ATOM 1465 C C . VAL A 1 191 ? 19.302 73.125 17.947 1.00 22.02 191 VAL A C 1
ATOM 1466 O O . VAL A 1 191 ? 18.495 72.448 17.314 1.00 21.43 191 VAL A O 1
ATOM 1470 N N . GLN A 1 192 ? 19.661 72.837 19.197 1.00 24.80 192 GLN A N 1
ATOM 1471 C CA . GLN A 1 192 ? 19.048 71.746 19.927 1.00 26.82 192 GLN A CA 1
ATOM 1472 C C . GLN A 1 192 ? 18.934 72.165 21.393 1.00 29.65 192 GLN A C 1
ATOM 1473 O O . GLN A 1 192 ? 19.919 72.603 22.004 1.00 29.70 192 GLN A O 1
ATOM 1479 N N . ASN A 1 193 ? 17.719 72.061 21.930 1.00 31.68 193 ASN A N 1
ATOM 1480 C CA . ASN A 1 193 ? 17.408 72.467 23.306 1.00 33.37 193 ASN A CA 1
ATOM 1481 C C . ASN A 1 193 ? 17.890 73.881 23.630 1.00 33.64 193 ASN A C 1
ATOM 1482 O O . ASN A 1 193 ? 18.623 74.095 24.599 1.00 34.19 193 ASN A O 1
ATOM 1484 N N . GLY A 1 194 ? 17.481 74.830 22.792 1.00 33.37 194 GLY A N 1
ATOM 1485 C CA . GLY A 1 194 ? 17.795 76.245 22.977 1.00 32.09 194 GLY A CA 1
ATOM 1486 C C . GLY A 1 194 ? 19.268 76.609 23.055 1.00 30.63 194 GLY A C 1
ATOM 1487 O O . GLY A 1 194 ? 19.620 77.644 23.630 1.00 31.15 194 GLY A O 1
ATOM 1488 N N . THR A 1 195 ? 20.134 75.767 22.489 1.00 28.16 195 THR A N 1
ATOM 1489 C CA . THR A 1 195 ? 21.562 76.079 22.419 1.00 25.44 195 THR A CA 1
ATOM 1490 C C . THR A 1 195 ? 22.102 75.811 21.015 1.00 22.66 195 THR A C 1
ATOM 1491 O O . THR A 1 195 ? 21.527 75.031 20.275 1.00 21.57 195 THR A O 1
ATOM 1495 N N . LEU A 1 196 ? 23.205 76.466 20.668 1.00 22.24 196 LEU A N 1
ATOM 1496 C CA . LEU A 1 196 ? 23.841 76.306 19.362 1.00 22.17 196 LEU A CA 1
ATOM 1497 C C . LEU A 1 196 ? 24.758 75.072 19.316 1.00 22.00 196 LEU A C 1
ATOM 1498 O O . LEU A 1 196 ? 25.915 75.136 19.737 1.00 23.32 196 LEU A O 1
ATOM 1503 N N . VAL A 1 197 ? 24.257 73.957 18.794 1.00 20.78 197 VAL A N 1
ATOM 1504 C CA . VAL A 1 197 ? 25.052 72.711 18.809 1.00 20.57 197 VAL A CA 1
ATOM 1505 C C . VAL A 1 197 ? 25.909 72.510 17.561 1.00 20.15 197 VAL A C 1
ATOM 1506 O O . VAL A 1 197 ? 26.873 71.731 17.577 1.00 19.21 197 VAL A O 1
ATOM 1510 N N . GLY A 1 198 ? 25.547 73.202 16.482 1.00 19.57 198 GLY A N 1
ATOM 1511 C CA . GLY A 1 198 ? 26.266 73.089 15.235 1.00 20.61 198 GLY A CA 1
ATOM 1512 C C . GLY A 1 198 ? 26.340 74.370 14.430 1.00 20.58 198 GLY A C 1
ATOM 1513 O O . GLY A 1 198 ? 25.536 75.296 14.609 1.00 20.44 198 GLY A O 1
ATOM 1514 N N . VAL A 1 199 ? 27.339 74.424 13.561 1.00 20.68 199 VAL A N 1
ATOM 1515 C CA . VAL A 1 199 ? 27.466 75.494 12.575 1.00 20.00 199 VAL A CA 1
ATOM 1516 C C . VAL A 1 199 ? 27.679 74.842 11.220 1.00 19.78 199 VAL A C 1
ATOM 1517 O O . VAL A 1 199 ? 28.673 74.139 11.019 1.00 20.45 199 VAL A O 1
ATOM 1521 N N . ALA A 1 200 ? 26.764 75.093 10.278 1.00 19.43 200 ALA A N 1
ATOM 1522 C CA . ALA A 1 200 ? 26.810 74.408 8.984 1.00 19.24 200 ALA A CA 1
ATOM 1523 C C . ALA A 1 200 ? 28.104 74.615 8.206 1.00 19.90 200 ALA A C 1
ATOM 1524 O O . ALA A 1 200 ? 28.655 75.719 8.157 1.00 20.25 200 ALA A O 1
ATOM 1526 N N . SER A 1 201 ? 28.585 73.524 7.619 1.00 20.98 201 SER A N 1
ATOM 1527 C CA . SER A 1 201 ? 29.617 73.559 6.607 1.00 21.79 201 SER A CA 1
ATOM 1528 C C . SER A 1 201 ? 28.972 73.355 5.254 1.00 22.03 201 SER A C 1
ATOM 1529 O O . SER A 1 201 ? 27.890 72.761 5.143 1.00 22.79 201 SER A O 1
ATOM 1532 N N . TYR A 1 202 ? 29.668 73.812 4.226 1.00 20.35 202 TYR A N 1
ATOM 1533 C CA . TYR A 1 202 ? 29.293 73.494 2.855 1.00 20.20 202 TYR A CA 1
ATOM 1534 C C . TYR A 1 202 ? 30.492 72.930 2.111 1.00 19.69 202 TYR A C 1
ATOM 1535 O O . TYR A 1 202 ? 31.491 73.608 1.942 1.00 19.32 202 TYR A O 1
ATOM 1544 N N . ILE A 1 203 ? 30.395 71.682 1.681 1.00 21.10 203 ILE A N 1
ATOM 1545 C CA . ILE A 1 203 ? 31.496 71.046 0.965 1.00 22.19 203 ILE A CA 1
ATOM 1546 C C . ILE A 1 203 ? 31.174 71.050 -0.529 1.00 23.68 203 ILE A C 1
ATOM 1547 O O . ILE A 1 203 ? 30.385 70.238 -1.014 1.00 23.86 203 ILE A O 1
ATOM 1552 N N . SER A 1 204 ? 31.791 71.975 -1.254 1.00 26.00 204 SER A N 1
ATOM 1553 C CA . SER A 1 204 ? 31.453 72.194 -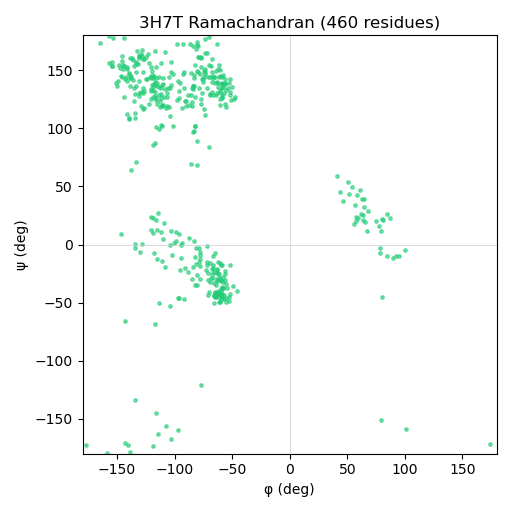2.661 1.00 28.23 204 SER A CA 1
ATOM 1554 C C . SER A 1 204 ? 31.587 70.926 -3.518 1.00 29.93 204 SER A C 1
ATOM 1555 O O . SER A 1 204 ? 30.845 70.755 -4.473 1.00 31.41 204 SER A O 1
ATOM 1558 N N . SER A 1 205 ? 32.499 70.025 -3.157 1.00 31.31 205 SER A N 1
ATOM 1559 C CA . SER A 1 205 ? 32.692 68.805 -3.949 1.00 33.72 205 SER A CA 1
ATOM 1560 C C . SER A 1 205 ? 31.630 67.724 -3.714 1.00 34.49 205 SER A C 1
ATOM 1561 O O . SER A 1 205 ? 31.543 66.769 -4.482 1.00 36.34 205 SER A O 1
ATOM 1564 N N . MET A 1 206 ? 30.814 67.880 -2.675 1.00 34.10 206 MET A N 1
ATOM 1565 C CA . MET A 1 206 ? 29.853 66.848 -2.311 1.00 33.38 206 MET A CA 1
ATOM 1566 C C . MET A 1 206 ? 28.534 66.948 -3.082 1.00 32.92 206 MET A C 1
ATOM 1567 O O . MET A 1 206 ? 27.925 68.019 -3.146 1.00 33.14 206 MET A O 1
ATOM 1572 N N . PRO A 1 207 ? 28.095 65.828 -3.683 1.00 32.20 207 PRO A N 1
ATOM 1573 C CA . PRO A 1 207 ? 26.756 65.774 -4.260 1.00 31.30 207 PRO A CA 1
ATOM 1574 C C . PRO A 1 207 ? 25.729 65.515 -3.165 1.00 30.44 207 PRO A C 1
ATOM 1575 O O . PRO A 1 207 ? 26.105 65.278 -2.014 1.00 30.57 207 PRO A O 1
ATOM 1579 N N . SER A 1 208 ? 24.446 65.554 -3.513 1.00 29.84 208 SER A N 1
ATOM 1580 C CA . SER A 1 208 ? 23.405 65.163 -2.567 1.00 28.95 208 SER A CA 1
ATOM 1581 C C . SER A 1 208 ? 23.419 63.653 -2.310 1.00 29.01 208 SER A C 1
ATOM 1582 O O . SER A 1 208 ? 24.223 62.914 -2.899 1.00 28.72 208 SER A O 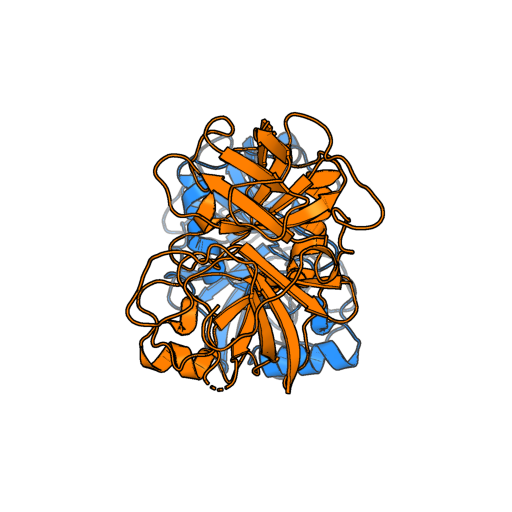1
ATOM 1585 N N . GLU A 1 209 ? 22.516 63.218 -1.429 1.00 29.57 209 GLU A N 1
ATOM 1586 C CA . GLU A 1 209 ? 22.392 61.830 -0.944 1.00 29.87 209 GLU A CA 1
ATOM 1587 C C . GLU A 1 209 ? 23.331 61.510 0.215 1.00 28.95 209 GLU A C 1
ATOM 1588 O O . GLU A 1 209 ? 23.215 60.453 0.833 1.00 31.48 209 GLU A O 1
ATOM 1594 N N . PHE A 1 210 ? 24.257 62.417 0.512 1.00 26.41 210 PHE A N 1
ATOM 1595 C CA . PHE A 1 210 ? 25.115 62.275 1.683 1.00 23.94 210 PHE A CA 1
ATOM 1596 C C . PHE A 1 210 ? 24.591 63.234 2.747 1.00 22.20 210 PHE A C 1
ATOM 1597 O O . PHE A 1 210 ? 24.053 64.293 2.407 1.00 22.15 210 PHE A O 1
ATOM 1605 N N . PRO A 1 211 ? 24.731 62.870 4.036 1.00 20.68 211 PRO A N 1
ATOM 1606 C CA . PRO A 1 211 ? 24.342 63.803 5.092 1.00 19.26 211 PRO A CA 1
ATOM 1607 C C . PRO A 1 211 ? 25.161 65.086 5.018 1.00 18.81 211 PRO A C 1
ATOM 1608 O O . PRO A 1 211 ? 26.317 65.059 4.595 1.00 20.42 211 PRO A O 1
ATOM 1612 N N . SER A 1 212 ? 24.575 66.195 5.441 1.00 17.23 212 SER A N 1
ATOM 1613 C CA . SER A 1 212 ? 25.305 67.453 5.520 1.00 17.59 212 SER A CA 1
ATOM 1614 C C . SER A 1 212 ? 26.220 67.491 6.755 1.00 17.14 212 SER A C 1
ATOM 1615 O O . SER A 1 212 ? 26.012 66.755 7.715 1.00 16.51 212 SER A O 1
ATOM 1618 N N . VAL A 1 213 ? 27.210 68.377 6.730 1.00 18.28 213 VAL A N 1
ATOM 1619 C CA . VAL A 1 213 ? 28.226 68.424 7.783 1.00 18.61 213 VAL A CA 1
ATOM 1620 C C . VAL A 1 213 ? 28.141 69.719 8.589 1.00 18.67 213 VAL A C 1
ATOM 1621 O O . VAL A 1 213 ? 28.023 70.822 8.029 1.00 17.28 213 VAL A O 1
ATOM 1625 N N . PHE A 1 214 ? 28.224 69.572 9.910 1.00 18.79 214 PHE A N 1
ATOM 1626 C CA . PHE A 1 214 ? 28.050 70.670 10.832 1.00 20.08 214 PHE A CA 1
ATOM 1627 C C . PHE A 1 214 ? 29.191 70.666 11.829 1.00 21.49 214 PHE A C 1
ATOM 1628 O O . PHE A 1 214 ? 29.467 69.637 12.450 1.00 21.62 214 PHE A O 1
ATOM 1636 N N . LEU A 1 215 ? 29.828 71.817 12.020 1.00 21.15 215 LEU A N 1
ATOM 1637 C CA . LEU A 1 215 ? 30.798 71.947 13.091 1.00 21.50 215 LEU A CA 1
ATOM 1638 C C . LEU A 1 215 ? 30.125 71.601 14.420 1.00 20.34 215 LEU A C 1
ATOM 1639 O O . LEU A 1 215 ? 29.037 72.094 14.731 1.00 20.26 215 LEU A O 1
ATOM 1644 N N . ARG A 1 216 ? 30.765 70.730 15.186 1.00 20.26 216 ARG A N 1
ATOM 1645 C CA . ARG A 1 216 ? 30.275 70.388 16.521 1.00 20.59 216 ARG A CA 1
ATOM 1646 C C . ARG A 1 216 ? 30.757 71.478 17.467 1.00 20.59 216 ARG A C 1
ATOM 1647 O O . ARG A 1 216 ? 31.929 71.491 17.869 1.00 20.28 216 ARG A O 1
ATOM 1655 N N . VAL A 1 217 ? 29.852 72.388 17.818 1.00 20.39 217 VAL A N 1
ATOM 1656 C CA . VAL A 1 217 ? 30.188 73.535 18.662 1.00 20.48 217 VAL A CA 1
ATOM 1657 C C . VAL A 1 217 ? 30.754 73.124 20.025 1.00 21.20 217 VAL A C 1
ATOM 1658 O O . VAL A 1 217 ? 31.736 73.704 20.475 1.00 21.93 217 VAL A O 1
ATOM 1662 N N . GLY A 1 218 ? 30.155 72.106 20.647 1.00 22.04 218 GLY A N 1
ATOM 1663 C CA . GLY A 1 218 ? 30.653 71.526 21.902 1.00 22.24 218 GLY A CA 1
ATOM 1664 C C . GLY A 1 218 ? 32.152 71.273 21.932 1.00 22.52 218 GLY A C 1
ATOM 1665 O O . GLY A 1 218 ? 32.825 71.539 22.952 1.00 21.69 218 GLY A O 1
ATOM 1666 N N . TYR A 1 219 ? 32.675 70.792 20.802 1.00 22.15 219 TYR A N 1
ATOM 1667 C CA . TYR A 1 219 ? 34.089 70.450 20.643 1.00 22.16 219 TYR A CA 1
ATOM 1668 C C . TYR A 1 219 ? 34.990 71.690 20.740 1.00 22.96 219 TYR A C 1
ATOM 1669 O O . TYR A 1 219 ? 36.177 71.596 21.088 1.00 22.25 219 TYR A O 1
ATOM 1678 N N . TYR A 1 220 ? 34.414 72.853 20.459 1.00 22.44 220 TYR A N 1
ATOM 1679 C CA . TYR A 1 220 ? 35.191 74.075 20.350 1.00 22.69 220 TYR A CA 1
ATOM 1680 C C . TYR A 1 220 ? 34.770 75.172 21.342 1.00 23.61 220 TYR A C 1
ATOM 1681 O O . TYR A 1 220 ? 35.205 76.318 21.208 1.00 21.88 220 TYR A O 1
ATOM 1690 N N . VAL A 1 221 ? 33.948 74.816 22.337 1.00 25.16 221 VAL A N 1
ATOM 1691 C CA . VAL A 1 221 ? 33.393 75.793 23.301 1.00 27.51 221 VAL A CA 1
ATOM 1692 C C . VAL A 1 221 ? 34.468 76.564 24.094 1.00 28.61 221 VAL A C 1
ATOM 1693 O O . VAL A 1 221 ? 34.296 77.749 24.380 1.00 28.03 221 VAL A O 1
ATOM 1697 N N . LEU A 1 222 ? 35.563 75.883 24.434 1.00 29.52 222 LEU A N 1
ATOM 1698 C CA . LEU A 1 222 ? 36.708 76.513 25.097 1.00 30.27 222 LEU A CA 1
ATOM 1699 C C . LEU A 1 222 ? 37.347 77.560 24.197 1.00 30.26 222 LEU A C 1
ATOM 1700 O O . LEU A 1 222 ? 37.713 78.647 24.650 1.00 29.35 222 LEU A O 1
ATOM 1705 N N . ASP A 1 223 ? 37.490 77.218 22.919 1.00 30.36 223 ASP A N 1
ATOM 1706 C CA . ASP A 1 223 ? 38.019 78.156 21.941 1.00 30.43 223 ASP A CA 1
ATOM 1707 C C . ASP A 1 223 ? 37.098 79.361 21.760 1.00 30.30 223 ASP A C 1
ATOM 1708 O O . ASP A 1 223 ? 37.571 80.500 21.738 1.00 29.70 223 ASP A O 1
ATOM 1713 N N . ILE A 1 224 ? 35.791 79.112 21.646 1.00 31.07 224 ILE A N 1
ATOM 1714 C CA . ILE A 1 224 ? 34.818 80.200 21.475 1.00 32.05 224 ILE A CA 1
ATOM 1715 C C . ILE A 1 224 ? 34.858 81.151 22.671 1.00 32.19 224 ILE A C 1
ATOM 1716 O O . ILE A 1 224 ? 34.833 82.376 22.503 1.00 31.53 224 ILE A O 1
ATOM 1721 N N . LYS A 1 225 ? 34.927 80.576 23.872 1.00 32.46 225 LYS A N 1
ATOM 1722 C CA . LYS A 1 225 ? 34.962 81.363 25.103 1.00 33.36 225 LYS A CA 1
ATOM 1723 C C . LYS A 1 225 ? 36.294 82.097 25.290 1.00 33.40 225 LYS A C 1
ATOM 1724 O O . LYS A 1 225 ? 36.327 83.181 25.873 1.00 33.69 225 LYS A O 1
ATOM 1730 N N . ASP A 1 226 ? 37.379 81.508 24.784 1.00 33.23 226 ASP A N 1
ATOM 1731 C CA . ASP A 1 226 ? 38.690 82.167 24.757 1.00 32.60 226 ASP A CA 1
ATOM 1732 C C . ASP A 1 226 ? 38.686 83.401 23.859 1.00 32.12 226 ASP A C 1
ATOM 1733 O O . ASP A 1 226 ? 39.265 84.431 24.214 1.00 31.61 226 ASP A O 1
ATOM 1738 N N . ILE A 1 227 ? 38.063 83.267 22.686 1.00 30.55 227 ILE A N 1
ATOM 1739 C CA . ILE A 1 227 ? 37.944 84.357 21.734 1.00 29.62 227 ILE A CA 1
ATOM 1740 C C . ILE A 1 227 ? 37.178 85.511 22.372 1.00 29.50 227 ILE A C 1
ATOM 1741 O O . ILE A 1 227 ? 37.636 86.655 22.335 1.00 28.47 227 ILE A O 1
ATOM 1746 N N . ILE A 1 228 ? 36.032 85.187 22.972 1.00 30.09 228 ILE A N 1
ATOM 1747 C CA . ILE A 1 228 ? 35.145 86.175 23.579 1.00 32.43 228 ILE A CA 1
ATOM 1748 C C . ILE A 1 228 ? 35.786 86.849 24.803 1.00 33.84 228 ILE A C 1
ATOM 1749 O O . ILE A 1 228 ? 35.486 88.003 25.095 1.00 34.83 228 ILE A O 1
ATOM 1754 N N . SER A 1 229 ? 36.676 86.135 25.492 1.00 33.90 229 SER A N 1
ATOM 1755 C CA . SER A 1 229 ? 37.393 86.688 26.650 1.00 35.25 229 SER A CA 1
ATOM 1756 C C . SER A 1 229 ? 38.597 87.536 26.245 1.00 36.02 229 SER A C 1
ATOM 1757 O O . SER A 1 229 ? 39.281 88.100 27.102 1.00 36.60 229 SER A O 1
ATOM 1760 N N . GLY A 1 230 ? 38.865 87.605 24.943 1.00 36.00 230 GLY A N 1
ATOM 1761 C CA . GLY A 1 230 ? 39.970 88.406 24.427 1.00 35.76 230 GLY A CA 1
ATOM 1762 C C . GLY A 1 230 ? 41.319 87.725 24.546 1.00 36.02 230 GLY A C 1
ATOM 1763 O O . GLY A 1 230 ? 42.352 88.386 24.523 1.00 36.07 230 GLY A O 1
ATOM 1764 N N . LYS A 1 231 ? 41.308 86.398 24.650 1.00 36.34 231 LYS A N 1
ATOM 1765 C CA . LYS A 1 231 ? 42.533 85.613 24.808 1.00 36.44 231 LYS A CA 1
ATOM 1766 C C . LYS A 1 231 ? 43.070 85.038 23.492 1.00 35.64 231 LYS A C 1
ATOM 1767 O O . LYS A 1 231 ? 44.001 84.227 23.492 1.00 36.32 231 LYS A O 1
ATOM 1773 N N . VAL A 1 232 ? 42.486 85.462 22.373 1.00 34.78 232 VAL A N 1
ATOM 1774 C CA . VAL A 1 232 ? 42.910 84.999 21.055 1.00 33.35 232 VAL A CA 1
ATOM 1775 C C . VAL A 1 232 ? 43.119 86.181 20.109 1.00 33.79 232 VAL A C 1
ATOM 1776 O O . VAL A 1 232 ? 42.234 87.027 19.956 1.00 33.62 232 VAL A O 1
ATOM 1780 N N . LYS A 1 233 ? 44.292 86.236 19.481 1.00 34.30 233 LYS A N 1
ATOM 1781 C CA . LYS A 1 233 ? 44.575 87.241 18.454 1.00 34.74 233 LYS A CA 1
ATOM 1782 C C . LYS A 1 233 ? 43.655 87.084 17.238 1.00 35.55 233 LYS A C 1
ATOM 1783 O O . LYS A 1 233 ? 43.367 85.957 16.824 1.00 36.62 233 LYS A O 1
ATOM 1785 N N . PRO A 1 234 ? 43.176 88.213 16.676 1.00 35.03 234 PRO A N 1
ATOM 1786 C CA . PRO A 1 234 ? 42.416 88.202 15.423 1.00 35.41 234 PRO A CA 1
ATOM 1787 C C . PRO A 1 234 ? 43.309 87.938 14.207 1.00 35.52 234 PRO A C 1
ATOM 1788 O O . PRO A 1 234 ? 44.531 88.048 14.305 1.00 35.32 234 PRO A O 1
ATOM 1792 N N . GLN A 1 235 ? 42.696 87.605 13.072 1.00 35.54 235 GLN A N 1
ATOM 1793 C CA . GLN A 1 235 ? 43.440 87.297 11.846 1.00 36.63 235 GLN A CA 1
ATOM 1794 C C . GLN A 1 235 ? 44.077 88.539 11.218 1.00 36.48 235 GLN A C 1
ATOM 1795 O O . GLN A 1 235 ? 43.755 89.667 11.583 1.00 36.37 235 GLN A O 1
ATOM 1801 N N . ILE B 1 1 ? 60.054 53.705 30.436 1.00 24.77 1 ILE B N 1
ATOM 1802 C CA . ILE B 1 1 ? 59.241 52.606 29.838 1.00 24.70 1 ILE B CA 1
ATOM 1803 C C . ILE B 1 1 ? 59.334 51.384 30.737 1.00 24.51 1 ILE B C 1
ATOM 1804 O O . ILE B 1 1 ? 60.434 50.964 31.114 1.00 25.88 1 ILE B O 1
ATOM 1809 N N . ILE B 1 2 ? 58.176 50.848 31.105 1.00 22.61 2 ILE B N 1
ATOM 1810 C CA . ILE B 1 2 ? 58.096 49.672 31.961 1.00 22.93 2 ILE B CA 1
ATOM 1811 C C . ILE B 1 2 ? 57.934 48.432 31.086 1.00 24.64 2 ILE B C 1
ATOM 1812 O O . ILE B 1 2 ? 57.042 48.389 30.239 1.00 25.11 2 ILE B O 1
ATOM 1817 N N . GLY B 1 3 ? 58.819 47.452 31.282 1.00 25.76 3 GLY B N 1
ATOM 1818 C CA . GLY B 1 3 ? 58.765 46.172 30.566 1.00 27.93 3 GLY B CA 1
ATOM 1819 C C . GLY B 1 3 ? 59.356 46.200 29.168 1.00 29.26 3 GLY B C 1
ATOM 1820 O O . GLY B 1 3 ? 59.020 45.367 28.321 1.00 29.83 3 GLY B O 1
ATOM 1821 N N . GLY B 1 4 ? 60.213 47.179 28.917 1.00 29.45 4 GLY B N 1
ATOM 1822 C CA . GLY B 1 4 ? 60.876 47.302 27.634 1.00 29.47 4 GLY B CA 1
ATOM 1823 C C . GLY B 1 4 ? 62.250 46.681 27.718 1.00 29.50 4 GLY B C 1
ATOM 1824 O O . GLY B 1 4 ? 62.513 45.863 28.598 1.00 30.31 4 GLY B O 1
ATOM 1825 N N . LYS B 1 5 ? 63.133 47.066 26.805 1.00 28.32 5 LYS B N 1
ATOM 1826 C CA . LYS B 1 5 ? 64.519 46.613 26.862 1.00 28.10 5 LYS B CA 1
ATOM 1827 C C . LYS B 1 5 ? 65.469 47.787 26.691 1.00 27.96 5 LYS B C 1
ATOM 1828 O O . LYS B 1 5 ? 65.106 48.824 26.116 1.00 26.41 5 LYS B O 1
ATOM 1832 N N . LYS B 1 6 ? 66.681 47.627 27.216 1.00 27.98 6 LYS B N 1
ATOM 1833 C CA . LYS B 1 6 ? 67.691 48.660 27.105 1.00 27.06 6 LYS B CA 1
ATOM 1834 C C . LYS B 1 6 ? 67.994 48.868 25.639 1.00 26.78 6 LYS B C 1
ATOM 1835 O O . LYS B 1 6 ? 68.146 47.908 24.878 1.00 26.34 6 LYS B O 1
ATOM 1841 N N . SER B 1 7 ? 68.070 50.129 25.245 1.00 26.93 7 SER B N 1
ATOM 1842 C CA . SER B 1 7 ? 68.311 50.458 23.861 1.00 28.04 7 SER B CA 1
ATOM 1843 C C . SER B 1 7 ? 69.610 51.234 23.722 1.00 28.68 7 SER B C 1
ATOM 1844 O O . SER B 1 7 ? 70.369 51.375 24.682 1.00 29.47 7 SER B O 1
ATOM 1847 N N . ASP B 1 8 ? 69.863 51.717 22.513 1.00 29.03 8 ASP B N 1
ATOM 1848 C CA . ASP B 1 8 ? 71.039 52.512 22.208 1.00 28.66 8 ASP B CA 1
ATOM 1849 C C . ASP B 1 8 ? 70.583 53.659 21.311 1.00 27.28 8 ASP B C 1
ATOM 1850 O O . ASP B 1 8 ? 69.678 53.484 20.502 1.00 27.00 8 ASP B O 1
ATOM 1855 N N . ILE B 1 9 ? 71.201 54.828 21.463 1.00 26.66 9 ILE B N 1
ATOM 1856 C CA . ILE B 1 9 ? 70.815 56.007 20.688 1.00 27.21 9 ILE B CA 1
ATOM 1857 C C . ILE B 1 9 ? 71.000 55.759 19.185 1.00 28.49 9 ILE B C 1
ATOM 1858 O O . ILE B 1 9 ? 70.310 56.361 18.367 1.00 27.46 9 ILE B O 1
ATOM 1863 N N . THR B 1 10 ? 71.908 54.845 18.838 1.00 29.91 10 THR B N 1
ATOM 1864 C CA . THR B 1 10 ? 72.102 54.426 17.442 1.00 31.39 10 THR B CA 1
ATOM 1865 C C . THR B 1 10 ? 70.851 53.750 16.876 1.00 31.37 10 THR B C 1
ATOM 1866 O O . THR B 1 10 ? 70.587 53.848 15.676 1.00 31.39 10 THR B O 1
ATOM 1870 N N . LYS B 1 11 ? 70.087 53.072 17.736 1.00 31.20 11 LYS B N 1
ATOM 1871 C CA . LYS B 1 11 ? 68.836 52.429 17.310 1.00 31.46 11 LYS B CA 1
ATOM 1872 C C . LYS B 1 11 ? 67.657 53.403 17.156 1.00 30.50 11 LYS B C 1
ATOM 1873 O O . LYS B 1 11 ? 66.746 53.157 16.362 1.00 31.01 11 LYS B O 1
ATOM 1879 N N . GLU B 1 12 ? 67.655 54.482 17.936 1.00 28.78 12 GLU B N 1
ATOM 1880 C CA . GLU B 1 12 ? 66.667 55.557 17.768 1.00 27.06 12 GLU B CA 1
ATOM 1881 C C . GLU B 1 12 ? 67.363 56.924 17.798 1.00 25.69 12 GLU B C 1
ATOM 1882 O O . GLU B 1 12 ? 67.207 57.671 18.771 1.00 24.26 12 GLU B O 1
ATOM 1888 N N . PRO B 1 13 ? 68.138 57.260 16.732 1.00 25.24 13 PRO B N 1
ATOM 1889 C CA . PRO B 1 13 ? 68.951 58.488 16.753 1.00 24.75 13 PRO B CA 1
ATOM 1890 C C . PRO B 1 13 ? 68.150 59.791 16.767 1.00 24.78 13 PRO B C 1
ATOM 1891 O O . PRO B 1 13 ? 68.727 60.864 16.974 1.00 25.17 13 PRO B O 1
ATOM 1895 N N . TRP B 1 14 ? 66.838 59.690 16.556 1.00 23.87 14 TRP B N 1
ATOM 1896 C CA . TRP B 1 14 ? 65.940 60.836 16.594 1.00 23.65 14 TRP B CA 1
ATOM 1897 C C . TRP B 1 14 ? 65.501 61.216 18.012 1.00 24.68 14 TRP B C 1
ATOM 1898 O O . TRP B 1 14 ? 64.905 62.274 18.204 1.00 25.24 14 TRP B O 1
ATOM 1909 N N . ALA B 1 15 ? 65.787 60.355 18.994 1.00 24.13 15 ALA B N 1
ATOM 1910 C CA . ALA B 1 15 ? 65.314 60.561 20.362 1.00 23.68 15 ALA B CA 1
ATOM 1911 C C . ALA B 1 15 ? 66.171 61.582 21.094 1.00 24.34 15 ALA B C 1
ATOM 1912 O O . ALA B 1 15 ? 67.408 61.566 20.997 1.00 25.56 15 ALA B O 1
ATOM 1914 N N . VAL B 1 16 ? 65.502 62.496 21.788 1.00 23.49 16 VAL B N 1
ATOM 1915 C CA . VAL B 1 16 ? 66.161 63.522 22.581 1.00 23.18 16 VAL B CA 1
ATOM 1916 C C . VAL B 1 16 ? 65.482 63.674 23.930 1.00 23.37 16 VAL B C 1
ATOM 1917 O O . VAL B 1 16 ? 64.311 63.301 24.100 1.00 22.99 16 VAL B O 1
ATOM 1921 N N . GLY B 1 17 ? 66.225 64.228 24.882 1.00 23.05 17 GLY B N 1
ATOM 1922 C CA . GLY B 1 17 ? 65.681 64.576 26.181 1.00 23.84 17 GLY B CA 1
ATOM 1923 C C . GLY B 1 17 ? 65.272 66.033 26.192 1.00 25.29 17 GLY B C 1
ATOM 1924 O O . GLY B 1 17 ? 65.963 66.888 25.625 1.00 25.66 17 GLY B O 1
ATOM 1925 N N . VAL B 1 18 ? 64.128 66.301 26.808 1.00 25.64 18 VAL B N 1
ATOM 1926 C CA . VAL B 1 18 ? 63.635 67.658 27.009 1.00 26.40 18 VAL B CA 1
ATOM 1927 C C . VAL B 1 18 ? 63.718 67.925 28.504 1.00 27.17 18 VAL B C 1
ATOM 1928 O O . VAL B 1 18 ? 62.893 67.441 29.274 1.00 27.73 18 VAL B O 1
ATOM 1932 N N . LEU B 1 19 ? 64.744 68.675 28.899 1.00 26.63 19 LEU B N 1
ATOM 1933 C CA . LEU B 1 19 ? 64.990 69.017 30.290 1.00 27.48 19 LEU B CA 1
ATOM 1934 C C . LEU B 1 19 ? 64.347 70.362 30.603 1.00 27.61 19 LEU B C 1
ATOM 1935 O O . LEU B 1 19 ? 64.708 71.385 30.018 1.00 29.02 19 LEU B O 1
ATOM 1940 N N . VAL B 1 20 ? 63.383 70.349 31.514 1.00 27.61 20 VAL B N 1
ATOM 1941 C CA . VAL B 1 20 ? 62.628 71.547 31.862 1.00 27.69 20 VAL B CA 1
ATOM 1942 C C . VAL B 1 20 ? 62.911 71.880 33.326 1.00 28.36 20 VAL B C 1
ATOM 1943 O O . VAL B 1 20 ? 62.708 71.043 34.207 1.00 27.55 20 VAL B O 1
ATOM 1947 N N . ASP B 1 21 ? 63.370 73.107 33.573 1.00 29.17 21 ASP B N 1
ATOM 1948 C CA . ASP B 1 21 ? 63.782 73.545 34.917 1.00 30.02 21 ASP B CA 1
ATOM 1949 C C . ASP B 1 21 ? 62.652 73.447 35.946 1.00 30.64 21 ASP B C 1
ATOM 1950 O O . ASP B 1 21 ? 61.563 73.977 35.728 1.00 31.48 21 ASP B O 1
ATOM 1952 N N . GLU B 1 22 ? 62.926 72.753 37.053 1.00 31.08 22 GLU B N 1
ATOM 1953 C CA . GLU B 1 22 ? 61.962 72.513 38.144 1.00 31.64 22 GLU B CA 1
ATOM 1954 C C . GLU B 1 22 ? 60.643 71.837 37.721 1.00 32.24 22 GLU B C 1
ATOM 1955 O O . GLU B 1 22 ? 59.652 71.865 38.462 1.00 32.75 22 GLU B O 1
ATOM 1957 N N . LYS B 1 23 ? 60.646 71.215 36.543 1.00 31.55 23 LYS B N 1
ATOM 1958 C CA . LYS B 1 23 ? 59.475 70.517 36.015 1.00 31.29 23 LYS B CA 1
ATOM 1959 C C . LYS B 1 23 ? 59.842 69.096 35.570 1.00 30.14 23 LYS B C 1
ATOM 1960 O O . LYS B 1 23 ? 61.034 68.778 35.423 1.00 29.95 23 LYS B O 1
ATOM 1966 N N . PRO B 1 24 ? 58.830 68.229 35.372 1.00 28.69 24 PRO B N 1
ATOM 1967 C CA . PRO B 1 24 ? 59.131 66.859 34.935 1.00 27.57 24 PRO B CA 1
ATOM 1968 C C . PRO B 1 24 ? 59.860 66.768 33.589 1.00 26.55 24 PRO B C 1
ATOM 1969 O O . PRO B 1 24 ? 59.634 67.579 32.689 1.00 27.07 24 PRO B O 1
ATOM 1973 N N . PHE B 1 25 ? 60.743 65.781 33.483 1.00 24.57 25 PHE B N 1
ATOM 1974 C CA . PHE B 1 25 ? 61.465 65.460 32.257 1.00 23.39 25 PHE B CA 1
ATOM 1975 C C . PHE B 1 25 ? 60.513 64.903 31.182 1.00 22.38 25 PHE B C 1
ATOM 1976 O O . PHE B 1 25 ? 59.475 64.331 31.506 1.00 21.73 25 PHE B O 1
ATOM 1984 N N . CYS B 1 26 ? 60.883 65.082 29.914 1.00 22.77 26 CYS B N 1
ATOM 1985 C CA . CYS B 1 26 ? 60.135 64.548 28.779 1.00 23.96 26 CYS B CA 1
ATOM 1986 C C . CYS B 1 26 ? 61.029 64.115 27.638 1.00 23.44 26 CYS B C 1
ATOM 1987 O O . CYS B 1 26 ? 62.134 64.625 27.474 1.00 24.07 26 CYS B O 1
ATOM 1990 N N . GLY B 1 27 ? 60.535 63.179 26.836 1.00 22.46 27 GLY B N 1
ATOM 1991 C CA . GLY B 1 27 ? 61.217 62.799 25.608 1.00 21.62 27 GLY B CA 1
ATOM 1992 C C . GLY B 1 27 ? 60.788 63.723 24.478 1.00 21.15 27 GLY B C 1
ATOM 1993 O O . GLY B 1 27 ? 59.890 64.549 24.637 1.00 20.01 27 GLY B O 1
ATOM 1994 N N . GLY B 1 28 ? 61.459 63.581 23.347 1.00 21.47 28 GLY B N 1
ATOM 1995 C CA . GLY B 1 28 ? 61.182 64.362 22.159 1.00 22.05 28 GLY B CA 1
ATOM 1996 C C . GLY B 1 28 ? 61.853 63.712 20.964 1.00 22.74 28 GLY B C 1
ATOM 1997 O O . GLY B 1 28 ? 62.619 62.746 21.107 1.00 22.45 28 GLY B O 1
ATOM 1998 N N . SER B 1 29 ? 61.566 64.247 19.783 1.00 22.33 29 SER B N 1
ATOM 1999 C CA . SER B 1 29 ? 62.108 63.698 18.552 1.00 23.70 29 SER B CA 1
ATOM 2000 C C . SER B 1 29 ? 62.593 64.823 17.670 1.00 23.76 29 SER B C 1
ATOM 2001 O O . SER B 1 29 ? 61.960 65.883 17.605 1.00 24.11 29 SER B O 1
ATOM 2004 N N . ILE B 1 30 ? 63.713 64.581 16.996 1.00 24.26 30 ILE B N 1
ATOM 2005 C CA . ILE B 1 30 ? 64.290 65.536 16.063 1.00 25.36 30 ILE B CA 1
ATOM 2006 C C . ILE B 1 30 ? 63.510 65.521 14.749 1.00 25.94 30 ILE B C 1
ATOM 2007 O O . ILE B 1 30 ? 63.408 64.488 14.090 1.00 25.52 30 ILE B O 1
ATOM 2012 N N . LEU B 1 31 ? 62.958 66.675 14.389 1.00 26.87 31 LEU B N 1
ATOM 2013 C CA . LEU B 1 31 ? 62.278 66.841 13.102 1.00 27.50 31 LEU B CA 1
ATOM 2014 C C . LEU B 1 31 ? 63.195 67.476 12.058 1.00 28.27 31 LEU B C 1
ATOM 2015 O O . LEU B 1 31 ? 63.240 67.026 10.906 1.00 29.61 31 LEU B O 1
ATOM 2020 N N . THR B 1 32 ? 63.901 68.534 12.454 1.00 27.79 32 THR B N 1
ATOM 2021 C CA . THR B 1 32 ? 64.961 69.130 11.626 1.00 28.36 32 THR B CA 1
ATOM 2022 C C . THR B 1 32 ? 66.148 69.488 12.510 1.00 28.39 32 THR B C 1
ATOM 2023 O O . THR B 1 32 ? 66.117 69.259 13.719 1.00 28.45 32 THR B O 1
ATOM 2027 N N . ALA B 1 33 ? 67.185 70.063 11.902 1.00 28.87 33 ALA B N 1
ATOM 2028 C CA . ALA B 1 33 ? 68.341 70.573 12.640 1.00 28.64 33 ALA B CA 1
ATOM 2029 C C . ALA B 1 33 ? 67.970 71.701 13.608 1.00 28.70 33 ALA B C 1
ATOM 2030 O O . ALA B 1 33 ? 68.750 72.042 14.494 1.00 30.06 33 ALA B O 1
ATOM 2032 N N . ASN B 1 34 ? 66.780 72.269 13.441 1.00 28.48 34 ASN B N 1
ATOM 2033 C CA . ASN B 1 34 ? 66.352 73.398 14.263 1.00 28.55 34 ASN B CA 1
ATOM 2034 C C . ASN B 1 34 ? 65.123 73.140 15.118 1.00 28.08 34 ASN B C 1
ATOM 2035 O O . ASN B 1 34 ? 64.759 73.980 15.948 1.00 28.42 34 ASN B O 1
ATOM 2040 N N . PHE B 1 35 ? 64.478 71.993 14.918 1.00 27.16 35 PHE B N 1
ATOM 2041 C CA . PHE B 1 35 ? 63.187 71.751 15.545 1.00 26.65 35 PHE B CA 1
ATOM 2042 C C . PHE B 1 35 ? 63.049 70.367 16.153 1.00 26.04 35 PHE B C 1
ATOM 2043 O O . PHE B 1 35 ? 63.396 69.356 15.532 1.00 25.83 35 PHE B O 1
ATOM 2051 N N . VAL B 1 36 ? 62.525 70.339 17.371 1.00 25.51 36 VAL B N 1
ATOM 2052 C CA . VAL B 1 36 ? 62.164 69.086 18.022 1.00 24.66 36 VAL B CA 1
ATOM 2053 C C . VAL B 1 36 ? 60.664 69.085 18.346 1.00 23.52 36 VAL B C 1
ATOM 2054 O O . VAL B 1 36 ? 60.053 70.148 18.510 1.00 22.44 36 VAL B O 1
ATOM 2058 N N . ILE B 1 37 ? 60.069 67.898 18.406 1.00 21.78 37 ILE B N 1
ATOM 2059 C CA . ILE B 1 37 ? 58.681 67.793 18.829 1.00 21.25 37 ILE B CA 1
ATOM 2060 C C . ILE B 1 37 ? 58.582 66.971 20.110 1.00 20.99 37 ILE B C 1
ATOM 2061 O O . ILE B 1 37 ? 59.272 65.958 20.272 1.00 21.90 37 ILE B O 1
ATOM 2066 N N . THR B 1 38 ? 57.746 67.449 21.022 1.00 20.87 38 THR B N 1
ATOM 2067 C CA . THR B 1 38 ? 57.484 66.789 22.290 1.00 22.42 38 THR B CA 1
ATOM 2068 C C . THR B 1 38 ? 56.005 66.999 22.589 1.00 23.18 38 THR B C 1
ATOM 2069 O O . THR B 1 38 ? 55.258 67.464 21.713 1.00 22.99 38 THR B O 1
ATOM 2073 N N . ALA B 1 39 ? 55.574 66.634 23.796 1.00 23.30 39 ALA B N 1
ATOM 2074 C CA . ALA B 1 39 ? 54.196 66.849 24.221 1.00 23.13 39 ALA B CA 1
ATOM 2075 C C . ALA B 1 39 ? 54.032 68.248 24.804 1.00 23.40 39 ALA B C 1
ATOM 2076 O O . ALA B 1 39 ? 54.959 68.778 25.413 1.00 24.69 39 ALA B O 1
ATOM 2078 N N . ALA B 1 40 ? 52.853 68.840 24.617 1.00 22.63 40 ALA B N 1
ATOM 2079 C CA . ALA B 1 40 ? 52.568 70.171 25.154 1.00 22.52 40 ALA B CA 1
ATOM 2080 C C . ALA B 1 40 ? 52.550 70.179 26.689 1.00 22.78 40 ALA B C 1
ATOM 2081 O O . ALA B 1 40 ? 52.924 71.171 27.304 1.00 23.43 40 ALA B O 1
ATOM 2083 N N . GLN B 1 41 ? 52.119 69.076 27.296 1.00 23.40 41 GLN B N 1
ATOM 2084 C CA . GLN B 1 41 ? 52.072 68.959 28.761 1.00 25.62 41 GLN B CA 1
ATOM 2085 C C . GLN B 1 41 ? 53.438 69.156 29.444 1.00 26.99 41 GLN B C 1
ATOM 2086 O O . GLN B 1 41 ? 53.505 69.413 30.641 1.00 28.66 41 GLN B O 1
ATOM 2092 N N . CYS B 1 42 ? 54.510 69.035 28.668 1.00 28.78 42 CYS B N 1
ATOM 2093 C CA . CYS B 1 42 ? 55.879 69.137 29.174 1.00 30.93 42 CYS B CA 1
ATOM 2094 C C . CYS B 1 42 ? 56.353 70.579 29.316 1.00 29.91 42 CYS B C 1
ATOM 2095 O O . CYS B 1 42 ? 57.108 70.898 30.239 1.00 29.71 42 CYS B O 1
ATOM 2098 N N . VAL B 1 43 ? 55.910 71.436 28.397 1.00 29.24 43 VAL B N 1
ATOM 2099 C CA . VAL B 1 43 ? 56.517 72.758 28.214 1.00 29.82 43 VAL B CA 1
ATOM 2100 C C . VAL B 1 43 ? 55.518 73.922 28.232 1.00 30.89 43 VAL B C 1
ATOM 2101 O O . VAL B 1 43 ? 55.914 75.079 28.083 1.00 31.12 43 VAL B O 1
ATOM 2105 N N . ASP B 1 44 ? 54.237 73.606 28.425 1.00 31.63 44 ASP B N 1
ATOM 2106 C CA . ASP B 1 44 ? 53.161 74.598 28.416 1.00 32.74 44 ASP B CA 1
ATOM 2107 C C . ASP B 1 44 ? 53.358 75.642 29.516 1.00 33.33 44 ASP B C 1
ATOM 2108 O O . ASP B 1 44 ? 53.425 75.307 30.698 1.00 33.32 44 ASP B O 1
ATOM 2113 N N . GLY B 1 45 ? 53.475 76.902 29.107 1.00 34.48 45 GLY B N 1
ATOM 2114 C CA . GLY B 1 45 ? 53.618 78.021 30.036 1.00 34.67 45 GLY B CA 1
ATOM 2115 C C . GLY B 1 45 ? 55.019 78.210 30.589 1.00 35.84 45 GLY B C 1
ATOM 2116 O O . GLY B 1 45 ? 55.213 78.969 31.541 1.00 36.24 45 GLY B O 1
ATOM 2117 N N . THR B 1 46 ? 55.994 77.520 29.999 1.00 36.09 46 THR B N 1
ATOM 2118 C CA . THR B 1 46 ? 57.388 77.602 30.439 1.00 35.87 46 THR B CA 1
ATOM 2119 C C . THR B 1 46 ? 58.210 78.471 29.486 1.00 36.21 46 THR B C 1
ATOM 2120 O O . THR B 1 46 ? 58.065 78.372 28.264 1.00 36.07 46 THR B O 1
ATOM 2124 N N . LYS B 1 47 ? 59.066 79.319 30.058 1.00 36.02 47 LYS B N 1
ATOM 2125 C CA . LYS B 1 47 ? 59.992 80.149 29.290 1.00 36.59 47 LYS B CA 1
ATOM 2126 C C . LYS B 1 47 ? 61.002 79.270 28.547 1.00 37.14 47 LYS B C 1
ATOM 2127 O O . LYS B 1 47 ? 61.475 78.275 29.100 1.00 37.54 47 LYS B O 1
ATOM 2129 N N . PRO B 1 48 ? 61.322 79.625 27.286 1.00 37.63 48 PRO B N 1
ATOM 2130 C CA . PRO B 1 48 ? 62.268 78.862 26.459 1.00 38.23 48 PRO B CA 1
ATOM 2131 C C . PRO B 1 48 ? 63.670 78.718 27.066 1.00 38.92 48 PRO B C 1
ATOM 2132 O O . PRO B 1 48 ? 64.362 77.740 26.785 1.00 38.94 48 PRO B O 1
ATOM 2136 N N . SER B 1 49 ? 64.080 79.678 27.891 1.00 39.27 49 SER B N 1
ATOM 2137 C CA . SER B 1 49 ? 65.396 79.631 28.536 1.00 39.26 49 SER B CA 1
ATOM 2138 C C . SER B 1 49 ? 65.458 78.668 29.729 1.00 38.76 49 SER B C 1
ATOM 2139 O O . SER B 1 49 ? 66.532 78.440 30.290 1.00 38.83 49 SER B O 1
ATOM 2142 N N . ASP B 1 50 ? 64.315 78.100 30.110 1.00 37.76 50 ASP B N 1
ATOM 2143 C CA . ASP B 1 50 ? 64.280 77.087 31.171 1.00 36.95 50 ASP B CA 1
ATOM 2144 C C . ASP B 1 50 ? 64.230 75.667 30.609 1.00 35.64 50 ASP B C 1
ATOM 2145 O O . ASP B 1 50 ? 64.026 74.696 31.348 1.00 35.05 50 ASP B O 1
ATOM 2150 N N . ILE B 1 51 ? 64.445 75.556 29.300 1.00 35.12 51 ILE B N 1
ATOM 2151 C CA . ILE B 1 51 ? 64.335 74.288 28.591 1.00 34.40 51 ILE B CA 1
ATOM 2152 C C . ILE B 1 51 ? 65.590 74.009 27.780 1.00 34.44 51 ILE B C 1
ATOM 2153 O O . ILE B 1 51 ? 66.048 74.866 27.023 1.00 35.48 51 ILE B O 1
ATOM 2158 N N . SER B 1 52 ? 66.129 72.804 27.932 1.00 33.69 52 SER B N 1
ATOM 2159 C CA . SER B 1 52 ? 67.255 72.359 27.117 1.00 33.56 52 SER B CA 1
ATOM 2160 C C . SER B 1 52 ? 66.996 71.014 26.452 1.00 32.54 52 SER B C 1
ATOM 2161 O O . SER B 1 52 ? 66.292 70.154 26.990 1.00 32.52 52 SER B O 1
ATOM 2164 N N . ILE B 1 53 ? 67.580 70.846 25.275 1.00 31.88 53 ILE B N 1
ATOM 2165 C CA . ILE B 1 53 ? 67.431 69.629 24.497 1.00 31.00 53 ILE B CA 1
ATOM 2166 C C . ILE B 1 53 ? 68.733 68.852 24.583 1.00 29.88 53 ILE B C 1
ATOM 2167 O O . ILE B 1 53 ? 69.804 69.394 24.312 1.00 29.12 53 ILE B O 1
ATOM 2172 N N . HIS B 1 54 ? 68.631 67.583 24.970 1.00 28.84 54 HIS B N 1
ATOM 2173 C CA . HIS B 1 54 ? 69.793 66.726 25.125 1.00 28.04 54 HIS B CA 1
ATOM 2174 C C . HIS B 1 54 ? 69.771 65.666 24.035 1.00 27.48 54 HIS B C 1
ATOM 2175 O O . HIS B 1 54 ? 68.835 64.870 23.963 1.00 26.59 54 HIS B O 1
ATOM 2182 N N . TYR B 1 55 ? 70.803 65.653 23.190 1.00 27.26 55 TYR B N 1
ATOM 2183 C CA . TYR B 1 55 ? 70.813 64.772 22.025 1.00 27.49 55 TYR B CA 1
ATOM 2184 C C . TYR B 1 55 ? 72.104 63.978 21.821 1.00 27.35 55 TYR B C 1
ATOM 2185 O O . TYR B 1 55 ? 73.128 64.270 22.438 1.00 27.39 55 TYR B O 1
ATOM 2194 N N . GLY B 1 56 ? 72.035 62.975 20.947 1.00 26.71 56 GLY B N 1
ATOM 2195 C CA . GLY B 1 56 ? 73.204 62.175 20.576 1.00 26.15 56 GLY B CA 1
ATOM 2196 C C . GLY B 1 56 ? 73.819 61.348 21.693 1.00 25.77 56 GLY B C 1
ATOM 2197 O O . GLY B 1 56 ? 75.033 61.124 21.711 1.00 26.30 56 GLY B O 1
ATOM 2198 N N . SER B 1 57 ? 72.981 60.891 22.620 1.00 24.77 57 SER B N 1
ATOM 2199 C CA . SER B 1 57 ? 73.422 60.058 23.738 1.00 24.26 57 SER B CA 1
ATOM 2200 C C . SER B 1 57 ? 72.321 59.093 24.181 1.00 23.29 57 SER B C 1
ATOM 2201 O O . SER B 1 57 ? 71.147 59.456 24.209 1.00 22.73 57 SER B O 1
ATOM 2204 N N . SER B 1 58 ? 72.723 57.866 24.515 1.00 23.64 58 SER B N 1
ATOM 2205 C CA . SER B 1 58 ? 71.835 56.843 25.085 1.00 24.17 58 SER B CA 1
ATOM 2206 C C . SER B 1 58 ? 71.460 57.169 26.531 1.00 24.12 58 SER B C 1
ATOM 2207 O O . SER B 1 58 ? 70.537 56.568 27.091 1.00 23.70 58 SER B O 1
ATOM 2210 N N . TYR B 1 59 ? 72.204 58.098 27.134 1.00 23.69 59 TYR B N 1
ATOM 2211 C CA . TYR B 1 59 ? 71.984 58.522 28.514 1.00 23.73 59 TYR B CA 1
ATOM 2212 C C . TYR B 1 59 ? 71.056 59.727 28.614 1.00 23.48 59 TYR B C 1
ATOM 2213 O O . TYR B 1 59 ? 71.072 60.601 27.743 1.00 24.25 59 TYR B O 1
ATOM 2222 N N . ARG B 1 60 ? 70.272 59.785 29.695 1.00 23.11 60 ARG B N 1
ATOM 2223 C CA . ARG B 1 60 ? 69.219 60.801 29.849 1.00 23.01 60 ARG B CA 1
ATOM 2224 C C . ARG B 1 60 ? 69.721 62.242 29.897 1.00 23.57 60 ARG B C 1
ATOM 2225 O O . ARG B 1 60 ? 69.110 63.135 29.301 1.00 23.59 60 ARG B O 1
ATOM 2233 N N . THR B 1 61 ? 70.819 62.469 30.612 1.00 23.45 61 THR B N 1
ATOM 2234 C CA . THR B 1 61 ? 71.276 63.831 30.879 1.00 24.61 61 THR B CA 1
ATOM 2235 C C . THR B 1 61 ? 72.774 64.047 30.661 1.00 24.70 61 THR B C 1
ATOM 2236 O O . THR B 1 61 ? 73.256 65.167 30.797 1.00 24.99 61 THR B O 1
ATOM 2240 N N . THR B 1 62 ? 73.502 62.987 30.321 1.00 24.23 62 THR B N 1
ATOM 2241 C CA . THR B 1 62 ? 74.962 63.061 30.210 1.00 25.19 62 THR B CA 1
ATOM 2242 C C . THR B 1 62 ? 75.485 62.528 28.869 1.00 25.65 62 THR B C 1
ATOM 2243 O O . THR B 1 62 ? 74.788 61.796 28.174 1.00 24.95 62 THR B O 1
ATOM 2247 N N . LYS B 1 63 ? 76.724 62.894 28.533 1.00 27.77 63 LYS B N 1
ATOM 2248 C CA . LYS B 1 63 ? 77.458 62.368 27.354 1.00 29.62 63 LYS B CA 1
ATOM 2249 C C . LYS B 1 63 ? 76.863 62.744 25.999 1.00 31.29 63 LYS B C 1
ATOM 2250 O O . LYS B 1 63 ? 77.156 62.102 24.984 1.00 33.52 63 LYS B O 1
ATOM 2256 N N . GLY B 1 64 ? 76.037 63.777 25.961 1.00 30.84 64 GLY B N 1
ATOM 2257 C CA . GLY B 1 64 ? 75.536 64.227 24.671 1.00 32.46 64 GLY B CA 1
ATOM 2258 C C . GLY B 1 64 ? 75.993 65.625 24.341 1.00 32.68 64 GLY B C 1
ATOM 2259 O O . GLY B 1 64 ? 77.117 66.024 24.663 1.00 33.03 64 GLY B O 1
ATOM 2260 N N . THR B 1 65 ? 75.109 66.351 23.675 1.00 32.15 65 THR B N 1
ATOM 2261 C CA . THR B 1 65 ? 75.211 67.789 23.536 1.00 32.37 65 THR B CA 1
ATOM 2262 C C . THR B 1 65 ? 73.902 68.325 24.085 1.00 32.65 65 THR B C 1
ATOM 2263 O O . THR B 1 65 ? 72.853 67.698 23.907 1.00 32.49 65 THR B O 1
ATOM 2267 N N . SER B 1 66 ? 73.966 69.462 24.770 1.00 32.78 66 SER B N 1
ATOM 2268 C CA . SER B 1 66 ? 72.770 70.147 25.244 1.00 33.64 66 SER B CA 1
ATOM 2269 C C . SER B 1 66 ? 72.628 71.517 24.598 1.00 33.57 66 SER B C 1
ATOM 2270 O O . SER B 1 66 ? 73.563 72.318 24.620 1.00 33.59 66 SER B O 1
ATOM 2273 N N . VAL B 1 67 ? 71.453 71.774 24.027 1.00 33.87 67 VAL B N 1
ATOM 2274 C CA . VAL B 1 67 ? 71.141 73.064 23.414 1.00 34.09 67 VAL B CA 1
ATOM 2275 C C . VAL B 1 67 ? 69.940 73.690 24.108 1.00 34.56 67 VAL B C 1
ATOM 2276 O O . VAL B 1 67 ? 68.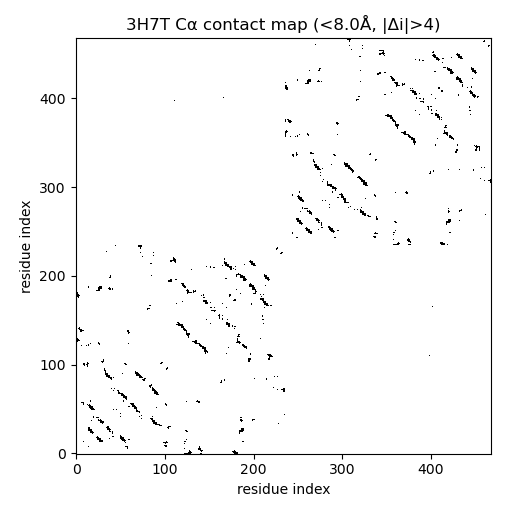957 73.004 24.401 1.00 34.53 67 VAL B O 1
ATOM 2280 N N . MET B 1 68 ? 70.022 74.991 24.364 1.00 34.26 68 MET B N 1
ATOM 2281 C CA . MET B 1 68 ? 68.910 75.738 24.941 1.00 34.55 68 MET B CA 1
ATOM 2282 C C . MET B 1 68 ? 67.773 75.893 23.939 1.00 34.69 68 MET B C 1
ATOM 2283 O O . MET B 1 68 ? 67.985 75.835 22.724 1.00 34.69 68 MET B O 1
ATOM 2285 N N . ALA B 1 69 ? 66.561 76.069 24.457 1.00 34.92 69 ALA B N 1
ATOM 2286 C CA . ALA B 1 69 ? 65.400 76.345 23.622 1.00 34.30 69 ALA B CA 1
ATOM 2287 C C . ALA B 1 69 ? 65.328 77.837 23.327 1.00 34.60 69 ALA B C 1
ATOM 2288 O O . ALA B 1 69 ? 65.531 78.662 24.222 1.00 34.65 69 ALA B O 1
ATOM 2290 N N . LYS B 1 70 ? 65.039 78.173 22.072 1.00 34.54 70 LYS B N 1
ATOM 2291 C CA . LYS B 1 70 ? 64.884 79.563 21.652 1.00 34.39 70 LYS B CA 1
ATOM 2292 C C . LYS B 1 70 ? 63.412 79.977 21.641 1.00 34.26 70 LYS B C 1
ATOM 2293 O O . LYS B 1 70 ? 63.057 81.042 22.148 1.00 34.76 70 LYS B O 1
ATOM 2295 N N . LYS B 1 71 ? 62.560 79.129 21.068 1.00 33.47 71 LYS B N 1
ATOM 2296 C CA . LYS B 1 71 ? 61.131 79.410 20.976 1.00 32.86 71 LYS B CA 1
ATOM 2297 C C . LYS B 1 71 ? 60.292 78.155 21.174 1.00 32.94 71 LYS B C 1
ATOM 2298 O O . LYS B 1 71 ? 60.669 77.056 20.745 1.00 33.26 71 LYS B O 1
ATOM 2302 N N . ILE B 1 72 ? 59.148 78.331 21.827 1.00 32.06 72 ILE B N 1
ATOM 2303 C CA . ILE B 1 72 ? 58.197 77.248 22.014 1.00 31.55 72 ILE B CA 1
ATOM 2304 C C . ILE B 1 72 ? 56.914 77.504 21.220 1.00 29.87 72 ILE B C 1
ATOM 2305 O O . ILE B 1 72 ? 56.289 78.553 21.363 1.00 29.40 72 ILE B O 1
ATOM 2310 N N . TYR B 1 73 ? 56.540 76.533 20.389 1.00 28.88 73 TYR B N 1
ATOM 2311 C CA . TYR B 1 73 ? 55.315 76.618 19.601 1.00 27.84 73 TYR B CA 1
ATOM 2312 C C . TYR B 1 73 ? 54.295 75.607 20.096 1.00 27.20 73 TYR B C 1
ATOM 2313 O O . TYR B 1 73 ? 54.543 74.396 20.098 1.00 27.45 73 TYR B O 1
ATOM 2322 N N . ILE B 1 74 ? 53.152 76.127 20.528 1.00 25.97 74 ILE B N 1
ATOM 2323 C CA . ILE B 1 74 ? 52.036 75.322 20.990 1.00 25.87 74 ILE B CA 1
ATOM 2324 C C . ILE B 1 74 ? 50.777 75.781 20.258 1.00 26.04 74 ILE B C 1
ATOM 2325 O O . ILE B 1 74 ? 50.497 76.977 20.184 1.00 26.91 74 ILE B O 1
ATOM 2330 N N . VAL B 1 75 ? 50.033 74.823 19.711 1.00 25.76 75 VAL B N 1
ATOM 2331 C CA . VAL B 1 75 ? 48.878 75.118 18.859 1.00 26.15 75 VAL B CA 1
ATOM 2332 C C . VAL B 1 75 ? 47.576 74.598 19.479 1.00 25.45 75 VAL B C 1
ATOM 2333 O O . VAL B 1 75 ? 47.154 73.473 19.211 1.00 25.63 75 VAL B O 1
ATOM 2337 N N . ARG B 1 76 ? 46.966 75.430 20.324 1.00 24.12 76 ARG B N 1
ATOM 2338 C CA . ARG B 1 76 ? 45.674 75.151 20.966 1.00 23.49 76 ARG B CA 1
ATOM 2339 C C . ARG B 1 76 ? 45.648 73.938 21.909 1.00 22.98 76 ARG B C 1
ATOM 2340 O O . ARG B 1 76 ? 44.663 73.193 21.969 1.00 20.68 76 ARG B O 1
ATOM 2348 N N . TYR B 1 77 ? 46.721 73.761 22.674 1.00 23.71 77 TYR B N 1
ATOM 2349 C CA . TYR B 1 77 ? 46.714 72.754 23.728 1.00 23.38 77 TYR B CA 1
ATOM 2350 C C . TYR B 1 77 ? 45.615 73.063 24.737 1.00 22.42 77 TYR B C 1
ATOM 2351 O O . TYR B 1 77 ? 45.544 74.170 25.261 1.00 22.66 77 TYR B O 1
ATOM 2360 N N . HIS B 1 78 ? 44.741 72.090 24.973 1.00 22.20 78 HIS B N 1
ATOM 2361 C CA . HIS B 1 78 ? 43.708 72.209 25.991 1.00 21.86 78 HIS B CA 1
ATOM 2362 C C . HIS B 1 78 ? 44.029 71.220 27.109 1.00 21.93 78 HIS B C 1
ATOM 2363 O O . HIS B 1 78 ? 43.800 70.023 26.940 1.00 22.71 78 HIS B O 1
ATOM 2370 N N . PRO B 1 79 ? 44.581 71.715 28.248 1.00 21.82 79 PRO B N 1
ATOM 2371 C CA . PRO B 1 79 ? 44.965 70.837 29.363 1.00 22.02 79 PRO B CA 1
ATOM 2372 C C . PRO B 1 79 ? 43.829 69.949 29.860 1.00 22.83 79 PRO B C 1
ATOM 2373 O O . PRO B 1 79 ? 44.065 68.788 30.193 1.00 23.14 79 PRO B O 1
ATOM 2377 N N . LEU B 1 80 ? 42.611 70.486 29.888 1.00 24.40 80 LEU B N 1
ATOM 2378 C CA . LEU B 1 80 ? 41.443 69.789 30.439 1.00 25.79 80 LEU B CA 1
ATOM 2379 C C . LEU B 1 80 ? 41.127 68.457 29.750 1.00 25.86 80 LEU B C 1
ATOM 2380 O O . LEU B 1 80 ? 40.851 67.455 30.409 1.00 26.97 80 LEU B O 1
ATOM 2385 N N . THR B 1 81 ? 41.153 68.456 28.424 1.00 24.70 81 THR B N 1
ATOM 2386 C CA . THR B 1 81 ? 40.854 67.263 27.647 1.00 23.91 81 THR B CA 1
ATOM 2387 C C . THR B 1 81 ? 42.153 66.680 27.110 1.00 24.30 81 THR B C 1
ATOM 2388 O O . THR B 1 81 ? 42.137 65.653 26.436 1.00 25.39 81 THR B O 1
ATOM 2392 N N . MET B 1 82 ? 43.266 67.349 27.422 1.00 23.88 82 MET B N 1
ATOM 2393 C CA . MET B 1 82 ? 44.581 67.109 26.807 1.00 23.96 82 MET B CA 1
ATOM 2394 C C . MET B 1 82 ? 44.511 66.923 25.280 1.00 24.15 82 MET B C 1
ATOM 2395 O O . MET B 1 82 ? 45.128 66.011 24.711 1.00 24.88 82 MET B O 1
ATOM 2400 N N . GLN B 1 83 ? 43.749 67.811 24.641 1.00 23.55 83 GLN B N 1
ATOM 2401 C CA . GLN B 1 83 ? 43.625 67.870 23.186 1.00 23.77 83 GLN B CA 1
ATOM 2402 C C . GLN B 1 83 ? 44.784 68.663 22.621 1.00 22.58 83 GLN B C 1
ATOM 2403 O O . GLN B 1 83 ? 45.192 69.659 23.213 1.00 22.36 83 GLN B O 1
ATOM 2409 N N . ASN B 1 84 ? 45.276 68.229 21.462 1.00 22.00 84 ASN B N 1
ATOM 2410 C CA . ASN B 1 84 ? 46.380 68.887 20.759 1.00 22.12 84 ASN B CA 1
ATOM 2411 C C . ASN B 1 84 ? 47.661 68.910 21.600 1.00 21.77 84 ASN B C 1
ATOM 2412 O O . ASN B 1 84 ? 48.340 69.935 21.705 1.00 20.92 84 ASN B O 1
ATOM 2417 N N . ASN B 1 85 ? 47.987 67.751 22.170 1.00 21.55 85 ASN B N 1
ATOM 2418 C CA . ASN B 1 85 ? 49.069 67.635 23.149 1.00 21.02 85 ASN B CA 1
ATOM 2419 C C . ASN B 1 85 ? 50.435 67.433 22.507 1.00 20.69 85 ASN B C 1
ATOM 2420 O O . ASN B 1 85 ? 51.050 66.361 22.608 1.00 20.36 85 ASN B O 1
ATOM 2425 N N . TYR B 1 86 ? 50.912 68.483 21.850 1.00 19.93 86 TYR B N 1
ATOM 2426 C CA . TYR B 1 86 ? 52.228 68.474 21.260 1.00 20.35 86 TYR B CA 1
ATOM 2427 C C . TYR B 1 86 ? 52.783 69.876 21.304 1.00 21.19 86 TYR B C 1
ATOM 2428 O O . TYR B 1 86 ? 52.039 70.858 21.341 1.00 20.86 86 TYR B O 1
ATOM 2437 N N . ALA B 1 87 ? 54.102 69.958 21.309 1.00 21.65 87 ALA B N 1
ATOM 2438 C CA . ALA B 1 87 ? 54.776 71.233 21.226 1.00 22.39 87 ALA B CA 1
ATOM 2439 C C . ALA B 1 87 ? 55.956 71.066 20.299 1.00 23.59 87 ALA B C 1
ATOM 2440 O O . ALA B 1 87 ? 56.588 70.017 20.281 1.00 24.13 87 ALA B O 1
ATOM 2442 N N . VAL B 1 88 ? 56.241 72.090 19.503 1.00 25.11 88 VAL B N 1
ATOM 2443 C CA . VAL B 1 88 ? 57.467 72.094 18.733 1.00 26.27 88 VAL B CA 1
ATOM 2444 C C . VAL B 1 88 ? 58.409 73.123 19.353 1.00 27.35 88 VAL B C 1
ATOM 2445 O O . VAL B 1 88 ? 57.996 74.237 19.689 1.00 28.06 88 VAL B O 1
ATOM 2449 N N . ILE B 1 89 ? 59.661 72.713 19.537 1.00 27.13 89 ILE B N 1
ATOM 2450 C CA . ILE B 1 89 ? 60.671 73.535 20.183 1.00 27.60 89 ILE B CA 1
ATOM 2451 C C . ILE B 1 89 ? 61.738 73.913 19.162 1.00 28.07 89 ILE B C 1
ATOM 2452 O O . ILE B 1 89 ? 62.342 73.045 18.523 1.00 28.17 89 ILE B O 1
ATOM 2457 N N . GLU B 1 90 ? 61.948 75.213 19.000 1.00 28.81 90 GLU B N 1
ATOM 2458 C CA . GLU B 1 90 ? 63.026 75.708 18.162 1.00 29.28 90 GLU B CA 1
ATOM 2459 C C . GLU B 1 90 ? 64.288 75.845 19.001 1.00 28.32 90 GLU B C 1
ATOM 2460 O O . GLU B 1 90 ? 64.260 76.455 20.070 1.00 27.60 90 GLU B O 1
ATOM 2466 N N . THR B 1 91 ? 65.391 75.274 18.519 1.00 28.84 91 THR B N 1
ATOM 2467 C CA . THR B 1 91 ? 66.658 75.299 19.270 1.00 29.28 91 THR B CA 1
ATOM 2468 C C . THR B 1 91 ? 67.405 76.622 19.111 1.00 30.17 91 THR B C 1
ATOM 2469 O O . THR B 1 91 ? 67.316 77.269 18.068 1.00 29.87 91 THR B O 1
ATOM 2473 N N . GLU B 1 92 ? 68.144 77.015 20.149 1.00 31.50 92 GLU B N 1
ATOM 2474 C CA . GLU B 1 92 ? 68.954 78.240 20.114 1.00 32.37 92 GLU B CA 1
ATOM 2475 C C . GLU B 1 92 ? 69.976 78.211 18.975 1.00 33.08 92 GLU B C 1
ATOM 2476 O O . GLU B 1 92 ? 70.234 79.230 18.333 1.00 33.98 92 GLU B O 1
ATOM 2478 N N . MET B 1 93 ? 70.530 77.027 18.728 1.00 33.32 93 MET B N 1
ATOM 2479 C CA . MET B 1 93 ? 71.537 76.803 17.699 1.00 33.88 93 MET B CA 1
ATOM 2480 C C . MET B 1 93 ? 71.199 75.500 16.969 1.00 34.33 93 MET B C 1
ATOM 2481 O O . MET B 1 93 ? 70.449 74.681 17.500 1.00 34.79 93 MET B O 1
ATOM 2483 N N . PRO B 1 94 ? 71.738 75.304 15.747 1.00 34.13 94 PRO B N 1
ATOM 2484 C CA . PRO B 1 94 ? 71.462 74.066 15.010 1.00 33.69 94 PRO B CA 1
ATOM 2485 C C . PRO B 1 94 ? 71.899 72.799 15.753 1.00 32.72 94 PRO B C 1
ATOM 2486 O O . PRO B 1 94 ? 72.909 72.807 16.450 1.00 32.06 94 PRO B O 1
ATOM 2490 N N . ILE B 1 95 ? 71.123 71.728 15.601 1.00 32.32 95 ILE B N 1
ATOM 2491 C CA . ILE B 1 95 ? 71.454 70.429 16.187 1.00 32.72 95 ILE B CA 1
ATOM 2492 C C . ILE B 1 95 ? 72.452 69.712 15.277 1.00 31.99 95 ILE B C 1
ATOM 2493 O O . ILE B 1 95 ? 72.224 69.580 14.069 1.00 31.28 95 ILE B O 1
ATOM 2498 N N . LYS B 1 96 ? 73.567 69.279 15.863 1.00 32.18 96 LYS B N 1
ATOM 2499 C CA . LYS B 1 96 ? 74.663 68.654 15.120 1.00 32.42 96 LYS B CA 1
ATOM 2500 C C . LYS B 1 96 ? 74.302 67.263 14.586 1.00 32.79 96 LYS B C 1
ATOM 2501 O O . LYS B 1 96 ? 74.618 66.238 15.197 1.00 32.78 96 LYS B O 1
ATOM 2504 N N . LEU B 1 97 ? 73.650 67.250 13.430 1.00 33.68 97 LEU B N 1
ATOM 2505 C CA . LEU B 1 97 ? 73.189 66.022 12.788 1.00 34.86 97 LEU B CA 1
ATOM 2506 C C . LEU B 1 97 ? 74.322 65.217 12.172 1.00 35.90 97 LEU B C 1
ATOM 2507 O O . LEU B 1 97 ? 74.919 65.639 11.179 1.00 36.63 97 LEU B O 1
ATOM 2512 N N . ASP B 1 98 ? 74.607 64.055 12.748 1.00 36.67 98 ASP B N 1
ATOM 2513 C CA . ASP B 1 98 ? 75.552 63.124 12.138 1.00 38.13 98 ASP B CA 1
ATOM 2514 C C . ASP B 1 98 ? 74.772 61.990 11.481 1.00 38.76 98 ASP B C 1
ATOM 2515 O O . ASP B 1 98 ? 73.558 62.091 11.317 1.00 39.85 98 ASP B O 1
ATOM 2520 N N . ASP B 1 99 ? 75.456 60.920 11.093 1.00 39.08 99 ASP B N 1
ATOM 2521 C CA . ASP B 1 99 ? 74.769 59.787 10.473 1.00 39.28 99 ASP B CA 1
ATOM 2522 C C . ASP B 1 99 ? 74.401 58.699 11.483 1.00 38.63 99 ASP B C 1
ATOM 2523 O O . ASP B 1 99 ? 73.611 57.804 11.174 1.00 38.94 99 ASP B O 1
ATOM 2525 N N . LYS B 1 100 ? 74.949 58.798 12.694 1.00 37.74 100 LYS B N 1
ATOM 2526 C CA . LYS B 1 100 ? 74.931 57.682 13.639 1.00 36.74 100 LYS B CA 1
ATOM 2527 C C . LYS B 1 100 ? 74.090 57.892 14.900 1.00 35.96 100 LYS B C 1
ATOM 2528 O O . LYS B 1 100 ? 73.268 57.044 15.239 1.00 35.23 100 LYS B O 1
ATOM 2530 N N . THR B 1 101 ? 74.303 59.017 15.580 1.00 35.13 101 THR B N 1
ATOM 2531 C CA . THR B 1 101 ? 73.738 59.243 16.910 1.00 34.77 101 THR B CA 1
ATOM 2532 C C . THR B 1 101 ? 72.600 60.277 16.948 1.00 33.43 101 THR B C 1
ATOM 2533 O O . THR B 1 101 ? 71.809 60.319 17.896 1.00 32.02 101 THR B O 1
ATOM 2537 N N . THR B 1 102 ? 72.529 61.106 15.913 1.00 32.22 102 THR B N 1
ATOM 2538 C CA . THR B 1 102 ? 71.624 62.243 15.886 1.00 31.44 102 THR B CA 1
ATOM 2539 C C . THR B 1 102 ? 71.081 62.356 14.465 1.00 31.03 102 THR B C 1
ATOM 2540 O O . THR B 1 102 ? 71.834 62.659 13.534 1.00 29.75 102 THR B O 1
ATOM 2544 N N . LYS B 1 103 ? 69.781 62.095 14.314 1.00 30.60 103 LYS B N 1
ATOM 2545 C CA . LYS B 1 103 ? 69.125 62.030 13.013 1.00 30.87 103 LYS B CA 1
ATOM 2546 C C . LYS B 1 103 ? 67.698 62.550 13.065 1.00 30.04 103 LYS B C 1
ATOM 2547 O O . LYS B 1 103 ? 66.970 62.338 14.041 1.00 29.55 103 LYS B O 1
ATOM 2553 N N . LYS B 1 104 ? 67.294 63.213 11.992 1.00 28.99 104 LYS B N 1
ATOM 2554 C CA . LYS B 1 104 ? 65.894 63.565 11.798 1.00 28.75 104 LYS B CA 1
ATOM 2555 C C . LYS B 1 104 ? 65.075 62.284 11.662 1.00 28.05 104 LYS B C 1
ATOM 2556 O O . LYS B 1 104 ? 65.584 61.263 11.200 1.00 27.78 104 LYS B O 1
ATOM 2558 N N . ILE B 1 105 ? 63.820 62.333 12.098 1.00 28.88 105 ILE B N 1
ATOM 2559 C CA . ILE B 1 105 ? 62.856 61.278 11.794 1.00 28.70 105 ILE B CA 1
ATOM 2560 C C . ILE B 1 105 ? 61.830 61.879 10.838 1.00 28.86 105 ILE B C 1
ATOM 2561 O O . ILE B 1 105 ? 61.406 63.022 11.024 1.00 28.93 105 ILE B O 1
ATOM 2566 N N . GLU B 1 106 ? 61.457 61.127 9.804 1.00 29.31 106 GLU B N 1
ATOM 2567 C CA . GLU B 1 106 ? 60.485 61.613 8.825 1.00 30.19 106 GLU B CA 1
ATOM 2568 C C . GLU B 1 106 ? 59.081 61.722 9.422 1.00 30.13 106 GLU B C 1
ATOM 2569 O O . GLU B 1 106 ? 58.672 60.909 10.257 1.00 29.82 106 GLU B O 1
ATOM 2575 N N . LEU B 1 107 ? 58.366 62.748 8.982 1.00 29.87 107 LEU B N 1
ATOM 2576 C CA . LEU B 1 107 ? 56.971 62.961 9.314 1.00 29.78 107 LEU B CA 1
ATOM 2577 C C . LEU B 1 107 ? 56.119 61.961 8.519 1.00 29.37 107 LEU B C 1
ATOM 2578 O O . LEU B 1 107 ? 56.505 61.557 7.426 1.00 29.84 107 LEU B O 1
ATOM 2583 N N . PRO B 1 108 ? 54.967 61.542 9.070 1.00 28.57 108 PRO B N 1
ATOM 2584 C CA . PRO B 1 108 ? 54.119 60.579 8.377 1.00 28.42 108 PRO B CA 1
ATOM 2585 C C . PRO B 1 108 ? 53.260 61.282 7.321 1.00 28.02 108 PRO B C 1
ATOM 2586 O O . PRO B 1 108 ? 53.178 62.511 7.323 1.00 27.70 108 PRO B O 1
ATOM 2590 N N . SER B 1 109 ? 52.614 60.510 6.451 1.00 28.70 109 SER B N 1
ATOM 2591 C CA . SER B 1 109 ? 51.667 61.066 5.476 1.00 28.82 109 SER B CA 1
ATOM 2592 C C . SER B 1 109 ? 50.492 61.756 6.168 1.00 28.44 109 SER B C 1
ATOM 2593 O O . SER B 1 109 ? 50.157 61.436 7.319 1.00 26.67 109 SER B O 1
ATOM 2596 N N . LEU B 1 110 ? 49.880 62.708 5.461 1.00 28.41 110 LEU B N 1
ATOM 2597 C CA . LEU B 1 110 ? 48.723 63.448 5.959 1.00 28.06 110 LEU B CA 1
ATOM 2598 C C . LEU B 1 110 ? 47.629 62.526 6.472 1.00 28.08 110 LEU B C 1
ATOM 2599 O O . LEU B 1 110 ? 47.153 61.642 5.750 1.00 28.22 110 LEU B O 1
ATOM 2604 N N . LEU B 1 111 ? 47.251 62.748 7.730 1.00 27.14 111 LEU B N 1
ATOM 2605 C CA . LEU B 1 111 ? 46.188 62.002 8.407 1.00 26.55 111 LEU B CA 1
ATOM 2606 C C . LEU B 1 111 ? 46.481 60.513 8.583 1.00 24.91 111 LEU B C 1
ATOM 2607 O O . LEU B 1 111 ? 45.558 59.728 8.795 1.00 24.51 111 LEU B O 1
ATOM 2612 N N . TYR B 1 112 ? 47.755 60.119 8.535 1.00 23.94 112 TYR B N 1
ATOM 2613 C CA . TYR B 1 112 ? 48.093 58.724 8.818 1.00 23.17 112 TYR B CA 1
ATOM 2614 C C . TYR B 1 112 ? 47.512 58.293 10.171 1.00 23.02 112 TYR B C 1
ATOM 2615 O O . TYR B 1 112 ? 47.585 59.038 11.144 1.00 21.99 112 TYR B O 1
ATOM 2624 N N . ASP B 1 113 ? 46.907 57.109 10.202 1.00 23.04 113 ASP B N 1
ATOM 2625 C CA . ASP B 1 113 ? 46.305 56.563 11.413 1.00 23.54 113 ASP B CA 1
ATOM 2626 C C . ASP B 1 113 ? 46.710 55.097 11.548 1.00 23.14 113 ASP B C 1
ATOM 2627 O O . ASP B 1 113 ? 46.242 54.264 10.772 1.00 21.84 113 ASP B O 1
ATOM 2632 N N . PRO B 1 114 ? 47.583 54.774 12.527 1.00 22.38 114 PRO B N 1
ATOM 2633 C CA . PRO B 1 114 ? 48.079 53.406 12.603 1.00 23.25 114 PRO B CA 1
ATOM 2634 C C . PRO B 1 114 ? 46.938 52.418 12.768 1.00 23.82 114 PRO B C 1
ATOM 2635 O O . PRO B 1 114 ? 45.977 52.686 13.491 1.00 23.32 114 PRO B O 1
ATOM 2639 N N . GLU B 1 115 ? 47.032 51.300 12.060 1.00 24.91 115 GLU B N 1
ATOM 2640 C CA . GLU B 1 115 ? 45.956 50.325 12.050 1.00 26.37 115 GLU B CA 1
ATOM 2641 C C . GLU B 1 115 ? 45.965 49.537 13.356 1.00 25.18 115 GLU B C 1
ATOM 2642 O O . GLU B 1 115 ? 47.036 49.239 13.885 1.00 23.11 115 GLU B O 1
ATOM 2648 N N . PRO B 1 116 ? 44.771 49.214 13.891 1.00 25.92 116 PRO B N 1
ATOM 2649 C CA . PRO B 1 116 ? 44.711 48.342 15.062 1.00 26.23 116 PRO B CA 1
ATOM 2650 C C . PRO B 1 116 ? 45.485 47.046 14.834 1.00 25.89 116 PRO B C 1
ATOM 2651 O O . PRO B 1 116 ? 45.454 46.483 13.727 1.00 25.92 116 PRO B O 1
ATOM 2655 N N . ASP B 1 117 ? 46.200 46.616 15.873 1.00 25.62 117 ASP B N 1
ATOM 2656 C CA . ASP B 1 117 ? 47.013 45.394 15.863 1.00 26.11 117 ASP B CA 1
ATOM 2657 C C . ASP B 1 117 ? 48.362 45.530 15.156 1.00 25.06 117 ASP B C 1
ATOM 2658 O O . ASP B 1 117 ? 49.151 44.592 15.152 1.00 25.59 117 ASP B O 1
ATOM 2663 N N . THR B 1 118 ? 48.642 46.693 14.574 1.00 24.46 118 THR B N 1
ATOM 2664 C CA . THR B 1 118 ? 50.013 46.968 14.130 1.00 23.99 118 THR B CA 1
ATOM 2665 C C . THR B 1 118 ? 50.801 47.405 15.360 1.00 24.01 118 THR B C 1
ATOM 2666 O O . THR B 1 118 ? 50.218 47.621 16.424 1.00 22.99 118 THR B O 1
ATOM 2670 N N . SER B 1 119 ? 52.116 47.537 15.204 1.00 25.01 119 SER B N 1
ATOM 2671 C CA . SER B 1 119 ? 53.018 47.819 16.321 1.00 25.59 119 SER B CA 1
ATOM 2672 C C . SER B 1 119 ? 53.734 49.159 16.148 1.00 24.76 119 SER B C 1
ATOM 2673 O O . SER B 1 119 ? 54.063 49.558 15.026 1.00 24.18 119 SER B O 1
ATOM 2676 N N . VAL B 1 120 ? 53.967 49.852 17.264 1.00 24.22 120 VAL B N 1
ATOM 2677 C CA . VAL B 1 120 ? 54.739 51.099 17.261 1.00 23.02 120 VAL B CA 1
ATOM 2678 C C . VAL B 1 120 ? 55.962 50.965 18.173 1.00 23.20 120 VAL B C 1
ATOM 2679 O O . VAL B 1 120 ? 55.852 50.490 19.308 1.00 23.04 120 VAL B O 1
ATOM 2683 N N . LEU B 1 121 ? 57.118 51.393 17.675 1.00 21.21 121 LEU B N 1
ATOM 2684 C CA . LEU B 1 121 ? 58.346 51.373 18.461 1.00 20.91 121 LEU B CA 1
ATOM 2685 C C . LEU B 1 121 ? 58.434 52.637 19.315 1.00 19.76 121 LEU B C 1
ATOM 2686 O O . LEU B 1 121 ? 58.466 53.744 18.791 1.00 19.78 121 LEU B O 1
ATOM 2691 N N . VAL B 1 122 ? 58.467 52.471 20.632 1.00 19.76 122 VAL B N 1
ATOM 2692 C CA . VAL B 1 122 ? 58.519 53.629 21.528 1.00 19.96 122 VAL B CA 1
ATOM 2693 C C . VAL B 1 122 ? 59.811 53.577 22.331 1.00 20.54 122 VAL B C 1
ATOM 2694 O O . VAL B 1 122 ? 60.195 52.514 22.812 1.00 20.67 122 VAL B O 1
ATOM 2698 N N . SER B 1 123 ? 60.471 54.722 22.462 1.00 21.28 123 SER B N 1
ATOM 2699 C CA . SER B 1 123 ? 61.722 54.812 23.210 1.00 22.42 123 SER B CA 1
ATOM 2700 C C . SER B 1 123 ? 61.794 56.092 24.044 1.00 20.52 123 SER B C 1
ATOM 2701 O O . SER B 1 123 ? 61.292 57.133 23.641 1.00 19.77 123 SER B O 1
ATOM 2704 N N . GLY B 1 124 ? 62.438 56.005 25.200 1.00 18.60 124 GLY B N 1
ATOM 2705 C CA . GLY B 1 124 ? 62.582 57.151 26.079 1.00 18.63 124 GLY B CA 1
ATOM 2706 C C . GLY B 1 124 ? 63.219 56.796 27.408 1.00 19.33 124 GLY B C 1
ATOM 2707 O O . GLY B 1 124 ? 63.694 55.668 27.594 1.00 19.90 124 GLY B O 1
ATOM 2708 N N . TRP B 1 125 ? 63.223 57.766 28.324 1.00 17.79 125 TRP B N 1
ATOM 2709 C CA . TRP B 1 125 ? 63.898 57.624 29.612 1.00 18.60 125 TRP B CA 1
ATOM 2710 C C . TRP B 1 125 ? 62.958 57.663 30.830 1.00 18.70 125 TRP B C 1
ATOM 2711 O O . TRP B 1 125 ? 63.405 57.939 31.955 1.00 18.93 125 TRP B O 1
ATOM 2722 N N . GLY B 1 126 ? 61.669 57.388 30.610 1.00 18.34 126 GLY B N 1
ATOM 2723 C CA . GLY B 1 126 ? 60.683 57.300 31.705 1.00 19.17 126 GLY B CA 1
ATOM 2724 C C . GLY B 1 126 ? 60.978 56.181 32.688 1.00 19.81 126 GLY B C 1
ATOM 2725 O O . GLY B 1 126 ? 61.878 55.363 32.451 1.00 19.52 126 GLY B O 1
ATOM 2726 N N . SER B 1 127 ? 60.223 56.129 33.791 1.00 20.70 127 SER B N 1
ATOM 2727 C CA . SER B 1 127 ? 60.463 55.113 34.829 1.00 21.10 127 SER B CA 1
ATOM 2728 C C . SER B 1 127 ? 60.266 53.694 34.296 1.00 21.10 127 SER B C 1
ATOM 2729 O O . SER B 1 127 ? 59.488 53.462 33.360 1.00 20.62 127 SER B O 1
ATOM 2732 N N . THR B 1 128 ? 60.994 52.758 34.892 1.00 20.96 128 THR B N 1
ATOM 2733 C CA . THR B 1 128 ? 61.000 51.363 34.460 1.00 21.22 128 THR B CA 1
ATOM 2734 C C . THR B 1 128 ? 60.300 50.452 35.466 1.00 22.14 128 THR B C 1
ATOM 2735 O O . THR B 1 128 ? 60.279 49.228 35.306 1.00 21.61 128 THR B O 1
ATOM 2739 N N . ASN B 1 129 ? 59.718 51.061 36.493 1.00 22.45 129 ASN B N 1
ATOM 2740 C CA . ASN B 1 129 ? 58.986 50.324 37.521 1.00 25.44 129 ASN B CA 1
ATOM 2741 C C . ASN B 1 129 ? 57.741 51.094 37.954 1.00 26.15 129 ASN B C 1
ATOM 2742 O O . ASN B 1 129 ? 57.778 52.318 38.072 1.00 26.38 129 ASN B O 1
ATOM 2747 N N . PHE B 1 130 ? 56.641 50.375 38.180 1.00 26.89 130 PHE B N 1
ATOM 2748 C CA . PHE B 1 130 ? 55.366 50.984 38.593 1.00 28.42 130 PHE B CA 1
ATOM 2749 C C . PHE B 1 130 ? 55.406 51.763 39.900 1.00 29.00 130 PHE B C 1
ATOM 2750 O O . PHE B 1 130 ? 54.658 52.733 40.085 1.00 29.97 130 PHE B O 1
ATOM 2758 N N . LYS B 1 131 ? 56.268 51.321 40.810 1.00 28.27 131 LYS B N 1
ATOM 2759 C CA . LYS B 1 131 ? 56.359 51.902 42.145 1.00 28.10 131 LYS B CA 1
ATOM 2760 C C . LYS B 1 131 ? 57.128 53.212 42.155 1.00 27.39 131 LYS B C 1
ATOM 2761 O O . LYS B 1 131 ? 57.011 53.991 43.105 1.00 28.05 131 LYS B O 1
ATOM 2767 N N . SER B 1 132 ? 57.908 53.448 41.100 1.00 25.41 132 SER B N 1
ATOM 2768 C CA A SER B 1 132 ? 58.857 54.555 41.078 0.50 24.94 132 SER B CA 1
ATOM 2769 C CA B SER B 1 132 ? 58.858 54.557 41.078 0.50 24.15 132 SER B CA 1
ATOM 2770 C C . SER B 1 132 ? 58.497 55.648 40.086 1.00 24.15 132 SER B C 1
ATOM 2771 O O . SER B 1 132 ? 58.034 55.369 38.977 1.00 24.92 132 SER B O 1
ATOM 2776 N N . LEU B 1 133 ? 58.728 56.890 40.496 1.00 23.87 133 LEU B N 1
ATOM 2777 C CA . LEU B 1 133 ? 58.605 58.042 39.616 1.00 24.13 133 LEU B CA 1
ATOM 2778 C C . LEU B 1 133 ? 59.972 58.515 39.121 1.00 23.28 133 LEU B C 1
ATOM 2779 O O . LEU B 1 133 ? 60.062 59.498 38.379 1.00 23.29 133 LEU B O 1
ATOM 2784 N N . GLU B 1 134 ? 61.032 57.818 39.531 1.00 21.67 134 GLU B N 1
ATOM 2785 C CA . GLU B 1 134 ? 62.387 58.169 39.096 1.00 20.59 134 GLU B CA 1
ATOM 2786 C C . GLU B 1 134 ? 62.608 57.722 37.653 1.00 19.32 134 GLU B C 1
ATOM 2787 O O . GLU B 1 134 ? 62.152 56.650 37.244 1.00 19.06 134 GLU B O 1
ATOM 2793 N N . TYR B 1 135 ? 63.335 58.541 36.905 1.00 18.81 135 TYR B N 1
ATOM 2794 C CA . TYR B 1 135 ? 63.571 58.319 35.471 1.00 19.66 135 TYR B CA 1
ATOM 2795 C C . TYR B 1 135 ? 64.664 57.279 35.229 1.00 20.09 135 TYR B C 1
ATOM 2796 O O . TYR B 1 135 ? 65.464 56.989 36.125 1.00 19.04 135 TYR B O 1
ATOM 2805 N N . SER B 1 136 ? 64.705 56.715 34.023 1.00 20.48 136 SER B N 1
ATOM 2806 C CA . SER B 1 136 ? 65.763 55.760 33.682 1.00 21.87 136 SER B CA 1
ATOM 2807 C C . SER B 1 136 ? 67.009 56.513 33.216 1.00 22.26 136 SER B C 1
ATOM 2808 O O . SER B 1 136 ? 66.900 57.473 32.448 1.00 23.05 136 SER B O 1
ATOM 2811 N N . GLY B 1 137 ? 68.183 56.087 33.681 1.00 21.48 137 GLY B N 1
ATOM 2812 C CA . GLY B 1 137 ? 69.448 56.658 33.200 1.00 20.62 137 GLY B CA 1
ATOM 2813 C C . GLY B 1 137 ? 69.723 56.261 31.755 1.00 21.81 137 GLY B C 1
ATOM 2814 O O . GLY B 1 137 ? 70.307 57.028 30.988 1.00 20.76 137 GLY B O 1
ATOM 2815 N N . ASP B 1 138 ? 69.269 55.062 31.387 1.00 22.70 138 ASP B N 1
ATOM 2816 C CA . ASP B 1 138 ? 69.473 54.495 30.057 1.00 22.82 138 ASP B CA 1
ATOM 2817 C C . ASP B 1 138 ? 68.233 54.618 29.179 1.00 23.47 138 ASP B C 1
ATOM 2818 O O . ASP B 1 138 ? 67.095 54.547 29.664 1.00 23.09 138 ASP B O 1
ATOM 2823 N N . LEU B 1 139 ? 68.468 54.795 27.882 1.00 22.51 139 LEU B N 1
ATOM 2824 C CA . LEU B 1 139 ? 67.403 54.808 26.896 1.00 22.37 139 LEU B CA 1
ATOM 2825 C C . LEU B 1 139 ? 66.783 53.421 26.824 1.00 21.69 139 LEU B C 1
ATOM 2826 O O . LEU B 1 139 ? 67.500 52.423 26.696 1.00 23.40 139 LEU B O 1
ATOM 2831 N N . MET B 1 140 ? 65.461 53.362 26.930 1.00 19.94 140 MET B N 1
ATOM 2832 C CA . MET B 1 140 ? 64.729 52.090 26.847 1.00 20.27 140 MET B CA 1
ATOM 2833 C C . MET B 1 140 ? 63.826 52.101 25.621 1.00 19.55 140 MET B C 1
ATOM 2834 O O . MET B 1 140 ? 63.414 53.168 25.190 1.00 18.80 140 MET B O 1
ATOM 2839 N N . GLU B 1 141 ? 63.524 50.921 25.073 1.00 20.45 141 GLU B N 1
ATOM 2840 C CA . GLU B 1 141 ? 62.568 50.791 23.960 1.00 21.88 141 GLU B CA 1
ATOM 2841 C C . GLU B 1 141 ? 61.589 49.656 24.216 1.00 22.35 141 GLU B C 1
ATOM 2842 O O . GLU B 1 141 ? 61.896 48.724 24.969 1.00 23.46 141 GLU B O 1
ATOM 2848 N N . ALA B 1 142 ? 60.416 49.741 23.590 1.00 22.15 142 ALA B N 1
ATOM 2849 C CA . ALA B 1 142 ? 59.413 48.686 23.642 1.00 22.45 142 ALA B CA 1
ATOM 2850 C C . ALA B 1 142 ? 58.481 48.777 22.445 1.00 22.91 142 ALA B C 1
ATOM 2851 O O . ALA B 1 142 ? 58.331 49.840 21.848 1.00 22.93 142 ALA B O 1
ATOM 2853 N N . ASN B 1 143 ? 57.866 47.654 22.089 1.00 23.02 143 ASN B N 1
ATOM 2854 C CA . ASN B 1 143 ? 56.773 47.675 21.121 1.00 25.08 143 ASN B CA 1
ATOM 2855 C C . ASN B 1 143 ? 55.424 47.802 21.810 1.00 23.09 143 ASN B C 1
ATOM 2856 O O . ASN B 1 143 ? 55.167 47.154 22.826 1.00 22.68 143 ASN B O 1
ATOM 2861 N N . PHE B 1 144 ? 54.588 48.679 21.272 1.00 21.82 144 PHE B N 1
ATOM 2862 C CA . PHE B 1 144 ? 53.224 48.856 21.754 1.00 21.86 144 PHE B CA 1
ATOM 2863 C C . PHE B 1 144 ? 52.245 48.483 20.642 1.00 21.87 144 PHE B C 1
ATOM 2864 O O . PHE B 1 144 ? 52.388 48.944 19.519 1.00 22.86 144 PHE B O 1
ATOM 2872 N N . THR B 1 145 ? 51.255 47.654 20.959 1.00 21.57 145 THR B N 1
ATOM 2873 C CA . THR B 1 145 ? 50.250 47.241 19.984 1.00 20.87 145 THR B CA 1
ATOM 2874 C C . THR B 1 145 ? 49.109 48.265 19.888 1.00 21.45 145 THR B C 1
ATOM 2875 O O . THR B 1 145 ? 48.453 48.566 20.886 1.00 22.01 145 THR B O 1
ATOM 2879 N N . VAL B 1 146 ? 48.882 48.780 18.684 1.00 20.58 146 VAL B N 1
ATOM 2880 C CA . VAL B 1 146 ? 47.809 49.744 18.420 1.00 21.33 146 VAL B CA 1
ATOM 2881 C C . VAL B 1 146 ? 46.434 49.146 18.744 1.00 21.23 146 VAL B C 1
ATOM 2882 O O . VAL B 1 146 ? 46.128 48.016 18.364 1.00 21.66 146 VAL B O 1
ATOM 2886 N N . VAL B 1 147 ? 45.637 49.899 19.497 1.00 22.32 147 VAL B N 1
ATOM 2887 C CA . VAL B 1 147 ? 44.285 49.486 19.883 1.00 22.31 147 VAL B CA 1
ATOM 2888 C C . VAL B 1 147 ? 43.257 50.354 19.149 1.00 22.48 147 VAL B C 1
ATOM 2889 O O . VAL B 1 147 ? 43.428 51.570 19.023 1.00 21.10 147 VAL B O 1
ATOM 2893 N N . ASP B 1 148 ? 42.193 49.715 18.668 1.00 22.93 148 ASP B N 1
ATOM 2894 C CA . ASP B 1 148 ? 41.087 50.411 18.022 1.00 23.50 148 ASP B CA 1
ATOM 2895 C C . ASP B 1 148 ? 40.602 51.615 18.841 1.00 23.20 148 ASP B C 1
ATOM 2896 O O . ASP B 1 148 ? 40.263 51.472 20.015 1.00 23.72 148 ASP B O 1
ATOM 2901 N N . ARG B 1 149 ? 40.566 52.791 18.216 1.00 23.14 149 ARG B N 1
ATOM 2902 C CA . ARG B 1 149 ? 40.181 54.034 18.903 1.00 24.60 149 ARG B CA 1
ATOM 2903 C C . ARG B 1 149 ? 38.840 53.939 19.630 1.00 25.34 149 ARG B C 1
ATOM 2904 O O . ARG B 1 149 ? 38.724 54.382 20.781 1.00 25.73 149 ARG B O 1
ATOM 2912 N N . LYS B 1 150 ? 37.835 53.365 18.970 1.00 24.95 150 LYS B N 1
ATOM 2913 C CA . LYS B 1 150 ? 36.521 53.177 19.590 1.00 26.06 150 LYS B CA 1
ATOM 2914 C C . LYS B 1 150 ? 36.576 52.222 20.788 1.00 25.99 150 LYS B C 1
ATOM 2915 O O . LYS B 1 150 ? 35.974 52.503 21.820 1.00 26.65 150 LYS B O 1
ATOM 2918 N N . SER B 1 151 ? 37.294 51.103 20.643 1.00 25.47 151 SER B N 1
ATOM 2919 C CA A SER B 1 151 ? 37.462 50.152 21.740 0.50 25.46 151 SER B CA 1
ATOM 2920 C CA B SER B 1 151 ? 37.477 50.145 21.732 0.50 25.58 151 SER B CA 1
ATOM 2921 C C . SER B 1 151 ? 38.148 50.803 22.936 1.00 26.01 151 SER B C 1
ATOM 2922 O O . SER B 1 151 ? 37.777 50.554 24.092 1.00 25.97 151 SER B O 1
ATOM 2927 N N . CYS B 1 152 ? 39.139 51.643 22.657 1.00 26.32 152 CYS B N 1
ATOM 2928 C CA . CYS B 1 152 ? 39.886 52.337 23.701 1.00 26.85 152 CYS B CA 1
ATOM 2929 C C . CYS B 1 152 ? 39.032 53.406 24.389 1.00 26.76 152 CYS B C 1
ATOM 2930 O O . CYS B 1 152 ? 39.077 53.559 25.609 1.00 27.07 152 CYS B O 1
ATOM 2933 N N . GLU B 1 153 ? 38.243 54.132 23.608 1.00 26.55 153 GLU B N 1
ATOM 2934 C CA . GLU B 1 153 ? 37.332 55.133 24.165 1.00 26.86 153 GLU B CA 1
ATOM 2935 C C . GLU B 1 153 ? 36.302 54.564 25.150 1.00 27.12 153 GLU B C 1
ATOM 2936 O O . GLU B 1 153 ? 36.024 55.174 26.188 1.00 26.02 153 GLU B O 1
ATOM 2942 N N . GLU B 1 154 ? 35.727 53.410 24.817 1.00 27.94 154 GLU B N 1
ATOM 2943 C CA . GLU B 1 154 ? 34.756 52.785 25.716 1.00 29.20 154 GLU B CA 1
ATOM 2944 C C . GLU B 1 154 ? 35.420 52.223 26.980 1.00 29.51 154 GLU B C 1
ATOM 2945 O O . GLU B 1 154 ? 34.770 52.116 28.021 1.00 29.49 154 GLU B O 1
ATOM 2951 N N . GLN B 1 155 ? 36.714 51.908 26.888 1.00 29.40 155 GLN B N 1
ATOM 2952 C CA . GLN B 1 155 ? 37.532 51.583 28.062 1.00 28.87 155 GLN B CA 1
ATOM 2953 C C . GLN B 1 155 ? 37.675 52.810 28.966 1.00 27.17 155 GLN B C 1
ATOM 2954 O O . GLN B 1 155 ? 37.438 52.730 30.175 1.00 25.67 155 GLN B O 1
ATOM 2960 N N . TYR B 1 156 ? 38.064 53.941 28.372 1.00 25.20 156 TYR B N 1
ATOM 2961 C CA . TYR B 1 156 ? 38.210 55.197 29.122 1.00 24.75 156 TYR B CA 1
ATOM 2962 C C . TYR B 1 156 ? 36.900 55.731 29.730 1.00 25.72 156 TYR B C 1
ATOM 2963 O O . TYR B 1 156 ? 36.921 56.364 30.786 1.00 25.84 156 TYR B O 1
ATOM 2972 N N . LYS B 1 157 ? 35.775 55.448 29.071 1.00 27.15 157 LYS B N 1
ATOM 2973 C CA . LYS B 1 157 ? 34.436 55.870 29.513 1.00 29.47 157 LYS B CA 1
ATOM 2974 C C . LYS B 1 157 ? 34.046 55.269 30.866 1.00 31.17 157 LYS B C 1
ATOM 2975 O O . LYS B 1 157 ? 33.282 55.874 31.628 1.00 30.89 157 LYS B O 1
ATOM 2981 N N . GLN B 1 158 ? 34.593 54.090 31.161 1.00 32.67 158 GLN B N 1
ATOM 2982 C CA . GLN B 1 158 ? 34.339 53.378 32.418 1.00 33.00 158 GLN B CA 1
ATOM 2983 C C . GLN B 1 158 ? 34.672 54.222 33.650 1.00 31.68 158 GLN B C 1
ATOM 2984 O O . GLN B 1 158 ? 34.108 54.009 34.715 1.00 32.15 158 GLN B O 1
ATOM 2990 N N . ILE B 1 159 ? 35.583 55.180 33.496 1.00 29.98 159 ILE B N 1
ATOM 2991 C CA . ILE B 1 159 ? 35.902 56.125 34.568 1.00 27.81 159 ILE B CA 1
ATOM 2992 C C . ILE B 1 159 ? 35.645 57.579 34.163 1.00 26.12 159 ILE B C 1
ATOM 2993 O O . ILE B 1 159 ? 36.241 58.500 34.723 1.00 25.00 159 ILE B O 1
ATOM 2998 N N . GLU B 1 160 ? 34.759 57.765 33.186 1.00 25.45 160 GLU B N 1
ATOM 2999 C CA . GLU B 1 160 ? 34.416 59.084 32.629 1.00 25.91 160 GLU B CA 1
ATOM 3000 C C . GLU B 1 160 ? 35.629 59.840 32.086 1.00 25.04 160 GLU B C 1
ATOM 3001 O O . GLU B 1 160 ? 35.691 61.065 32.173 1.00 25.90 160 GLU B O 1
ATOM 3004 N N . ALA B 1 161 ? 36.590 59.109 31.525 1.00 23.74 161 ALA B N 1
ATOM 3005 C CA . ALA B 1 161 ? 37.788 59.738 30.973 1.00 22.46 161 ALA B CA 1
ATOM 3006 C C . ALA B 1 161 ? 37.833 59.695 29.437 1.00 21.94 161 ALA B C 1
ATOM 3007 O O . ALA B 1 161 ? 38.891 59.871 28.844 1.00 20.28 161 ALA B O 1
ATOM 3009 N N . ASP B 1 162 ? 36.678 59.475 28.804 1.00 22.86 162 ASP B N 1
ATOM 3010 C CA . ASP B 1 162 ? 36.600 59.374 27.338 1.00 24.88 162 ASP B CA 1
ATOM 3011 C C . ASP B 1 162 ? 36.920 60.668 26.586 1.00 24.35 162 ASP B C 1
ATOM 3012 O O . ASP B 1 162 ? 37.237 60.632 25.395 1.00 24.68 162 ASP B O 1
ATOM 3017 N N . LYS B 1 163 ? 36.874 61.799 27.282 1.00 24.46 163 LYS B N 1
ATOM 3018 C CA . LYS B 1 163 ? 37.277 63.095 26.702 1.00 24.91 163 LYS B CA 1
ATOM 3019 C C . LYS B 1 163 ? 38.708 63.109 26.147 1.00 24.13 163 LYS B C 1
ATOM 3020 O O . LYS B 1 163 ? 39.043 63.926 25.285 1.00 24.72 163 LYS B O 1
ATOM 3026 N N . TYR B 1 164 ? 39.538 62.198 26.645 1.00 22.50 164 TYR B N 1
ATOM 3027 C CA . TYR B 1 164 ? 40.942 62.124 26.277 1.00 20.96 164 TYR B CA 1
ATOM 3028 C C . TYR B 1 164 ? 41.168 61.394 24.964 1.00 20.08 164 TYR B C 1
ATOM 3029 O O . TYR B 1 164 ? 42.254 61.466 24.385 1.00 19.81 164 TYR B O 1
ATOM 3038 N N . ILE B 1 165 ? 40.154 60.656 24.527 1.00 20.58 165 ILE B N 1
ATOM 3039 C CA . ILE B 1 165 ? 40.238 59.846 23.322 1.00 21.23 165 ILE B CA 1
ATOM 3040 C C . ILE B 1 165 ? 39.422 60.522 22.231 1.00 21.82 165 ILE B C 1
ATOM 3041 O O . ILE B 1 165 ? 38.215 60.727 22.377 1.00 23.76 165 ILE B O 1
ATOM 3046 N N . TYR B 1 166 ? 40.100 60.878 21.145 1.00 22.28 166 TYR B N 1
ATOM 3047 C CA . TYR B 1 166 ? 39.509 61.620 20.032 1.00 21.73 166 TYR B CA 1
ATOM 3048 C C . TYR B 1 166 ? 40.398 61.367 18.801 1.00 22.10 166 TYR B C 1
ATOM 3049 O O . TYR B 1 166 ? 41.384 60.625 18.898 1.00 21.97 166 TYR B O 1
ATOM 3058 N N . ASP B 1 167 ? 40.070 61.953 17.648 1.00 21.34 167 ASP B N 1
ATOM 3059 C CA . ASP B 1 167 ? 40.785 61.606 16.407 1.00 21.41 167 ASP B CA 1
ATOM 3060 C C . ASP B 1 167 ? 42.244 62.043 16.363 1.00 20.50 167 ASP B C 1
ATOM 3061 O O . ASP B 1 167 ? 43.034 61.490 15.592 1.00 19.90 167 ASP B O 1
ATOM 3066 N N . GLY B 1 168 ? 42.606 63.023 17.196 1.00 19.72 168 GLY B N 1
ATOM 3067 C CA . GLY B 1 168 ? 43.977 63.541 17.222 1.00 19.17 168 GLY B CA 1
ATOM 3068 C C . GLY B 1 168 ? 44.957 62.647 17.981 1.00 20.06 168 GLY B C 1
ATOM 3069 O O . GLY B 1 168 ? 46.155 62.932 18.040 1.00 20.18 168 GLY B O 1
ATOM 3070 N N . VAL B 1 169 ? 44.455 61.564 18.564 1.00 20.04 169 VAL B N 1
ATOM 3071 C CA . VAL B 1 169 ? 45.324 60.587 19.231 1.00 19.38 169 VAL B CA 1
ATOM 3072 C C . VAL B 1 169 ? 45.044 59.176 18.717 1.00 20.33 169 VAL B C 1
ATOM 3073 O O . VAL B 1 169 ? 43.990 58.913 18.143 1.00 21.07 169 VAL B O 1
ATOM 3077 N N . PHE B 1 170 ? 45.997 58.272 18.909 1.00 19.95 170 PHE B N 1
ATOM 3078 C CA . PHE B 1 170 ? 45.708 56.850 18.772 1.00 19.38 170 PHE B CA 1
ATOM 3079 C C . PHE B 1 170 ? 46.083 56.165 20.084 1.00 20.50 170 PHE B C 1
ATOM 3080 O O . PHE B 1 170 ? 46.794 56.747 20.895 1.00 20.47 170 PHE B O 1
ATOM 3088 N N . CYS B 1 171 ? 45.606 54.939 20.284 1.00 19.96 171 CYS B N 1
ATOM 3089 C CA . CYS B 1 171 ? 45.891 54.215 21.508 1.00 21.98 171 CYS B CA 1
ATOM 3090 C C . CYS B 1 171 ? 46.744 53.007 21.235 1.00 22.05 171 CYS B C 1
ATOM 3091 O O . CYS B 1 171 ? 46.588 52.348 20.208 1.00 23.37 171 CYS B O 1
ATOM 3094 N N . ALA B 1 172 ? 47.638 52.711 22.166 1.00 21.05 172 ALA B N 1
ATOM 3095 C CA . ALA B 1 172 ? 48.462 51.522 22.065 1.00 21.80 172 ALA B CA 1
ATOM 3096 C C . ALA B 1 172 ? 48.838 51.021 23.450 1.00 23.64 172 ALA B C 1
ATOM 3097 O O . ALA B 1 172 ? 49.105 51.811 24.361 1.00 22.40 172 ALA B O 1
ATOM 3099 N N . GLY B 1 173 ? 48.803 49.704 23.610 1.00 26.66 173 GLY B N 1
ATOM 3100 C CA . GLY B 1 173 ? 49.194 49.054 24.855 1.00 28.63 173 GLY B CA 1
ATOM 3101 C C . GLY B 1 173 ? 50.360 48.116 24.609 1.00 32.46 173 GLY B C 1
ATOM 3102 O O . GLY B 1 173 ? 50.496 47.545 23.515 1.00 31.46 173 GLY B O 1
ATOM 3103 N N . GLY B 1 174 ? 51.206 47.948 25.626 1.00 35.14 174 GLY B N 1
ATOM 3104 C CA . GLY B 1 174 ? 52.342 47.042 25.523 1.00 37.70 174 GLY B CA 1
ATOM 3105 C C . GLY B 1 174 ? 51.944 45.586 25.670 1.00 40.13 174 GLY B C 1
ATOM 3106 O O . GLY B 1 174 ? 51.133 45.079 24.902 1.00 39.83 174 GLY B O 1
ATOM 3107 N N . GLU B 1 175 ? 52.525 44.924 26.672 1.00 43.33 175 GLU B N 1
ATOM 3108 C CA . GLU B 1 175 ? 52.319 43.502 26.920 1.00 44.22 175 GLU B CA 1
ATOM 3109 C C . GLU B 1 175 ? 51.646 43.276 28.270 1.00 44.89 175 GLU B C 1
ATOM 3110 O O . GLU B 1 175 ? 51.595 42.150 28.782 1.00 45.33 175 GLU B O 1
ATOM 3112 N N . GLU B 1 178 ? 52.526 43.654 31.012 1.00 40.61 178 GLU B N 1
ATOM 3113 C CA . GLU B 1 178 ? 53.988 43.630 31.045 1.00 39.84 178 GLU B CA 1
ATOM 3114 C C . GLU B 1 178 ? 54.673 44.945 30.625 1.00 38.32 178 GLU B C 1
ATOM 3115 O O . GLU B 1 178 ? 55.599 45.403 31.298 1.00 39.34 178 GLU B O 1
ATOM 3117 N N . THR B 1 179 ? 54.208 45.549 29.537 1.00 36.11 179 THR B N 1
ATOM 3118 C CA . THR B 1 179 ? 54.868 46.712 28.920 1.00 34.06 179 THR B CA 1
ATOM 3119 C C . THR B 1 179 ? 54.011 47.995 28.952 1.00 31.81 179 THR B C 1
ATOM 3120 O O . THR B 1 179 ? 52.877 47.999 28.469 1.00 31.42 179 THR B O 1
ATOM 3124 N N . TYR B 1 180 ? 54.579 49.078 29.498 1.00 28.83 180 TYR B N 1
ATOM 3125 C CA . TYR B 1 180 ? 53.826 50.300 29.832 1.00 25.58 180 TYR B CA 1
ATOM 3126 C C . TYR B 1 180 ? 54.632 51.593 29.698 1.00 24.03 180 TYR B C 1
ATOM 3127 O O . TYR B 1 180 ? 55.852 51.599 29.887 1.00 21.83 180 TYR B O 1
ATOM 3136 N N . ILE B 1 181 ? 53.914 52.683 29.418 1.00 22.60 181 ILE B N 1
ATOM 3137 C CA . ILE B 1 181 ? 54.434 54.045 29.506 1.00 22.71 181 ILE B CA 1
ATOM 3138 C C . ILE B 1 181 ? 54.719 54.390 30.974 1.00 22.46 181 ILE B C 1
ATOM 3139 O O . ILE B 1 181 ? 53.868 54.160 31.842 1.00 22.03 181 ILE B O 1
ATOM 3144 N N . GLY B 1 182 ? 55.911 54.927 31.246 1.00 22.09 182 GLY B N 1
ATOM 3145 C CA . GLY B 1 182 ? 56.299 55.333 32.612 1.00 20.23 182 GLY B CA 1
ATOM 3146 C C . GLY B 1 182 ? 56.345 56.846 32.796 1.00 20.33 182 GLY B C 1
ATOM 3147 O O . GLY B 1 182 ? 56.300 57.610 31.829 1.00 19.28 182 GLY B O 1
ATOM 3148 N N . TYR B 1 183 ? 56.402 57.281 34.050 1.00 19.96 183 TYR B N 1
ATOM 3149 C CA . TYR B 1 183 ? 56.568 58.690 34.385 1.00 19.78 183 TYR B CA 1
ATOM 3150 C C . TYR B 1 183 ? 57.870 59.194 33.769 1.00 19.47 183 TYR B C 1
ATOM 3151 O O . TYR B 1 183 ? 58.924 58.596 33.966 1.00 20.68 183 TYR B O 1
ATOM 3160 N N . GLY B 1 184 ? 57.791 60.281 33.009 1.00 18.70 184 GLY B N 1
ATOM 3161 C CA . GLY B 1 184 ? 58.937 60.769 32.244 1.00 18.64 184 GLY B CA 1
ATOM 3162 C C . GLY B 1 184 ? 58.903 60.391 30.769 1.00 19.05 184 GLY B C 1
ATOM 3163 O O . GLY B 1 184 ? 59.774 60.817 30.009 1.00 19.53 184 GLY B O 1
ATOM 3164 N N . ASP B 1 185 ? 57.913 59.592 30.362 1.00 19.52 185 ASP B N 1
ATOM 3165 C CA . ASP B 1 185 ? 57.782 59.160 28.947 1.00 20.37 185 ASP B CA 1
ATOM 3166 C C . ASP B 1 185 ? 56.850 60.022 28.082 1.00 21.27 185 ASP B C 1
ATOM 3167 O O . ASP B 1 185 ? 56.673 59.735 26.887 1.00 21.81 185 ASP B O 1
ATOM 3172 N N . ALA B 1 186 ? 56.232 61.059 28.650 1.00 20.03 186 ALA B N 1
ATOM 3173 C CA . ALA B 1 186 ? 55.483 62.005 27.806 1.00 20.35 186 ALA B CA 1
ATOM 3174 C C . ALA B 1 186 ? 56.453 62.615 26.783 1.00 19.86 186 ALA B C 1
ATOM 3175 O O . ALA B 1 186 ? 57.604 62.906 27.116 1.00 18.35 186 ALA B O 1
ATOM 3177 N N . GLY B 1 187 ? 56.007 62.748 25.537 1.00 19.52 187 GLY B N 1
ATOM 3178 C CA . GLY B 1 187 ? 56.846 63.272 24.473 1.00 19.27 187 GLY B CA 1
ATOM 3179 C C . GLY B 1 187 ? 57.652 62.245 23.702 1.00 19.76 187 GLY B C 1
ATOM 3180 O O . GLY B 1 187 ? 58.225 62.568 22.652 1.00 20.94 187 GLY B O 1
ATOM 3181 N N . ASP B 1 188 ? 57.702 61.010 24.208 1.00 19.17 188 ASP B N 1
ATOM 3182 C CA . ASP B 1 188 ? 58.435 59.924 23.548 1.00 18.61 188 ASP B CA 1
ATOM 3183 C C . ASP B 1 188 ? 57.935 59.717 22.131 1.00 18.81 188 ASP B C 1
ATOM 3184 O O . ASP B 1 188 ? 56.736 59.733 21.914 1.00 17.88 188 ASP B O 1
ATOM 3189 N N . PRO B 1 189 ? 58.860 59.507 21.173 1.00 19.45 189 PRO B N 1
ATOM 3190 C CA . PRO B 1 189 ? 58.470 59.151 19.804 1.00 19.99 189 PRO B CA 1
ATOM 3191 C C . PRO B 1 189 ? 57.841 57.764 19.741 1.00 20.21 189 PRO B C 1
ATOM 3192 O O . PRO B 1 189 ? 58.287 56.850 20.425 1.00 20.75 189 PRO B O 1
ATOM 3196 N N . ALA B 1 190 ? 56.789 57.622 18.941 1.00 21.27 190 ALA B N 1
ATOM 3197 C CA . ALA B 1 190 ? 56.275 56.314 18.570 1.00 21.14 190 ALA B CA 1
ATOM 3198 C C . ALA B 1 190 ? 56.489 56.185 17.054 1.00 22.30 190 ALA B C 1
ATOM 3199 O O . ALA B 1 190 ? 55.986 57.002 16.288 1.00 22.94 190 ALA B O 1
ATOM 3201 N N . VAL B 1 191 ? 57.240 55.168 16.635 1.00 23.05 191 VAL B N 1
ATOM 3202 C CA . VAL B 1 191 ? 57.696 55.048 15.243 1.00 23.32 191 VAL B CA 1
ATOM 3203 C C . VAL B 1 191 ? 57.134 53.821 14.531 1.00 23.83 191 VAL B C 1
ATOM 3204 O O . VAL B 1 191 ? 56.976 52.760 15.125 1.00 22.75 191 VAL B O 1
ATOM 3208 N N . GLN B 1 192 ? 56.825 53.986 13.247 1.00 26.25 192 GLN B N 1
ATOM 3209 C CA . GLN B 1 192 ? 56.511 52.861 12.381 1.00 28.18 192 GLN B CA 1
ATOM 3210 C C . GLN B 1 192 ? 57.253 53.067 11.075 1.00 30.21 192 GLN B C 1
ATOM 3211 O O . GLN B 1 192 ? 57.096 54.106 10.433 1.00 29.72 192 GLN B O 1
ATOM 3217 N N . ASN B 1 193 ? 58.072 52.082 10.707 1.00 32.42 193 ASN B N 1
ATOM 3218 C CA . ASN B 1 193 ? 58.893 52.129 9.490 1.00 34.37 193 ASN B CA 1
ATOM 3219 C C . ASN B 1 193 ? 59.532 53.492 9.226 1.00 34.60 193 ASN B C 1
ATOM 3220 O O . ASN B 1 193 ? 59.274 54.132 8.201 1.00 35.61 193 ASN B O 1
ATOM 3225 N N . GLY B 1 194 ? 60.332 53.943 10.188 1.00 34.30 194 GLY B N 1
ATOM 3226 C CA . GLY B 1 194 ? 61.133 55.158 10.050 1.00 33.36 194 GLY B CA 1
ATOM 3227 C C . GLY B 1 194 ? 60.388 56.478 9.964 1.00 31.98 194 GLY B C 1
ATOM 3228 O O . GLY B 1 194 ? 60.988 57.500 9.617 1.00 32.93 194 GLY B O 1
ATOM 3229 N N . THR B 1 195 ? 59.089 56.466 10.257 1.00 28.97 195 THR B N 1
ATOM 3230 C CA . THR B 1 195 ? 58.319 57.708 10.345 1.00 26.76 195 THR B CA 1
ATOM 3231 C C . THR B 1 195 ? 57.743 57.867 11.745 1.00 23.93 195 THR B C 1
ATOM 3232 O O . THR B 1 195 ? 57.375 56.882 12.382 1.00 22.88 195 THR B O 1
ATOM 3236 N N . LEU B 1 196 ? 57.668 59.113 12.201 1.00 22.76 196 LEU B N 1
ATOM 3237 C CA . LEU B 1 196 ? 57.095 59.449 13.500 1.00 22.42 196 LEU B CA 1
ATOM 3238 C C . LEU B 1 196 ? 55.570 59.531 13.410 1.00 22.38 196 LEU B C 1
ATOM 3239 O O . LEU B 1 196 ? 55.022 60.526 12.931 1.00 23.65 196 LEU B O 1
ATOM 3244 N N . VAL B 1 197 ? 54.894 58.487 13.870 1.00 21.31 197 VAL B N 1
ATOM 3245 C CA . VAL B 1 197 ? 53.440 58.412 13.783 1.00 20.88 197 VAL B CA 1
ATOM 3246 C C . VAL B 1 197 ? 52.746 58.897 15.060 1.00 21.08 197 VAL B C 1
ATOM 3247 O O . VAL B 1 197 ? 51.571 59.295 15.024 1.00 21.25 197 VAL B O 1
ATOM 3251 N N . GLY B 1 198 ? 53.482 58.869 16.174 1.00 21.05 198 GLY B N 1
ATOM 3252 C CA . GLY B 1 198 ? 52.930 59.214 17.482 1.00 20.90 198 GLY B CA 1
ATOM 3253 C C . GLY B 1 198 ? 53.892 59.943 18.399 1.00 20.14 198 GLY B C 1
ATOM 3254 O O . GLY B 1 198 ? 55.118 59.821 18.266 1.00 20.71 198 GLY B O 1
ATOM 3255 N N . VAL B 1 199 ? 53.313 60.723 19.312 1.00 20.20 199 VAL B N 1
ATOM 3256 C CA . VAL B 1 199 ? 54.044 61.382 20.392 1.00 19.90 199 VAL B CA 1
ATOM 3257 C C . VAL B 1 199 ? 53.334 60.979 21.686 1.00 19.63 199 VAL B C 1
ATOM 3258 O O . VAL B 1 199 ? 52.161 61.304 21.881 1.00 19.57 199 VAL B O 1
ATOM 3262 N N . ALA B 1 200 ? 54.043 60.273 22.563 1.00 18.19 200 ALA B N 1
ATOM 3263 C CA . ALA B 1 200 ? 53.438 59.783 23.804 1.00 19.39 200 ALA B CA 1
ATOM 3264 C C . ALA B 1 200 ? 52.938 60.911 24.692 1.00 18.91 200 ALA B C 1
ATOM 3265 O O . ALA B 1 200 ? 53.541 61.985 24.768 1.00 18.71 200 ALA B O 1
ATOM 3267 N N . SER B 1 201 ? 51.826 60.654 25.363 1.00 19.32 201 SER B N 1
ATOM 3268 C CA . SER B 1 201 ? 51.341 61.537 26.401 1.00 19.22 201 SER B CA 1
ATOM 3269 C C . SER B 1 201 ? 51.349 60.765 27.721 1.00 19.39 201 SER B C 1
ATOM 3270 O O . SER B 1 201 ? 51.475 59.536 27.744 1.00 18.36 201 SER B O 1
ATOM 3273 N N . TYR B 1 202 ? 51.197 61.481 28.822 1.00 18.58 202 TYR B N 1
ATOM 3274 C CA . TYR B 1 202 ? 51.097 60.830 30.110 1.00 19.28 202 TYR B CA 1
ATOM 3275 C C . TYR B 1 202 ? 49.952 61.459 30.866 1.00 19.98 202 TYR B C 1
ATOM 3276 O O . TYR B 1 202 ? 50.003 62.635 31.233 1.00 21.16 202 TYR B O 1
ATOM 3285 N N . ILE B 1 203 ? 48.917 60.665 31.093 1.00 20.39 203 ILE B N 1
ATOM 3286 C CA . ILE B 1 203 ? 47.723 61.159 31.740 1.00 22.07 203 ILE B CA 1
ATOM 3287 C C . ILE B 1 203 ? 47.719 60.657 33.176 1.00 23.09 203 ILE B C 1
ATOM 3288 O O . ILE B 1 203 ? 47.566 59.457 33.426 1.00 23.42 203 ILE B O 1
ATOM 3293 N N . SER B 1 204 ? 47.908 61.582 34.112 1.00 23.99 204 SER B N 1
ATOM 3294 C CA . SER B 1 204 ? 48.030 61.240 35.526 1.00 25.93 204 SER B CA 1
ATOM 3295 C C . SER B 1 204 ? 46.819 60.454 36.030 1.00 26.50 204 SER B C 1
ATOM 3296 O O . SER B 1 204 ? 45.674 60.755 35.664 1.00 25.69 204 SER B O 1
ATOM 3299 N N . SER B 1 205 ? 47.101 59.427 36.833 1.00 27.67 205 SER B N 1
ATOM 3300 C CA . SER B 1 205 ? 46.092 58.638 37.560 1.00 29.57 205 SER B CA 1
ATOM 3301 C C . SER B 1 205 ? 45.118 57.873 36.652 1.00 29.52 205 SER B C 1
ATOM 3302 O O . SER B 1 205 ? 43.988 57.564 37.041 1.00 30.35 205 SER B O 1
ATOM 3304 N N . MET B 1 206 ? 45.564 57.568 35.440 1.00 28.50 206 MET B N 1
ATOM 3305 C CA . MET B 1 206 ? 44.832 56.649 34.591 1.00 27.13 206 MET B CA 1
ATOM 3306 C C . MET B 1 206 ? 45.227 55.239 34.984 1.00 26.11 206 MET B C 1
ATOM 3307 O O . MET B 1 206 ? 46.409 54.969 35.195 1.00 27.06 206 MET B O 1
ATOM 3312 N N . PRO B 1 207 ? 44.243 54.335 35.084 1.00 24.61 207 PRO B N 1
ATOM 3313 C CA . PRO B 1 207 ? 44.551 52.929 35.323 1.00 24.44 207 PRO B CA 1
ATOM 3314 C C . PRO B 1 207 ? 45.585 52.437 34.308 1.00 24.17 207 PRO B C 1
ATOM 3315 O O . PRO B 1 207 ? 45.453 52.695 33.096 1.00 22.17 207 PRO B O 1
ATOM 3319 N N . SER B 1 208 ? 46.619 51.766 34.815 1.00 23.55 208 SER B N 1
ATOM 3320 C CA . SER B 1 208 ? 47.729 51.261 34.001 1.00 24.76 208 SER B CA 1
ATOM 3321 C C . SER B 1 208 ? 47.283 50.284 32.927 1.00 22.90 208 SER B C 1
ATOM 3322 O O . SER B 1 208 ? 47.912 50.199 31.874 1.00 23.77 208 SER B O 1
ATOM 3325 N N . GLU B 1 209 ? 46.206 49.552 33.200 1.00 21.83 209 GLU B N 1
ATOM 3326 C CA . GLU B 1 209 ? 45.665 48.571 32.251 1.00 21.84 209 GLU B CA 1
ATOM 3327 C C . GLU B 1 209 ? 45.020 49.185 30.999 1.00 21.33 209 GLU B C 1
ATOM 3328 O O . GLU B 1 209 ? 44.796 48.477 30.016 1.00 22.10 209 GLU B O 1
ATOM 3334 N N . PHE B 1 210 ? 44.721 50.481 31.031 1.00 20.01 210 PHE B N 1
ATOM 3335 C CA . PHE B 1 210 ? 44.185 51.157 29.843 1.00 19.22 210 PHE B CA 1
ATOM 3336 C C . PHE B 1 210 ? 45.301 51.347 28.825 1.00 18.79 210 PHE B C 1
ATOM 3337 O O . PHE B 1 210 ? 46.447 51.561 29.212 1.00 18.08 210 PHE B O 1
ATOM 3345 N N . PRO B 1 211 ? 44.969 51.281 27.518 1.00 19.28 211 PRO B N 1
ATOM 3346 C CA . PRO B 1 211 ? 45.971 51.602 26.505 1.00 18.38 211 PRO B CA 1
ATOM 3347 C C . PRO B 1 211 ? 46.508 53.022 26.711 1.00 19.24 211 PRO B C 1
ATOM 3348 O O . PRO B 1 211 ? 45.776 53.906 27.163 1.00 19.05 211 PRO B O 1
ATOM 3352 N N . SER B 1 212 ? 47.785 53.235 26.412 1.00 19.16 212 SER B N 1
ATOM 3353 C CA . SER B 1 212 ? 48.363 54.562 26.524 1.00 19.64 212 SER B CA 1
ATOM 3354 C C . SER B 1 212 ? 47.914 55.396 25.332 1.00 20.73 212 SER B C 1
ATOM 3355 O O . SER B 1 212 ? 47.480 54.847 24.331 1.00 21.49 212 SER B O 1
ATOM 3358 N N . VAL B 1 213 ? 48.016 56.714 25.461 1.00 20.74 213 VAL B N 1
ATOM 3359 C CA . VAL B 1 213 ? 47.473 57.659 24.495 1.00 19.90 213 VAL B CA 1
ATOM 3360 C C . VAL B 1 213 ? 48.620 58.394 23.822 1.00 20.53 213 VAL B C 1
ATOM 3361 O O . VAL B 1 213 ? 49.495 58.943 24.505 1.00 19.77 213 VAL B O 1
ATOM 3365 N N . PHE B 1 214 ? 48.598 58.406 22.486 1.00 19.10 214 PHE B N 1
ATOM 3366 C CA . PHE B 1 214 ? 49.670 58.998 21.679 1.00 19.60 214 PHE B CA 1
ATOM 3367 C C . PHE B 1 214 ? 49.094 60.006 20.710 1.00 19.80 214 PHE B C 1
ATOM 3368 O O . PHE B 1 214 ? 48.124 59.706 20.006 1.00 17.68 214 PHE B O 1
ATOM 3376 N N . LEU B 1 215 ? 49.696 61.192 20.653 1.00 19.11 215 LEU B N 1
ATOM 3377 C CA . LEU B 1 215 ? 49.349 62.141 19.608 1.00 20.40 215 LEU B CA 1
ATOM 3378 C C . LEU B 1 215 ? 49.447 61.458 18.233 1.00 21.18 215 LEU B C 1
ATOM 3379 O O . LEU B 1 215 ? 50.449 60.817 17.911 1.00 21.83 215 LEU B O 1
ATOM 3384 N N . ARG B 1 216 ? 48.387 61.582 17.443 1.00 21.26 216 ARG B N 1
ATOM 3385 C CA . ARG B 1 216 ? 48.389 61.069 16.078 1.00 21.30 216 ARG B CA 1
ATOM 3386 C C . ARG B 1 216 ? 49.040 62.146 15.230 1.00 20.48 216 ARG B C 1
ATOM 3387 O O . ARG B 1 216 ? 48.386 63.117 14.832 1.00 20.61 216 ARG B O 1
ATOM 3395 N N . VAL B 1 217 ? 50.336 61.982 14.976 1.00 20.85 217 VAL B N 1
ATOM 3396 C CA . VAL B 1 217 ? 51.128 63.016 14.305 1.00 21.59 217 VAL B CA 1
ATOM 3397 C C . VAL B 1 217 ? 50.551 63.328 12.917 1.00 21.91 217 VAL B C 1
ATOM 3398 O O . VAL B 1 217 ? 50.493 64.497 12.513 1.00 22.72 217 VAL B O 1
ATOM 3402 N N . GLY B 1 218 ? 50.088 62.291 12.223 1.00 21.32 218 GLY B N 1
ATOM 3403 C CA . GLY B 1 218 ? 49.387 62.460 10.935 1.00 22.79 218 GLY B CA 1
ATOM 3404 C C . GLY B 1 218 ? 48.270 63.499 10.922 1.00 22.63 218 GLY B C 1
ATOM 3405 O O . GLY B 1 218 ? 48.067 64.195 9.920 1.00 23.97 218 GLY B O 1
ATOM 3406 N N . TYR B 1 219 ? 47.547 63.608 12.030 1.00 22.20 219 TYR B N 1
ATOM 3407 C CA . TYR B 1 219 ? 46.460 64.582 12.185 1.00 22.70 219 TYR B CA 1
ATOM 3408 C C . TYR B 1 219 ? 46.954 66.044 12.209 1.00 23.81 219 TYR B C 1
ATOM 3409 O O . TYR B 1 219 ? 46.201 66.951 11.844 1.00 24.17 219 TYR B O 1
ATOM 3418 N N . TYR B 1 220 ? 48.217 66.258 12.607 1.00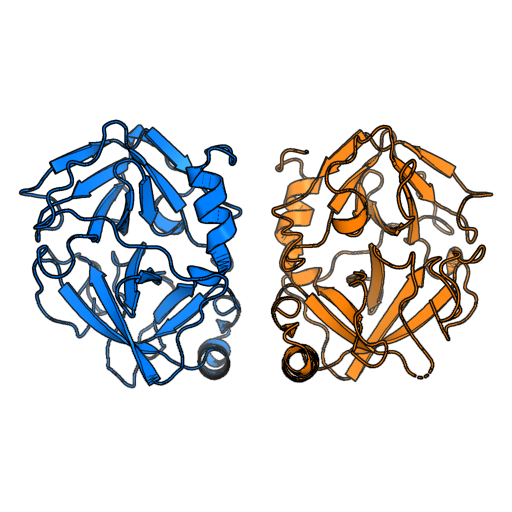 22.15 220 TYR B N 1
ATOM 3419 C CA . TYR B 1 220 ? 48.767 67.602 12.822 1.00 22.39 220 TYR B CA 1
ATOM 3420 C C . TYR B 1 220 ? 49.954 67.965 11.919 1.00 22.88 220 TYR B C 1
ATOM 3421 O O . TYR B 1 220 ? 50.614 68.985 12.141 1.00 23.08 220 TYR B O 1
ATOM 3430 N N . VAL B 1 221 ? 50.229 67.135 10.916 1.00 23.74 221 VAL B N 1
ATOM 3431 C CA . VAL B 1 221 ? 51.350 67.356 9.999 1.00 25.19 221 VAL B CA 1
ATOM 3432 C C . VAL B 1 221 ? 51.320 68.773 9.417 1.00 26.16 221 VAL B C 1
ATOM 3433 O O . VAL B 1 221 ? 52.356 69.438 9.335 1.00 26.29 221 VAL B O 1
ATOM 3437 N N . LEU B 1 222 ? 50.122 69.225 9.046 1.00 27.09 222 LEU B N 1
ATOM 3438 C CA . LEU B 1 222 ? 49.906 70.565 8.507 1.00 28.28 222 LEU B CA 1
ATOM 3439 C C . LEU B 1 222 ? 50.327 71.665 9.480 1.00 27.49 222 LEU B C 1
ATOM 3440 O O . LEU B 1 222 ? 50.912 72.672 9.072 1.00 27.53 222 LEU B O 1
ATOM 3445 N N . ASP B 1 223 ? 50.038 71.461 10.761 1.00 27.50 223 ASP B N 1
ATOM 3446 C CA . ASP B 1 223 ? 50.416 72.413 11.803 1.00 28.23 223 ASP B CA 1
ATOM 3447 C C . ASP B 1 223 ? 51.914 72.409 12.049 1.00 28.29 223 ASP B C 1
ATOM 3448 O O . ASP B 1 223 ? 52.532 73.465 12.173 1.00 29.26 223 ASP B O 1
ATOM 3453 N N . ILE B 1 224 ? 52.491 71.212 12.107 1.00 28.43 224 ILE B N 1
ATOM 3454 C CA . ILE B 1 224 ? 53.926 71.043 12.309 1.00 28.21 224 ILE B CA 1
ATOM 3455 C C . ILE B 1 224 ? 54.703 71.692 11.157 1.00 29.40 224 ILE B C 1
ATOM 3456 O O . ILE B 1 224 ? 55.671 72.410 11.393 1.00 30.31 224 ILE B O 1
ATOM 3461 N N . LYS B 1 225 ? 54.254 71.457 9.924 1.00 29.81 225 LYS B N 1
ATOM 3462 C CA . LYS B 1 225 ? 54.886 72.043 8.743 1.00 31.01 225 LYS B CA 1
ATOM 3463 C C . LYS B 1 225 ? 54.741 73.566 8.747 1.00 30.54 225 LYS B C 1
ATOM 3464 O O . LYS B 1 225 ? 55.697 74.279 8.435 1.00 30.64 225 LYS B O 1
ATOM 3470 N N . ASP B 1 226 ? 53.555 74.050 9.124 1.00 29.77 226 ASP B N 1
ATOM 3471 C CA . ASP B 1 226 ? 53.325 75.484 9.319 1.00 29.73 226 ASP B CA 1
ATOM 3472 C C . ASP B 1 226 ? 54.318 76.090 10.316 1.00 29.86 226 ASP B C 1
ATOM 3473 O O . ASP B 1 226 ? 54.880 77.151 10.055 1.00 30.08 226 ASP B O 1
ATOM 3478 N N . ILE B 1 227 ? 54.527 75.413 11.447 1.00 29.57 227 ILE B N 1
ATOM 3479 C CA . ILE B 1 227 ? 55.466 75.880 12.478 1.00 30.05 227 ILE B CA 1
ATOM 3480 C C . ILE B 1 227 ? 56.899 75.976 11.954 1.00 30.55 227 ILE B C 1
ATOM 3481 O O . ILE B 1 227 ? 57.571 77.006 12.134 1.00 30.58 227 ILE B O 1
ATOM 3486 N N . ILE B 1 228 ? 57.359 74.905 11.310 1.00 30.67 228 ILE B N 1
ATOM 3487 C CA . ILE B 1 228 ? 58.724 74.843 10.800 1.00 32.16 228 ILE B CA 1
ATOM 3488 C C . ILE B 1 228 ? 58.950 75.905 9.717 1.00 33.23 228 ILE B C 1
ATOM 3489 O O . ILE B 1 228 ? 59.969 76.592 9.730 1.00 33.37 228 ILE B O 1
ATOM 3494 N N . SER B 1 229 ? 57.981 76.058 8.812 1.00 34.15 229 SER B N 1
ATOM 3495 C CA . SER B 1 229 ? 58.072 77.062 7.743 1.00 35.34 229 SER B CA 1
ATOM 3496 C C . SER B 1 229 ? 57.904 78.505 8.242 1.00 36.27 229 SER B C 1
ATOM 3497 O O . SER B 1 229 ? 57.983 79.449 7.453 1.00 37.04 229 SER B O 1
ATOM 3500 N N . GLY B 1 230 ? 57.668 78.669 9.543 1.00 36.31 230 GLY B N 1
ATOM 3501 C CA . GLY B 1 230 ? 57.630 79.992 10.168 1.00 36.13 230 GLY B CA 1
ATOM 3502 C C . GLY B 1 230 ? 56.302 80.723 10.079 1.00 36.29 230 GLY B C 1
ATOM 3503 O O . GLY B 1 230 ? 56.262 81.950 10.149 1.00 36.60 230 GLY B O 1
ATOM 3504 N N . LYS B 1 231 ? 55.213 79.970 9.962 1.00 35.98 231 LYS B N 1
ATOM 3505 C CA . LYS B 1 231 ? 53.880 80.548 9.774 1.00 36.01 231 LYS B CA 1
ATOM 3506 C C . LYS B 1 231 ? 53.018 80.543 11.043 1.00 35.65 231 LYS B C 1
ATOM 3507 O O . LYS B 1 231 ? 51.813 80.796 10.983 1.00 35.56 231 LYS B O 1
ATOM 3513 N N . VAL B 1 232 ? 53.640 80.258 12.186 1.00 35.11 232 VAL B N 1
ATOM 3514 C CA . VAL B 1 232 ? 52.938 80.190 13.472 1.00 34.82 232 VAL B CA 1
ATOM 3515 C C . VAL B 1 232 ? 53.731 80.957 14.531 1.00 35.29 232 VAL B C 1
ATOM 3516 O O . VAL B 1 232 ? 54.954 80.838 14.596 1.00 34.27 232 VAL B O 1
ATOM 3520 N N . LYS B 1 233 ? 53.031 81.744 15.347 1.00 36.22 233 LYS B N 1
ATOM 3521 C CA . LYS B 1 233 ? 53.665 82.541 16.396 1.00 37.32 233 LYS B CA 1
ATOM 3522 C C . LYS B 1 233 ? 53.876 81.726 17.674 1.00 38.43 233 LYS B C 1
ATOM 3523 O O . LYS B 1 233 ? 52.969 81.021 18.118 1.00 38.14 233 LYS B O 1
ATOM 3525 N N . PRO B 1 234 ? 55.077 81.831 18.273 1.00 39.33 234 PRO B N 1
ATOM 3526 C CA . PRO B 1 234 ? 55.397 81.104 19.501 1.00 40.22 234 PRO B CA 1
ATOM 3527 C C . PRO B 1 234 ? 54.679 81.665 20.729 1.00 40.78 234 PRO B C 1
ATOM 3528 O O . PRO B 1 234 ? 54.155 82.782 20.686 1.00 40.78 234 PRO B O 1
ATOM 3532 N N . GLN B 1 235 ? 54.658 80.887 21.810 1.00 41.30 235 GLN B N 1
ATOM 3533 C CA . GLN B 1 235 ? 54.196 81.381 23.105 1.00 41.89 235 GLN B CA 1
ATOM 3534 C C . GLN B 1 235 ? 55.179 82.424 23.637 1.00 42.17 235 GLN B C 1
ATOM 3535 O O . GLN B 1 235 ? 54.781 83.459 24.172 1.00 42.68 235 GLN B O 1
#

Sequence (468 aa):
IIGGKKSDITKEPWAVGVLVDEKPFCGGSILTANFVITAAQCVDGTKPSDISIHYGSSYRTTKGTSVMAKKIYIVRYHPLTMQNNYAVIETEMPIKLDDKTTKKIELPSLLYDPEPDTSVLVSGWGSSTNFKSSLEYSGDLMEANFTVVDRKSCEEQYKQIEADKYIYDGVFCAGGEYDETYIGYGDAGDPAVQNGTLVGVASYISSMPSEFPSVFLRVGYYVLDIKDIISGKVKPQIIGGKKSDITKEPWAVGVLVDEKPFCGGSILTANFVITAAQCVDGTKPSDISIHYGSSYRTTKGTSVMAKKIYIVRYHPLTMQNNYAVIETEMPIKLDDKTTKKIELPSLLYDPEPDTSVLVSGWGSTNFKSSLEYSGDLMEANFTVVDRKSSCEEQYKQIEADKYIYDGVFCAGGEETYIGYGDAGDPAVQNGTLVGVASYISSMPSEFPSVFLRVGYYVLDIKDIISGKVKPQ

Solvent-accessible surface area: 18759 Å² total; per-residue (Å²): 1,27,51,28,130,146,11,57,8,70,122,1,8,37,1,0,0,0,53,10,93,109,86,62,8,4,0,0,1,0,9,42,28,62,22,0,0,0,0,0,60,8,0,65,68,26,156,41,71,60,1,22,0,6,11,20,5,22,96,55,62,78,170,39,66,76,16,100,2,80,78,4,12,26,10,59,27,10,82,112,5,24,9,20,1,1,0,0,0,22,4,92,74,90,4,164,66,74,81,138,30,3,88,99,7,100,37,7,79,66,43,75,57,6,96,64,125,54,48,0,43,0,1,0,2,0,2,58,71,88,205,38,115,141,62,17,48,50,0,29,17,10,87,0,20,4,28,62,50,127,44,0,48,97,53,4,81,146,81,144,7,46,91,33,10,12,26,0,2,3,0,0,1,0,114,188,41,90,6,8,7,2,61,4,0,5,0,0,1,0,12,25,98,54,34,0,1,0,0,0,5,35,15,98,83,20,70,34,81,29,5,12,6,0,0,19,0,0,13,9,5,54,6,0,110,35,1,54,76,63,151,24,85,64,120,0,18,49,27,98,139,9,59,10,86,118,2,8,31,1,0,0,0,48,10,56,120,98,67,8,4,1,0,0,0,15,45,29,62,17,0,0,0,0,0,60,8,0,51,70,13,49,40,99,66,3,34,0,4,6,17,7,26,101,58,60,77,172,36,64,73,15,51,6,46,51,3,14,23,11,62,28,15,85,100,2,24,7,19,4,1,0,0,0,44,8,66,49,93,4,90,79,65,97,57,38,1,95,39,6,117,43,9,81,86,45,77,54,5,115,53,124,54,54,0,42,0,1,0,2,0,2,65,69,110,193,37,114,139,63,15,48,43,0,26,22,9,93,1,56,4,40,58,52,79,47,0,67,106,51,4,126,133,82,103,4,44,68,33,7,11,22,0,3,3,0,0,21,26,91,74,11,60,19,2,59,6,0,5,0,0,1,0,8,26,154,41,39,0,2,0,1,0,8,59,20,83,102,46,40,55,130,19,9,24,7,0,2,21,0,0,15,9,8,50,5,0,113,33,1,51,74,61,157,26,86,61,117

Organism: Sarcoptes scabiei (NCBI:txid52283)

Foldseek 3Di:
DAQFFFDWLQVVLQKKKKQAAVFFIEIWGAAFQFKIKFWCVGDPPHDQQRIKIFGLGQFRPDDGDIFTFDFKAQDPQDVVLRPSTMIMTTTPDTHDADNGNHDHFAADAALDDDDAQDWWKWKFFADHDQVDRDTHRGITIDIWGWHDLVVLLVVCVVVPSSSNGDSQKTFTHAPVSSDEQHNNHGQIFIDDPRHGQWGFDDDPPDDGRHTGMTGGRSPCVVVVVCVVVVNGDTD/DAQFAFDWLQVVLQKKKKQAAPFFIEIWGAAFQFKIKFWCVGCPPHDQQRIKIFGLGQFRPDDTDIFTFDFKAADPQDPVLRPRTMIMTTTPDTHPDDPGRHDHFAADAALDDDDAQDKWKWKDFFDHDPVDRDTHRGITIFIWGWHDLVVLLVVCVVVPSSSNGDSQKTFTHGDSDFDHNNHGGIFIDDPRHGQWGFHDDPPDPGPRTGITGRSSPCVVVVVCVVVPNGDGD

B-factor: mean 28.71, std 8.42, range [13.1, 89.24]

Nearest PDB structures (foldseek):
  3h7t-assembly1_A  TM=1.004E+00  e=2.827E-50  Sarcoptes scabiei
  3h7t-assembly2_B  TM=9.947E-01  e=4.036E-46  Sar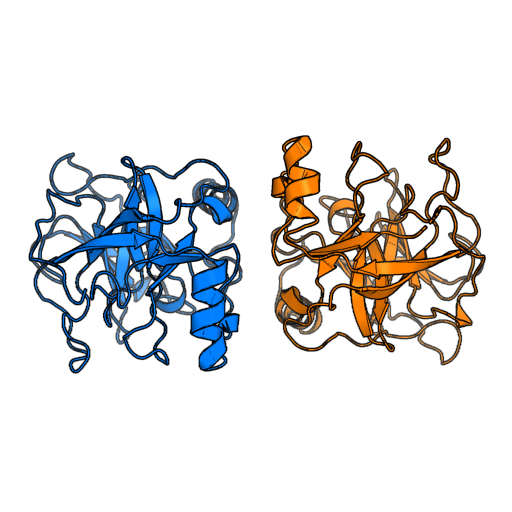coptes scabiei
  1gl0-assembly1_E  TM=8.775E-01  e=8.525E-18  Bos taurus
  8vis-assembly4_H  TM=8.619E-01  e=1.343E-16  Homo sapiens
  6kd5-assembly1_B  TM=8.846E-01  e=9.629E-16  Homo sapiens

Secondary structure (DSSP, 8-state):
-BT-EE--TTTSTTEEEEEETTS--EEEEESSSSEEEE-HHHHTT--GGGEEEEES-SBSSSSSEEEEEEEEEE-S-BTTTTBT--EEEEESS-----SSS----BPPPTT--PPTT-EEEEEE---SSTT--PPPSB-EEEEEEEEPHHHHHHHHHTTT-GGG-STTEEEE-BTTTTBBPPTT-TT-EEEETTEEEEEE---TT--TTSPEEEEEGGGGHHHHHHHHTT-S---/-BS-EE--TTTSTTEEEEEETTS--EEEEESSSSEEEE-HHHHTT--GGGEEEEES-SBSSSSSEEEEEEEEEE-S-BTTTTBT--EEEEESS-----SSS----BPPPTT--PPTT-EEEEEE---SSTT--PPPSB-EEEEEEEE-HHHHHHHHHTTT-GGG-STTEEEEE----B--TT-TT-EEEETTEEEEEE---TT--TTSPEEEEEHHHHHHHHHHHHTT-S---